Protein AF-A0A0X8H0V3-F1 (afdb_monomer)

Radius of gyration: 55.3 Å; Cα contacts (8 Å, |Δi|>4): 1127; chains: 1; bounding box: 139×66×149 Å

Nearest PDB structures (foldseek):
  6jlc-assembly1_A  TM=6.954E-01  e=3.924E+00  Mobiluncus curtisii ATCC 43063
  5h6i-assembly2_B  TM=5.938E-01  e=8.101E+00  Streptococcus agalactiae

Sequence (618 aa):
MKLTHKKKATVTTGALAIALLLSGSLAWHDYTQHKTNNFTTKTVDFNVTLIEDFEEVSEWEKGQAIVKAVSVRNGEDADTAKSIYKDAYIRLQFKEYMEIGERTYVYSENRYMIDTDGNFYRFSTQAEAEAFLATLDQKDYDSDLDPQDRIVSQKGYFDDQAYFYIRTQAHDPNGQYGKFVILDVEEEMKSIIDGQTNQSESARNDKQHDENPADNNESQYTVKTWDDSTSAFEKYVEWQLGEDVITLEQWIEGGKQPVAKWIIDTTSDEGWVYWGQALAHSKTASVPETLTPNFLETVTLIEQPNGTAFYQINVVMDAVSIEDLDLWVNGNKDIVNMLKGSEGSAPVEDTQLKELLQELQDLIDEAKLIDSTTLEDASAQDLLDAINNGETVHDKSGVTAEEVQNAIDNLQDVMDNLVVKATGFDITGKKVGDKIQFANRTFTIAYIDEAANTALILSDVLSYSDLNTADINHGILSNQVRYQNNGTSRTAYSGSYLKTADTAFYNTFINGKQDSEFVLAVNLPAESASTNWNSSSATPTTVDENGTKTAFSLSVSDVNRYGISNTILDANTEVWLRTPANGNVNVAIVNSQGRLTTANGTTGTNALRPALWISITK

Foldseek 3Di:
DDDDDDDDDDDDDDDDDDDDDDDDDDDDDDLDDPDDDDDDDPDADWDKDWDWDFDDDPDADAFDKTFTFIKMFTAALPDDPPGDYFWKWKKKWKFKWKKFFFKDFDWDPFFFDAALVQHFPWAPDPVVVVVVVVVWPPPDDDPPDDPVNQWDFADAPPHPHTTITGTADQPTPNCNTHHTGGRDIGTDIDILDPPDDPLCPQVVDPPCVVPPVVSNCSVVGHIDAQEPDDDSCVVWKDWDFDPQEDEPVVCVVQQLAQDLGKYFDNVAPRRMITRSEIAGHDNDDDPPRRMHGTGTTIMGGNDDDNHDMDMDMDMDMDMDDLVCLVVPVRDDPSSSCNHNVNPRDDRPFRRLQVVLLVLLVVLLVVLVVDDLVQFDPVLSVQSVVLSVLSVCQSPDDPRTSVSSVVSNVSNVVSVVPTHGPQQFAAPVPHDQQDWDQALNFIWGFQFADPVQQKTKIKGPFAFPVLCVQLVVDDDDPGQWHFFDFPDDDLWAPVRTSQQVSQQSSCVRRQPPGPRVSQFAFKDDDTDDADQCLLPDQPDFIDGDNPHHRTWHAGASNPCNVRVGDLVSLQLQFWEFHGHAHPDSQWGWIQHNRSDTDIDGRVPDITTYMIMTMGRYDD

Organism: NCBI:txid1514105

Mean predicted aligned error: 20.23 Å

Structure (mmCIF, N/CA/C/O backbone):
data_AF-A0A0X8H0V3-F1
#
_entry.id   AF-A0A0X8H0V3-F1
#
loop_
_atom_site.group_PDB
_atom_site.id
_atom_site.type_symbol
_atom_site.label_atom_id
_atom_site.label_alt_id
_atom_site.label_comp_id
_atom_site.label_asym_id
_atom_site.label_entity_id
_atom_site.label_seq_id
_atom_site.pdbx_PDB_ins_code
_atom_site.Cartn_x
_atom_site.Cartn_y
_atom_site.Cartn_z
_atom_site.occupancy
_atom_site.B_iso_or_equiv
_atom_site.auth_seq_id
_atom_site.auth_comp_id
_atom_site.auth_asym_id
_atom_site.auth_atom_id
_atom_site.pdbx_PDB_model_num
ATOM 1 N N . MET A 1 1 ? 76.908 4.991 -1.291 1.00 34.28 1 MET A N 1
ATOM 2 C CA . MET A 1 1 ? 76.327 6.220 -0.702 1.00 34.28 1 MET A CA 1
ATOM 3 C C . MET A 1 1 ? 74.947 6.390 -1.339 1.00 34.28 1 MET A C 1
ATOM 5 O O . MET A 1 1 ? 74.895 6.737 -2.502 1.00 34.28 1 MET A O 1
ATOM 9 N N . LYS A 1 2 ? 73.920 5.670 -0.866 1.00 32.84 2 LYS A N 1
ATOM 10 C CA . LYS A 1 2 ? 72.928 6.019 0.181 1.00 32.84 2 LYS A CA 1
ATOM 11 C C . LYS A 1 2 ? 72.119 7.292 -0.115 1.00 32.84 2 LYS A C 1
ATOM 13 O O . LYS A 1 2 ? 72.684 8.371 -0.008 1.00 32.84 2 LYS A O 1
ATOM 18 N N . LEU A 1 3 ? 70.822 7.090 -0.392 1.00 29.33 3 LEU A N 1
ATOM 19 C CA . LEU A 1 3 ? 69.604 7.823 0.038 1.00 29.33 3 LEU A CA 1
ATOM 20 C C . LEU A 1 3 ? 68.444 7.251 -0.823 1.00 29.33 3 LEU A C 1
ATOM 22 O O . LEU A 1 3 ? 68.449 7.478 -2.021 1.00 29.33 3 LEU A O 1
ATOM 26 N N . THR A 1 4 ? 67.599 6.275 -0.460 1.00 33.59 4 THR A N 1
ATOM 27 C CA . THR A 1 4 ? 66.540 6.108 0.569 1.00 33.59 4 THR A CA 1
ATOM 28 C C . THR A 1 4 ? 65.448 7.190 0.675 1.00 33.59 4 THR A C 1
ATOM 30 O O . THR A 1 4 ? 65.732 8.292 1.124 1.00 33.59 4 THR A O 1
ATOM 33 N N . HIS A 1 5 ? 64.201 6.723 0.453 1.00 28.72 5 HIS A N 1
ATOM 34 C CA . HIS A 1 5 ? 62.890 7.080 1.054 1.00 28.72 5 HIS A CA 1
ATOM 35 C C . HIS A 1 5 ? 61.897 8.057 0.367 1.00 28.72 5 HIS A C 1
ATOM 37 O O . HIS A 1 5 ? 62.041 9.264 0.449 1.00 28.72 5 HIS A O 1
ATOM 43 N N . LYS A 1 6 ? 60.804 7.454 -0.158 1.00 31.56 6 LYS A N 1
ATOM 44 C CA . LYS A 1 6 ? 59.357 7.540 0.217 1.00 31.56 6 LYS A CA 1
ATOM 45 C C . LYS A 1 6 ? 58.629 8.901 0.402 1.00 31.56 6 LYS A C 1
ATOM 47 O O . LYS A 1 6 ? 59.088 9.741 1.164 1.00 31.56 6 LYS A O 1
ATOM 52 N N . LYS A 1 7 ? 57.338 8.869 -0.025 1.00 29.27 7 LYS A N 1
ATOM 53 C CA . LYS A 1 7 ? 56.129 9.708 0.277 1.00 29.27 7 LYS A CA 1
ATOM 54 C C . LYS A 1 7 ? 55.891 10.872 -0.710 1.00 29.27 7 LYS A C 1
ATOM 56 O O . LYS A 1 7 ? 56.847 11.533 -1.064 1.00 29.27 7 LYS A O 1
ATOM 61 N N . LYS A 1 8 ? 54.677 11.200 -1.180 1.00 27.78 8 LYS A N 1
ATOM 62 C CA . LYS A 1 8 ? 53.282 10.901 -0.784 1.00 27.78 8 LYS A CA 1
ATOM 63 C C . LYS A 1 8 ? 52.358 11.207 -1.984 1.00 27.78 8 LYS A C 1
ATOM 65 O O . LYS A 1 8 ? 52.662 12.113 -2.750 1.00 27.78 8 LYS A O 1
ATOM 70 N N . ALA A 1 9 ? 51.241 10.489 -2.087 1.00 35.12 9 ALA A N 1
ATOM 71 C CA . ALA A 1 9 ? 50.087 10.882 -2.889 1.00 35.12 9 ALA A CA 1
ATOM 72 C C . ALA A 1 9 ? 49.464 12.174 -2.334 1.00 35.12 9 ALA A C 1
ATOM 74 O O . ALA A 1 9 ? 49.360 12.317 -1.112 1.00 35.12 9 ALA A O 1
ATOM 75 N N . THR A 1 10 ? 49.018 13.051 -3.231 1.00 27.67 10 THR A N 1
ATOM 76 C CA . THR A 1 10 ? 48.084 14.136 -2.920 1.00 27.67 10 THR A CA 1
ATOM 77 C C . THR A 1 10 ? 47.096 14.227 -4.078 1.00 27.67 10 THR A C 1
ATOM 79 O O . THR A 1 10 ? 47.433 14.696 -5.160 1.00 27.67 10 THR A O 1
ATOM 82 N N . VAL A 1 11 ? 45.901 13.695 -3.842 1.00 33.75 11 VAL A N 1
ATOM 83 C CA . VAL A 1 11 ? 44.677 14.034 -4.566 1.00 33.75 11 VAL A CA 1
ATOM 84 C C . VAL A 1 11 ? 44.316 15.456 -4.142 1.00 33.75 11 VAL A C 1
ATOM 86 O O . VAL A 1 11 ? 44.222 15.713 -2.941 1.00 33.75 11 VAL A O 1
ATOM 89 N N . THR A 1 12 ? 44.145 16.368 -5.100 1.00 27.06 12 THR A N 1
ATOM 90 C CA . THR A 1 12 ? 43.651 17.723 -4.828 1.00 27.06 12 THR A CA 1
ATOM 91 C C . THR A 1 12 ? 42.538 18.071 -5.808 1.00 27.06 12 THR A C 1
ATOM 93 O O . THR A 1 12 ? 42.767 18.291 -6.993 1.00 27.06 12 THR A O 1
ATOM 96 N N . THR A 1 13 ? 41.339 18.104 -5.248 1.00 30.14 13 THR A N 1
ATOM 97 C CA . THR A 1 13 ? 40.085 18.701 -5.706 1.00 30.14 13 THR A CA 1
ATOM 98 C C . THR A 1 13 ? 40.227 20.202 -6.016 1.00 30.14 13 THR A C 1
ATOM 100 O O . THR A 1 13 ? 40.937 20.906 -5.299 1.00 30.14 13 THR A O 1
ATOM 103 N N . GLY A 1 14 ? 39.494 20.711 -7.015 1.00 27.47 14 GLY A N 1
ATOM 104 C CA . GLY A 1 14 ? 39.255 22.151 -7.246 1.00 27.47 14 GLY A CA 1
ATOM 105 C C . GLY A 1 14 ? 38.854 22.437 -8.704 1.00 27.47 14 GLY A C 1
ATOM 106 O O . GLY A 1 14 ? 39.720 22.441 -9.566 1.00 27.47 14 GLY A O 1
ATOM 107 N N . ALA A 1 15 ? 37.568 22.440 -9.069 1.00 27.75 15 ALA A N 1
ATOM 108 C CA . ALA A 1 15 ? 36.548 23.485 -8.864 1.00 27.75 15 ALA A CA 1
ATOM 109 C C . ALA A 1 15 ? 36.555 24.605 -9.934 1.00 27.75 15 ALA A C 1
ATOM 111 O O . ALA A 1 15 ? 37.412 25.478 -9.925 1.00 27.75 15 ALA A O 1
ATOM 112 N N . LEU A 1 16 ? 35.521 24.538 -10.786 1.00 28.98 16 LEU A N 1
ATOM 113 C CA . LEU A 1 16 ? 34.615 25.595 -11.264 1.00 28.98 16 LEU A CA 1
ATOM 114 C C . LEU A 1 16 ? 35.134 26.918 -11.881 1.00 28.98 16 LEU A C 1
ATOM 116 O O . LEU A 1 16 ? 35.867 27.680 -11.259 1.00 28.98 16 LEU A O 1
ATOM 120 N N . ALA A 1 17 ? 34.468 27.244 -13.003 1.00 28.45 17 ALA A N 1
ATOM 121 C CA . ALA A 1 17 ? 34.041 28.561 -13.505 1.00 28.45 17 ALA A CA 1
ATOM 122 C C . ALA A 1 17 ? 34.803 29.149 -14.705 1.00 28.45 17 ALA A C 1
ATOM 124 O O . ALA A 1 17 ? 35.879 29.710 -14.541 1.00 28.45 17 ALA A O 1
ATOM 125 N N . ILE A 1 18 ? 34.126 29.195 -15.864 1.00 26.75 18 ILE A N 1
ATOM 126 C CA . ILE A 1 18 ? 33.714 30.474 -16.472 1.00 26.75 18 ILE A CA 1
ATOM 127 C C . ILE A 1 18 ? 32.277 30.329 -16.983 1.00 26.75 18 ILE A C 1
ATOM 129 O O . ILE A 1 18 ? 32.000 29.557 -17.894 1.00 26.75 18 ILE A O 1
ATOM 133 N N . ALA A 1 19 ? 31.381 31.113 -16.388 1.00 26.50 19 ALA A N 1
ATOM 134 C CA . ALA A 1 19 ? 30.046 31.377 -16.890 1.00 26.50 19 ALA A CA 1
ATOM 135 C C . ALA A 1 19 ? 30.051 32.645 -17.769 1.00 26.50 19 ALA A C 1
ATOM 137 O O . ALA A 1 19 ? 30.620 33.662 -17.376 1.00 26.50 19 ALA A O 1
ATOM 138 N N . LEU A 1 20 ? 29.323 32.549 -18.891 1.00 28.61 20 LEU A N 1
ATOM 139 C CA . LEU A 1 20 ? 28.525 33.587 -19.569 1.00 28.61 20 LEU A CA 1
ATOM 140 C C . LEU A 1 20 ? 29.234 34.772 -20.270 1.00 28.61 20 LEU A C 1
ATOM 142 O O . LEU A 1 20 ? 29.767 35.669 -19.622 1.00 28.61 20 LEU A O 1
ATOM 146 N N . LEU A 1 21 ? 29.067 34.872 -21.605 1.00 26.34 21 LEU A N 1
ATOM 147 C CA . LEU A 1 21 ? 28.088 35.783 -22.254 1.00 26.34 21 LEU A CA 1
ATOM 148 C C . LEU A 1 21 ? 28.160 35.770 -23.813 1.00 26.34 21 LEU A C 1
ATOM 150 O O . LEU A 1 21 ? 29.069 36.336 -24.408 1.00 26.34 21 LEU A O 1
ATOM 154 N N . LEU A 1 22 ? 27.112 35.193 -24.425 1.00 29.86 22 LEU A N 1
ATOM 155 C CA . LEU A 1 22 ? 26.286 35.669 -25.562 1.00 29.86 22 LEU A CA 1
ATOM 156 C C . LEU A 1 22 ? 26.922 36.112 -26.906 1.00 29.86 22 LEU A C 1
ATOM 158 O O . LEU A 1 22 ? 27.401 37.235 -27.041 1.00 29.86 22 LEU A O 1
ATOM 162 N N . SER A 1 23 ? 26.693 35.331 -27.975 1.00 26.08 23 SER A N 1
ATOM 163 C CA . SER A 1 23 ? 25.799 35.680 -29.112 1.00 26.08 23 SER A CA 1
ATOM 164 C C . SER A 1 23 ? 25.899 34.658 -30.264 1.00 26.08 23 SER A C 1
ATOM 166 O O . SER A 1 23 ? 26.994 34.328 -30.692 1.00 26.08 23 SER A O 1
ATOM 168 N N . GLY A 1 24 ? 24.751 34.216 -30.794 1.00 22.84 24 GLY A N 1
ATOM 169 C CA . GLY A 1 24 ? 24.612 33.703 -32.167 1.00 22.84 24 GLY A CA 1
ATOM 170 C C . GLY A 1 24 ? 25.069 32.266 -32.450 1.00 22.84 24 GLY A C 1
ATOM 171 O O . GLY A 1 24 ? 26.238 32.030 -32.715 1.00 22.84 24 GLY A O 1
ATOM 172 N N . SER A 1 25 ? 24.101 31.344 -32.468 1.00 32.06 25 SER A N 1
ATOM 173 C CA . SER A 1 25 ? 23.988 30.183 -33.372 1.00 32.06 25 SER A CA 1
ATOM 174 C C . SER A 1 25 ? 25.240 29.733 -34.145 1.00 32.06 25 SER A C 1
ATOM 176 O O . SER A 1 25 ? 25.588 30.361 -35.144 1.00 32.06 25 SER A O 1
ATOM 178 N N . LEU A 1 26 ? 25.768 28.557 -33.801 1.00 25.38 26 LEU A N 1
ATOM 179 C CA . LEU A 1 26 ? 26.135 27.524 -34.775 1.00 25.38 26 LEU A CA 1
ATOM 180 C C . LEU A 1 26 ? 25.773 26.165 -34.158 1.00 25.38 26 LEU A C 1
ATOM 182 O O . LEU A 1 26 ? 26.434 25.697 -33.238 1.00 25.38 26 LEU A O 1
ATOM 186 N N . ALA A 1 27 ? 24.645 25.629 -34.624 1.00 28.62 27 ALA A N 1
ATOM 187 C CA . ALA A 1 27 ? 24.201 24.251 -34.456 1.00 28.62 27 ALA A CA 1
ATOM 188 C C . ALA A 1 27 ? 25.127 23.277 -35.213 1.00 28.62 27 ALA A C 1
ATOM 190 O O . ALA A 1 27 ? 26.005 23.748 -35.936 1.00 28.62 27 ALA A O 1
ATOM 191 N N . TRP A 1 28 ? 24.862 21.974 -35.045 1.00 22.28 28 TRP A N 1
ATOM 192 C CA . TRP A 1 28 ? 25.146 20.776 -35.876 1.00 22.28 28 TRP A CA 1
ATOM 193 C C . TRP A 1 28 ? 25.429 19.641 -34.866 1.00 22.28 28 TRP A C 1
ATOM 195 O O . TRP A 1 28 ? 26.480 19.669 -34.241 1.00 22.28 28 TRP A O 1
ATOM 205 N N . HIS A 1 29 ? 24.564 18.681 -34.534 1.00 24.14 29 HIS A N 1
ATOM 206 C CA . HIS A 1 29 ? 23.273 18.216 -35.039 1.00 24.14 29 HIS A CA 1
ATOM 207 C C . HIS A 1 29 ? 22.361 17.910 -33.835 1.00 24.14 29 HIS A C 1
ATOM 209 O O . HIS A 1 29 ? 22.810 17.318 -32.857 1.00 24.14 29 HIS A O 1
ATOM 215 N N . ASP A 1 30 ? 21.105 18.350 -33.892 1.00 27.17 30 ASP A N 1
ATOM 216 C CA . ASP A 1 30 ? 20.086 18.136 -32.857 1.00 27.17 30 ASP A CA 1
ATOM 217 C C . ASP A 1 30 ? 19.154 17.023 -33.356 1.00 27.17 30 ASP A C 1
ATOM 219 O O . ASP A 1 30 ? 18.301 17.265 -34.211 1.00 27.17 30 ASP A O 1
ATOM 223 N N . TYR A 1 31 ? 19.358 15.784 -32.902 1.00 29.44 31 TYR A N 1
ATOM 224 C CA . TYR A 1 31 ? 18.487 14.654 -33.245 1.00 29.44 31 TYR A CA 1
ATOM 225 C C . TYR A 1 31 ? 17.349 14.550 -32.211 1.00 29.44 31 TYR A C 1
ATOM 227 O O . TYR A 1 31 ? 17.310 13.656 -31.372 1.00 29.44 31 TYR A O 1
ATOM 235 N N . THR A 1 32 ? 16.492 15.575 -32.309 1.00 32.66 32 THR A N 1
ATOM 236 C CA . THR A 1 32 ? 15.103 15.774 -31.847 1.00 32.66 32 THR A CA 1
ATOM 237 C C . THR A 1 32 ? 14.748 15.718 -30.346 1.00 32.66 32 THR A C 1
ATOM 239 O O . THR A 1 32 ? 14.362 14.701 -29.781 1.00 32.66 32 THR A O 1
ATOM 242 N N . GLN A 1 33 ? 14.634 16.914 -29.737 1.00 35.50 33 GLN A N 1
ATOM 243 C CA . GLN A 1 33 ? 13.640 17.202 -28.687 1.00 35.50 33 GLN A CA 1
ATOM 244 C C . GLN A 1 33 ? 12.207 17.130 -29.253 1.00 35.50 33 GLN A C 1
ATOM 246 O O . GLN A 1 33 ? 11.866 17.883 -30.168 1.00 35.50 33 GLN A O 1
ATOM 251 N N . HIS A 1 34 ? 11.287 16.414 -28.601 1.00 35.72 34 HIS A N 1
ATOM 252 C CA . HIS A 1 34 ? 9.871 16.789 -28.688 1.00 35.72 34 HIS A CA 1
ATOM 253 C C . HIS A 1 34 ? 9.590 17.989 -27.759 1.00 35.72 34 HIS A C 1
ATOM 255 O O . HIS A 1 34 ? 9.306 17.837 -26.573 1.00 35.72 34 HIS A O 1
ATOM 261 N N . LYS A 1 35 ? 9.637 19.212 -28.312 1.00 35.88 35 LYS A N 1
ATOM 262 C CA . LYS A 1 35 ? 9.017 20.407 -27.706 1.00 35.88 35 LYS A CA 1
ATOM 263 C C . LYS A 1 35 ? 7.498 20.337 -27.859 1.00 35.88 35 LYS A C 1
ATOM 265 O O . LYS A 1 35 ? 6.978 20.546 -28.954 1.00 35.88 35 LYS A O 1
ATOM 270 N N . THR A 1 36 ? 6.772 20.160 -26.758 1.00 27.77 36 THR A N 1
ATOM 271 C CA . THR A 1 36 ? 5.326 20.435 -26.739 1.00 27.77 36 THR A CA 1
ATOM 272 C C . THR A 1 36 ? 5.083 21.919 -26.438 1.00 27.77 36 THR A C 1
ATOM 274 O O . THR A 1 36 ? 5.550 22.438 -25.430 1.00 27.77 36 THR A O 1
ATOM 277 N N . ASN A 1 37 ? 4.329 22.613 -27.298 1.00 23.42 37 ASN A N 1
ATOM 278 C CA . ASN A 1 37 ? 3.839 23.983 -27.087 1.00 23.42 37 ASN A CA 1
ATOM 279 C C . ASN A 1 37 ? 2.296 23.985 -26.920 1.00 23.42 37 ASN A C 1
ATOM 281 O O . ASN A 1 37 ? 1.622 23.517 -27.836 1.00 23.42 37 ASN A O 1
ATOM 285 N N . ASN A 1 38 ? 1.731 24.588 -25.847 1.00 30.05 38 ASN A N 1
ATOM 286 C CA . ASN A 1 38 ? 0.881 25.819 -25.882 1.00 30.05 38 ASN A CA 1
ATOM 287 C C . ASN A 1 38 ? -0.321 25.976 -24.890 1.00 30.05 38 ASN A C 1
ATOM 289 O O . ASN A 1 38 ? -1.092 25.056 -24.647 1.00 30.05 38 ASN A O 1
ATOM 293 N N . PHE A 1 39 ? -0.552 27.268 -24.550 1.00 21.80 39 PHE A N 1
ATOM 294 C CA . PHE A 1 39 ? -1.743 28.032 -24.077 1.00 21.80 39 PHE A CA 1
ATOM 295 C C . PHE A 1 39 ? -1.920 28.405 -22.585 1.00 21.80 39 PHE A C 1
ATOM 297 O O . PHE A 1 39 ? -1.866 27.604 -21.665 1.00 21.80 39 PHE A O 1
ATOM 304 N N . THR A 1 40 ? -2.185 29.706 -22.394 1.00 38.44 40 THR A N 1
ATOM 305 C CA . THR A 1 40 ? -2.115 30.518 -21.166 1.00 38.44 40 THR A CA 1
ATOM 306 C C . THR A 1 40 ? -3.426 30.608 -20.371 1.00 38.44 40 THR A C 1
ATOM 308 O O . THR A 1 40 ? -4.448 30.920 -20.972 1.00 38.44 40 THR A O 1
ATOM 311 N N . THR A 1 41 ? -3.364 30.559 -19.031 1.00 24.83 41 THR A N 1
ATOM 312 C CA . THR A 1 41 ? -3.916 31.550 -18.063 1.00 24.83 41 THR A CA 1
ATOM 313 C C . THR A 1 41 ? -3.135 31.416 -16.731 1.00 24.83 41 THR A C 1
ATOM 315 O O . THR A 1 41 ? -2.362 30.480 -16.590 1.00 24.83 41 THR A O 1
ATOM 318 N N . LYS A 1 42 ? -3.223 32.379 -15.796 1.00 33.16 42 LYS A N 1
ATOM 319 C CA . LYS A 1 42 ? -2.340 32.516 -14.605 1.00 33.16 42 LYS A CA 1
ATOM 320 C C . LYS A 1 42 ? -2.274 31.253 -13.698 1.00 33.16 42 LYS A C 1
ATOM 322 O O . LYS A 1 42 ? -3.055 31.202 -12.754 1.00 33.16 42 LYS A O 1
ATOM 327 N N . THR A 1 43 ? -1.345 30.305 -13.900 1.00 39.25 43 THR A N 1
ATOM 328 C CA . THR A 1 43 ? -1.165 29.116 -13.022 1.00 39.25 43 THR A CA 1
ATOM 329 C C . THR A 1 43 ? 0.115 28.317 -13.348 1.00 39.25 43 THR A C 1
ATOM 331 O O . THR A 1 43 ? 0.427 28.187 -14.520 1.00 39.25 43 THR A O 1
ATOM 334 N N . VAL A 1 44 ? 0.789 27.829 -12.287 1.00 42.78 44 VAL A N 1
ATOM 335 C CA . VAL A 1 44 ? 1.912 26.855 -12.143 1.00 42.78 44 VAL A CA 1
ATOM 336 C C . VAL A 1 44 ? 2.748 26.526 -13.394 1.00 42.78 44 VAL A C 1
ATOM 338 O O . VAL A 1 44 ? 2.266 25.869 -14.309 1.00 42.78 44 VAL A O 1
ATOM 341 N N . ASP A 1 45 ? 4.031 26.900 -13.365 1.00 55.62 45 ASP A N 1
ATOM 342 C CA . ASP A 1 45 ? 5.013 26.578 -14.407 1.00 55.62 45 ASP A CA 1
ATOM 343 C C . ASP A 1 45 ? 5.760 25.278 -14.011 1.00 55.62 45 ASP A C 1
ATOM 345 O O . ASP A 1 45 ? 6.093 25.111 -12.845 1.00 55.62 45 ASP A O 1
ATOM 349 N N . PHE A 1 46 ? 6.053 24.348 -14.925 1.00 58.84 46 PHE A N 1
ATOM 350 C CA . PHE A 1 46 ? 7.063 23.286 -14.722 1.00 58.84 46 PHE A CA 1
ATOM 351 C C . PHE A 1 46 ? 8.262 23.593 -15.620 1.00 58.84 46 PHE A C 1
ATOM 353 O O . PHE A 1 46 ? 8.072 24.145 -16.704 1.00 58.84 46 PHE A O 1
ATOM 360 N N . ASN A 1 47 ? 9.479 23.243 -15.198 1.00 66.69 47 ASN A N 1
ATOM 361 C CA . ASN A 1 47 ? 10.676 23.377 -16.032 1.00 66.69 47 ASN A CA 1
ATOM 362 C C . ASN A 1 47 ? 11.474 22.071 -16.045 1.00 66.69 47 ASN A C 1
ATOM 364 O O . ASN A 1 47 ? 12.543 21.977 -15.454 1.00 66.69 47 ASN A O 1
ATOM 368 N N . VAL A 1 48 ? 10.921 21.033 -16.667 1.00 62.78 48 VAL A N 1
ATOM 369 C CA . VAL A 1 48 ? 11.574 19.722 -16.751 1.00 62.78 48 VAL A CA 1
ATOM 370 C C . VAL A 1 48 ? 12.267 19.588 -18.100 1.00 62.78 48 VAL A C 1
ATOM 372 O O . VAL A 1 48 ? 11.654 19.827 -19.138 1.00 62.78 48 VAL A O 1
ATOM 375 N N . THR A 1 49 ? 13.539 19.204 -18.083 1.00 68.75 49 THR A N 1
ATOM 376 C CA . THR A 1 49 ? 14.384 19.082 -19.273 1.00 68.75 49 THR A CA 1
ATOM 377 C C . THR A 1 49 ? 14.997 17.689 -19.341 1.00 68.75 49 THR A C 1
ATOM 379 O O . THR A 1 49 ? 15.651 17.247 -18.395 1.00 68.75 49 THR A O 1
ATOM 382 N N . LEU A 1 50 ? 14.814 17.022 -20.481 1.00 66.50 50 LEU A N 1
ATOM 383 C CA . LEU A 1 50 ? 15.579 15.837 -20.857 1.00 66.50 50 LEU A CA 1
ATOM 384 C C . LEU A 1 50 ? 17.010 16.271 -21.204 1.00 66.50 50 LEU A C 1
ATOM 386 O O . LEU A 1 50 ? 17.202 17.148 -22.047 1.00 66.50 50 LEU A O 1
ATOM 390 N N . ILE A 1 51 ? 17.995 15.689 -20.528 1.00 68.19 51 ILE A N 1
ATOM 391 C CA . ILE A 1 51 ? 19.418 15.927 -20.758 1.00 68.19 51 ILE A CA 1
ATOM 392 C C . ILE A 1 51 ? 19.998 14.704 -21.451 1.00 68.19 51 ILE A C 1
ATOM 394 O O . ILE A 1 51 ? 19.873 13.580 -20.959 1.00 68.19 51 ILE A O 1
ATOM 398 N N . GLU A 1 52 ? 20.668 14.959 -22.567 1.00 66.69 52 GLU A N 1
ATOM 399 C CA . GLU A 1 52 ? 21.358 13.951 -23.348 1.00 66.69 52 GLU A CA 1
ATOM 400 C C . GLU A 1 52 ? 22.818 14.349 -23.582 1.00 66.69 52 GLU A C 1
ATOM 402 O O . GLU A 1 52 ? 23.098 15.497 -23.934 1.00 66.69 52 GLU A O 1
ATOM 407 N N . ASP A 1 53 ? 23.732 13.395 -23.396 1.00 70.38 53 ASP A N 1
ATOM 408 C CA . ASP A 1 53 ? 25.116 13.471 -23.872 1.00 70.38 53 ASP A CA 1
ATOM 409 C C . ASP A 1 53 ? 25.328 12.389 -24.938 1.00 70.38 53 ASP A C 1
ATOM 411 O O . ASP A 1 53 ? 25.282 11.189 -24.639 1.00 70.38 53 ASP A O 1
ATOM 415 N N . PHE A 1 54 ? 25.489 12.821 -26.187 1.00 64.38 54 PHE A N 1
ATOM 416 C CA . PHE A 1 54 ? 25.663 11.962 -27.352 1.00 64.38 54 PHE A CA 1
ATOM 417 C C . PHE A 1 54 ? 26.503 12.672 -28.417 1.00 64.38 54 PHE A C 1
ATOM 419 O O . PHE A 1 54 ? 26.277 13.841 -28.734 1.00 64.38 54 PHE A O 1
ATOM 426 N N . GLU A 1 55 ? 27.443 11.935 -29.004 1.00 65.88 55 GLU A N 1
ATOM 427 C CA . GLU A 1 55 ? 28.204 12.357 -30.177 1.00 65.88 55 GLU A CA 1
ATOM 428 C C . GLU A 1 55 ? 27.968 11.340 -31.299 1.00 65.88 55 GLU A C 1
ATOM 430 O O . GLU A 1 55 ? 28.224 10.143 -31.133 1.00 65.88 55 GLU A O 1
ATOM 435 N N . GLU A 1 56 ? 27.451 11.812 -32.438 1.00 62.56 56 GLU A N 1
ATOM 436 C CA . GLU A 1 56 ? 27.192 10.962 -33.599 1.00 62.56 56 GLU A CA 1
ATOM 437 C C . GLU A 1 56 ? 28.500 10.366 -34.131 1.00 62.56 56 GLU A C 1
ATOM 439 O O . GLU A 1 56 ? 29.493 11.067 -34.339 1.00 62.56 56 GLU A O 1
ATOM 444 N N . VAL A 1 57 ? 28.483 9.062 -34.408 1.00 63.16 57 VAL A N 1
ATOM 445 C CA . VAL A 1 57 ? 29.593 8.364 -35.053 1.00 63.16 57 VAL A CA 1
ATOM 446 C C . VAL A 1 57 ? 29.226 7.984 -36.478 1.00 63.16 57 VAL A C 1
ATOM 448 O O . VAL A 1 57 ? 28.247 7.289 -36.729 1.00 63.16 57 VAL A O 1
ATOM 451 N N . SER A 1 58 ? 30.054 8.409 -37.429 1.00 63.34 58 SER A N 1
ATOM 452 C CA . SER A 1 58 ? 29.864 8.094 -38.848 1.00 63.34 58 SER A CA 1
ATOM 453 C C . SER A 1 58 ? 30.258 6.656 -39.212 1.00 63.34 58 SER A C 1
ATOM 455 O O . SER A 1 58 ? 29.839 6.144 -40.246 1.00 63.34 58 SER A O 1
ATOM 457 N N . GLU A 1 59 ? 31.093 6.010 -38.391 1.00 71.38 59 GLU A N 1
ATOM 458 C CA . GLU A 1 59 ? 31.616 4.654 -38.606 1.00 71.38 59 GLU A CA 1
ATOM 459 C C . GLU A 1 59 ? 31.555 3.870 -37.287 1.00 71.38 59 GLU A C 1
ATOM 461 O O . GLU A 1 59 ? 32.505 3.868 -36.508 1.00 71.38 59 GLU A O 1
ATOM 466 N N . TRP A 1 60 ? 30.408 3.245 -37.007 1.00 71.25 60 TRP A N 1
ATOM 467 C CA . TRP A 1 60 ? 30.212 2.462 -35.784 1.00 71.25 60 TRP A CA 1
ATOM 468 C C . TRP A 1 60 ? 30.772 1.042 -35.944 1.00 71.25 60 TRP A C 1
ATOM 470 O O . TRP A 1 60 ? 30.257 0.239 -36.727 1.00 71.25 60 TRP A O 1
ATOM 480 N N . GLU A 1 61 ? 31.848 0.732 -35.220 1.00 75.50 61 GLU A N 1
ATOM 481 C CA . GLU A 1 61 ? 32.537 -0.557 -35.298 1.00 75.50 61 GLU A CA 1
ATOM 482 C C . GLU A 1 61 ? 31.965 -1.597 -34.322 1.00 75.50 61 GLU A C 1
ATOM 484 O O . GLU A 1 61 ? 31.541 -1.289 -33.206 1.00 75.50 61 GLU A O 1
ATOM 489 N N . LYS A 1 62 ? 32.020 -2.880 -34.699 1.00 80.19 62 LYS A N 1
ATOM 490 C CA . LYS A 1 62 ? 31.657 -3.978 -33.794 1.00 80.19 62 LYS A CA 1
ATOM 491 C C . LYS A 1 62 ? 32.486 -3.935 -32.503 1.00 80.19 62 LYS A C 1
ATOM 493 O O . LYS A 1 62 ? 33.713 -3.986 -32.532 1.00 80.19 62 LYS A O 1
ATOM 498 N N . GLY A 1 63 ? 31.794 -3.970 -31.369 1.00 76.12 63 GLY A N 1
ATOM 499 C CA . GLY A 1 63 ? 32.353 -3.901 -30.022 1.00 76.12 63 GLY A CA 1
ATOM 500 C C . GLY A 1 63 ? 32.620 -2.475 -29.537 1.00 76.12 63 GLY A C 1
ATOM 501 O O . GLY A 1 63 ? 33.067 -2.307 -28.404 1.00 76.12 63 GLY A O 1
ATOM 502 N N . GLN A 1 64 ? 32.358 -1.454 -30.358 1.00 76.00 64 GLN A N 1
ATOM 503 C CA . GLN A 1 64 ? 32.478 -0.059 -29.960 1.00 76.00 64 GLN A CA 1
ATOM 504 C C . GLN A 1 64 ? 31.249 0.363 -29.148 1.00 76.00 64 GLN A C 1
ATOM 506 O O . GLN A 1 64 ? 30.122 0.340 -29.646 1.00 76.00 64 GLN A O 1
ATOM 511 N N . ALA A 1 65 ? 31.484 0.777 -27.905 1.00 81.56 65 ALA A N 1
ATOM 512 C CA . ALA A 1 65 ? 30.482 1.415 -27.063 1.00 81.56 65 ALA A CA 1
ATOM 513 C C . ALA A 1 65 ? 30.463 2.926 -27.332 1.00 81.56 65 ALA A C 1
ATOM 515 O O . ALA A 1 65 ? 31.509 3.578 -27.278 1.00 81.56 65 ALA A O 1
ATOM 516 N N . ILE A 1 66 ? 29.281 3.472 -27.601 1.00 77.94 66 ILE A N 1
ATOM 517 C CA . ILE A 1 66 ? 29.040 4.903 -27.799 1.00 77.94 66 ILE A CA 1
ATOM 518 C C . ILE A 1 66 ? 28.316 5.449 -26.576 1.00 77.94 66 ILE A C 1
ATOM 520 O O . ILE A 1 66 ? 27.383 4.815 -26.083 1.00 77.94 66 ILE A O 1
ATOM 524 N N . VAL A 1 67 ? 28.754 6.605 -26.077 1.00 77.00 67 VAL A N 1
ATOM 525 C CA . VAL A 1 67 ? 28.072 7.302 -24.980 1.00 77.00 67 VAL A CA 1
ATOM 526 C C . VAL A 1 67 ? 26.728 7.812 -25.486 1.00 77.00 67 VAL A C 1
ATOM 528 O O . VAL A 1 67 ? 26.667 8.495 -26.504 1.00 77.00 67 VAL A O 1
ATOM 531 N N . LYS A 1 68 ? 25.666 7.457 -24.768 1.00 75.88 68 LYS A N 1
ATOM 532 C CA . LYS A 1 68 ? 24.298 7.945 -24.968 1.00 75.88 68 LYS A CA 1
ATOM 533 C C . LYS A 1 68 ? 23.699 8.102 -23.576 1.00 75.88 68 LYS A C 1
ATOM 535 O O . LYS A 1 68 ? 22.886 7.292 -23.137 1.00 75.88 68 LYS A O 1
ATOM 540 N N . ALA A 1 69 ? 24.193 9.104 -22.853 1.00 74.25 69 ALA A N 1
ATOM 541 C CA . ALA A 1 69 ? 23.809 9.332 -21.470 1.00 74.25 69 ALA A CA 1
ATOM 542 C C . ALA A 1 69 ? 22.457 10.043 -21.419 1.00 74.25 69 ALA A C 1
ATOM 544 O O . ALA A 1 69 ? 22.338 11.148 -21.943 1.00 74.25 69 ALA A O 1
ATOM 545 N N . VAL A 1 70 ? 21.448 9.434 -20.794 1.00 72.44 70 VAL A N 1
ATOM 546 C CA . VAL A 1 70 ? 20.085 9.995 -20.726 1.00 72.44 70 VAL A CA 1
ATOM 547 C C . VAL A 1 70 ? 19.684 10.246 -19.277 1.00 72.44 70 VAL A C 1
ATOM 549 O O . VAL A 1 70 ? 19.578 9.303 -18.495 1.00 72.44 70 VAL A O 1
ATOM 552 N N . SER A 1 71 ? 19.411 11.503 -18.924 1.00 80.38 71 SER A N 1
ATOM 553 C CA . SER A 1 71 ? 18.957 11.921 -17.588 1.00 80.38 71 SER A CA 1
ATOM 554 C C . SER A 1 71 ? 17.878 13.004 -17.671 1.00 80.38 71 SER A C 1
ATOM 556 O O . SER A 1 71 ? 17.625 13.571 -18.731 1.00 80.38 71 SER A O 1
ATOM 558 N N . VAL A 1 72 ? 17.204 13.298 -16.558 1.00 70.81 72 VAL A N 1
ATOM 559 C CA . VAL A 1 72 ? 16.144 14.316 -16.501 1.00 70.81 72 VAL A CA 1
ATOM 560 C C . VAL A 1 72 ? 16.413 15.296 -15.369 1.00 70.81 72 VAL A C 1
ATOM 562 O O . VAL A 1 72 ? 16.705 14.890 -14.245 1.00 70.81 72 VAL A O 1
ATOM 565 N N . ARG A 1 73 ? 16.294 16.596 -15.656 1.00 78.81 73 ARG A N 1
ATOM 566 C CA . ARG A 1 73 ? 16.461 17.693 -14.692 1.00 78.81 73 ARG A CA 1
ATOM 567 C C . ARG A 1 73 ? 15.150 18.442 -14.481 1.00 78.81 73 ARG A C 1
ATOM 569 O O . ARG A 1 73 ? 14.474 18.753 -15.455 1.00 78.81 73 ARG A O 1
ATOM 576 N N . ASN A 1 74 ? 14.833 18.802 -13.237 1.00 78.44 74 ASN A N 1
ATOM 577 C CA . ASN A 1 74 ? 13.746 19.730 -12.914 1.00 78.44 74 ASN A CA 1
ATOM 578 C C . ASN A 1 74 ? 14.306 21.088 -12.452 1.00 78.44 74 ASN A C 1
ATOM 580 O O . ASN A 1 74 ? 14.775 21.255 -11.325 1.00 78.44 74 ASN A O 1
ATOM 584 N N . GLY A 1 75 ? 14.237 22.065 -13.348 1.00 72.06 75 GLY A N 1
ATOM 585 C CA . GLY A 1 75 ? 14.710 23.433 -13.204 1.00 72.06 75 GLY A CA 1
ATOM 586 C C . GLY A 1 75 ? 15.940 23.727 -14.057 1.00 72.06 75 GLY A C 1
ATOM 587 O O . GLY A 1 75 ? 16.654 22.831 -14.505 1.00 72.06 75 GLY A O 1
ATOM 588 N N . GLU A 1 76 ? 16.225 25.008 -14.255 1.00 73.81 76 GLU A N 1
ATOM 589 C CA . GLU A 1 76 ? 17.397 25.480 -14.991 1.00 73.81 76 GLU A CA 1
ATOM 590 C C . GLU A 1 76 ? 18.039 26.698 -14.313 1.00 73.81 76 GLU A C 1
ATOM 592 O O . GLU A 1 76 ? 17.439 27.386 -13.483 1.00 73.81 76 GLU A O 1
ATOM 597 N N . ASP A 1 77 ? 19.281 27.005 -14.681 1.00 72.06 77 ASP A N 1
ATOM 598 C CA . ASP A 1 77 ? 20.045 28.103 -14.075 1.00 72.06 77 ASP A CA 1
ATOM 599 C C . ASP A 1 77 ? 19.385 29.479 -14.317 1.00 72.06 77 ASP A C 1
ATOM 601 O O . ASP A 1 77 ? 19.550 30.414 -13.525 1.00 72.06 77 ASP A O 1
ATOM 605 N N . ALA A 1 78 ? 18.623 29.602 -15.409 1.00 69.62 78 ALA A N 1
ATOM 606 C CA . ALA A 1 78 ? 17.911 30.807 -15.823 1.00 69.62 78 ALA A CA 1
ATOM 607 C C . ALA A 1 78 ? 16.558 31.022 -15.115 1.00 69.62 78 ALA A C 1
ATOM 609 O O . ALA A 1 78 ? 15.972 32.101 -15.262 1.00 69.62 78 ALA A O 1
ATOM 610 N N . ASP A 1 79 ? 16.079 30.060 -14.314 1.00 68.31 79 ASP A N 1
ATOM 611 C CA . ASP A 1 79 ? 14.796 30.169 -13.619 1.00 68.31 79 ASP A CA 1
ATOM 612 C C . ASP A 1 79 ? 14.736 31.429 -12.748 1.00 68.31 79 ASP A C 1
ATOM 614 O O . ASP A 1 79 ? 15.651 31.759 -11.983 1.00 68.31 79 ASP A O 1
ATOM 618 N N . THR A 1 80 ? 13.626 32.165 -12.819 1.00 61.06 80 THR A N 1
ATOM 619 C CA . THR A 1 80 ? 13.445 33.402 -12.045 1.00 61.06 80 THR A CA 1
ATOM 620 C C . THR A 1 80 ? 12.571 33.162 -10.819 1.00 61.06 80 THR A C 1
ATOM 622 O O . THR A 1 80 ? 11.667 32.339 -10.838 1.00 61.06 80 THR A O 1
ATOM 625 N N . ALA A 1 81 ? 12.769 33.940 -9.749 1.00 57.66 81 ALA A N 1
ATOM 626 C CA . ALA A 1 81 ? 11.949 33.851 -8.529 1.00 57.66 81 ALA A CA 1
ATOM 627 C C . ALA A 1 81 ? 10.472 34.284 -8.717 1.00 57.66 81 ALA A C 1
ATOM 629 O O . ALA A 1 81 ? 9.756 34.459 -7.735 1.00 57.66 81 ALA A O 1
ATOM 630 N N . LYS A 1 82 ? 10.034 34.553 -9.956 1.00 50.22 82 LYS A N 1
ATOM 631 C CA . LYS A 1 82 ? 8.668 34.988 -10.288 1.00 50.22 82 LYS A CA 1
ATOM 632 C C . LYS A 1 82 ? 7.743 33.833 -10.676 1.00 50.22 82 LYS A C 1
ATOM 634 O O . LYS A 1 82 ? 6.531 34.030 -10.632 1.00 50.22 82 LYS A O 1
ATOM 639 N N . SER A 1 83 ? 8.300 32.684 -11.039 1.00 53.09 83 SER A N 1
ATOM 640 C CA . SER A 1 83 ? 7.558 31.482 -11.411 1.00 53.09 83 SER A CA 1
ATOM 641 C C . SER A 1 83 ? 7.498 30.534 -10.215 1.00 53.09 83 SER A C 1
ATOM 643 O O . SER A 1 83 ? 8.488 30.360 -9.504 1.00 53.09 83 SER A O 1
ATOM 645 N N . ILE A 1 84 ? 6.313 29.987 -9.940 1.00 54.66 84 ILE A N 1
ATOM 646 C CA . ILE A 1 84 ? 6.106 28.994 -8.879 1.00 54.66 84 ILE A CA 1
ATOM 647 C C . ILE A 1 84 ? 6.210 27.634 -9.561 1.00 54.66 84 ILE A C 1
ATOM 649 O O . ILE A 1 84 ? 5.213 27.148 -10.095 1.00 54.66 84 ILE A O 1
ATOM 653 N N . TYR A 1 85 ? 7.422 27.084 -9.590 1.00 65.81 85 TYR A N 1
ATOM 654 C CA . TYR A 1 85 ? 7.675 25.749 -10.115 1.00 65.81 85 TYR A CA 1
ATOM 655 C C . TYR A 1 85 ? 7.447 24.690 -9.035 1.00 65.81 85 TYR A C 1
ATOM 657 O O . TYR A 1 85 ? 7.762 24.918 -7.866 1.00 65.81 85 TYR A O 1
ATOM 665 N N . LYS A 1 86 ? 6.848 23.561 -9.420 1.00 70.06 86 LYS A N 1
ATOM 666 C CA . LYS A 1 86 ? 6.573 22.419 -8.538 1.00 70.06 86 LYS A CA 1
ATOM 667 C C . LYS A 1 86 ? 7.530 21.259 -8.827 1.00 70.06 86 LYS A C 1
ATOM 669 O O . LYS A 1 86 ? 8.153 21.197 -9.889 1.00 70.06 86 LYS A O 1
ATOM 674 N N . ASP A 1 87 ? 7.591 20.323 -7.888 1.00 82.75 87 ASP A N 1
ATOM 675 C CA . ASP A 1 87 ? 8.241 19.031 -8.092 1.00 82.75 87 ASP A CA 1
ATOM 676 C C . ASP A 1 87 ? 7.550 18.258 -9.224 1.00 82.75 87 ASP A C 1
ATOM 678 O O . ASP A 1 87 ? 6.344 18.412 -9.452 1.00 82.75 87 ASP A O 1
ATOM 682 N N . ALA A 1 88 ? 8.326 17.447 -9.938 1.00 78.12 88 ALA A N 1
ATOM 683 C CA . ALA A 1 88 ? 7.878 16.741 -11.130 1.00 78.12 88 ALA A CA 1
ATOM 684 C C . ALA A 1 88 ? 8.003 15.227 -10.968 1.00 78.12 88 ALA A C 1
ATOM 686 O O . ALA A 1 88 ? 8.977 14.723 -10.409 1.00 78.12 88 ALA A O 1
ATOM 687 N N . TYR A 1 89 ? 7.032 14.509 -11.518 1.00 86.00 89 TYR A N 1
ATOM 688 C CA . TYR A 1 89 ? 7.022 13.055 -11.623 1.00 86.00 89 TYR A CA 1
ATOM 689 C C . TYR A 1 89 ? 7.265 12.683 -13.071 1.00 86.00 89 TYR A C 1
ATOM 691 O O . TYR A 1 89 ? 6.634 13.252 -13.961 1.00 86.00 89 TYR A O 1
ATOM 699 N N . ILE A 1 90 ? 8.203 11.770 -13.303 1.00 87.50 90 ILE A N 1
ATOM 700 C CA . ILE A 1 90 ? 8.805 11.575 -14.621 1.00 87.50 90 ILE A CA 1
ATOM 701 C C . ILE A 1 90 ? 8.661 10.121 -15.046 1.00 87.50 90 ILE A C 1
ATOM 703 O O . ILE A 1 90 ? 8.937 9.209 -14.263 1.00 87.50 90 ILE A O 1
ATOM 707 N N . ARG A 1 91 ? 8.302 9.921 -16.311 1.00 90.44 91 ARG A N 1
ATOM 708 C CA . ARG A 1 91 ? 8.473 8.645 -17.001 1.00 90.44 91 ARG A CA 1
ATOM 709 C C . ARG A 1 91 ? 9.089 8.855 -18.381 1.00 90.44 91 ARG A C 1
ATOM 711 O O . ARG A 1 91 ? 8.876 9.893 -19.008 1.00 90.44 91 ARG A O 1
ATOM 718 N N . LEU A 1 92 ? 9.850 7.870 -18.839 1.00 88.62 92 LEU A N 1
ATOM 719 C CA . LEU A 1 92 ? 10.491 7.850 -20.150 1.00 88.62 92 LEU A CA 1
ATOM 720 C C . LEU A 1 92 ? 9.999 6.649 -20.960 1.00 88.62 92 LEU A C 1
ATOM 722 O O . LEU A 1 92 ? 9.735 5.585 -20.404 1.00 88.62 92 LEU A O 1
ATOM 726 N N . GLN A 1 93 ? 9.918 6.816 -22.274 1.00 88.44 93 GLN A N 1
ATOM 727 C CA . GLN A 1 93 ? 9.718 5.741 -23.241 1.00 88.44 93 GLN A CA 1
ATOM 728 C C . GLN A 1 93 ? 10.822 5.828 -24.289 1.00 88.44 93 GLN A C 1
ATOM 730 O O . GLN A 1 93 ? 11.122 6.903 -24.809 1.00 88.44 93 GLN A O 1
ATOM 735 N N . PHE A 1 94 ? 11.404 4.682 -24.618 1.00 88.12 94 PHE A N 1
ATOM 736 C CA . PHE A 1 94 ? 12.449 4.574 -25.623 1.00 88.12 94 PHE A CA 1
ATOM 737 C C . PHE A 1 94 ? 11.902 3.900 -26.875 1.00 88.12 94 PHE A C 1
ATOM 739 O O . PHE A 1 94 ? 11.152 2.927 -26.783 1.00 88.12 94 PHE A O 1
ATOM 746 N N . LYS A 1 95 ? 12.276 4.406 -28.050 1.00 85.88 95 LYS A N 1
ATOM 747 C CA . LYS A 1 95 ? 11.905 3.812 -29.335 1.00 85.88 95 LYS A CA 1
ATOM 748 C C . LYS A 1 95 ? 13.131 3.619 -30.209 1.00 85.88 95 LYS A C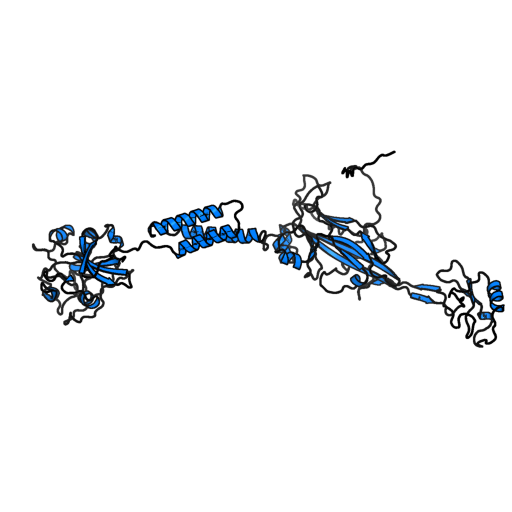 1
ATOM 750 O O . LYS A 1 95 ? 13.933 4.534 -30.366 1.00 85.88 95 LYS A O 1
ATOM 755 N N . GLU A 1 96 ? 13.247 2.436 -30.785 1.00 86.12 96 GLU A N 1
ATOM 756 C CA . GLU A 1 96 ? 14.372 1.995 -31.596 1.00 86.12 96 GLU A CA 1
ATOM 757 C C . GLU A 1 96 ? 13.967 1.957 -33.078 1.00 86.12 96 GLU A C 1
ATOM 759 O O . GLU A 1 96 ? 12.864 1.534 -33.451 1.00 86.12 96 GLU A O 1
ATOM 764 N N . TYR A 1 97 ? 14.879 2.403 -33.937 1.00 82.94 97 TYR A N 1
ATOM 765 C CA . TYR A 1 97 ? 14.797 2.219 -35.380 1.00 82.94 97 TYR A CA 1
ATOM 766 C C . TYR A 1 97 ? 16.145 1.744 -35.900 1.00 82.94 97 TYR A C 1
ATOM 768 O O . TYR A 1 97 ? 17.191 2.268 -35.522 1.00 82.94 97 TYR A O 1
ATOM 776 N N . MET A 1 98 ? 16.119 0.744 -36.775 1.00 83.62 98 MET A N 1
ATOM 777 C CA . MET A 1 98 ? 17.311 0.228 -37.424 1.00 83.62 98 MET A CA 1
ATOM 778 C C . MET A 1 98 ? 16.973 -0.215 -38.832 1.00 83.62 98 MET A C 1
ATOM 780 O O . MET A 1 98 ? 15.969 -0.891 -39.066 1.00 83.62 98 MET A O 1
ATOM 784 N N . GLU A 1 99 ? 17.858 0.118 -39.752 1.00 81.00 99 GLU A N 1
ATOM 785 C CA . GLU A 1 99 ? 17.825 -0.360 -41.122 1.00 81.00 99 GLU A CA 1
ATOM 786 C C . GLU A 1 99 ? 19.209 -0.833 -41.545 1.00 81.00 99 GLU A C 1
ATOM 788 O O . GLU A 1 99 ? 20.232 -0.286 -41.128 1.00 81.00 99 GLU A O 1
ATOM 793 N N . ILE A 1 100 ? 19.228 -1.869 -42.376 1.00 82.50 100 ILE A N 1
ATOM 794 C CA . ILE A 1 100 ? 20.443 -2.467 -42.914 1.00 82.50 100 ILE A CA 1
ATOM 795 C C . ILE A 1 100 ? 20.385 -2.345 -44.433 1.00 82.50 100 ILE A C 1
ATOM 797 O O . ILE A 1 100 ? 19.431 -2.793 -45.067 1.00 82.50 100 ILE A O 1
ATOM 801 N N . GLY A 1 101 ? 21.405 -1.715 -45.004 1.00 79.69 101 GLY A N 1
ATOM 802 C CA . GLY A 1 101 ? 21.668 -1.698 -46.433 1.00 79.69 101 GLY A CA 1
ATOM 803 C C . GLY A 1 101 ? 22.419 -2.954 -46.817 1.00 79.69 101 GLY A C 1
ATOM 804 O O . GLY A 1 101 ? 23.646 -2.974 -46.770 1.00 79.69 101 GLY A O 1
ATOM 805 N N . GLU A 1 102 ? 21.706 -4.024 -47.171 1.00 75.88 102 GLU A N 1
ATOM 806 C CA . GLU A 1 102 ? 22.386 -5.234 -47.629 1.00 75.88 102 GLU A CA 1
ATOM 807 C C . GLU A 1 102 ? 23.154 -4.940 -48.918 1.00 75.88 102 GLU A C 1
ATOM 809 O O . GLU A 1 102 ? 22.577 -4.571 -49.945 1.00 75.88 102 GLU A O 1
ATOM 814 N N . ARG A 1 103 ? 24.476 -5.115 -48.866 1.00 74.31 103 ARG A N 1
ATOM 815 C CA . ARG A 1 103 ? 25.330 -4.902 -50.034 1.00 74.31 103 ARG A CA 1
ATOM 816 C C . ARG A 1 103 ? 25.209 -6.076 -50.987 1.00 74.31 103 ARG A C 1
ATOM 818 O O . ARG A 1 103 ? 25.674 -7.181 -50.698 1.00 74.31 103 ARG A O 1
ATOM 825 N N . THR A 1 104 ? 24.650 -5.810 -52.158 1.00 80.62 104 THR A N 1
ATOM 826 C CA . THR A 1 104 ? 24.632 -6.752 -53.270 1.00 80.62 104 THR A CA 1
ATOM 827 C C . THR A 1 104 ? 25.766 -6.408 -54.225 1.00 80.62 104 THR A C 1
ATOM 829 O O . THR A 1 104 ? 25.816 -5.332 -54.816 1.00 80.62 104 THR A O 1
ATOM 832 N N . TYR A 1 105 ? 26.715 -7.330 -54.371 1.00 83.50 105 TYR A N 1
ATOM 833 C CA . TYR A 1 105 ? 27.838 -7.157 -55.285 1.00 83.50 105 TYR A CA 1
ATOM 834 C C . TYR A 1 105 ? 27.431 -7.550 -56.705 1.00 83.50 105 TYR A C 1
ATOM 836 O O . TYR A 1 105 ? 27.088 -8.706 -56.966 1.00 83.50 105 TYR A O 1
ATOM 844 N N . VAL A 1 106 ? 27.534 -6.607 -57.640 1.00 86.31 106 VAL A N 1
ATOM 845 C CA . VAL A 1 106 ? 27.377 -6.888 -59.067 1.00 86.31 106 VAL A CA 1
ATOM 846 C C . VAL A 1 106 ? 28.715 -7.384 -59.588 1.00 86.31 106 VAL A C 1
ATOM 848 O O . VAL A 1 106 ? 29.696 -6.646 -59.668 1.00 86.31 106 VAL A O 1
ATOM 851 N N . TYR A 1 107 ? 28.776 -8.666 -59.917 1.00 88.56 107 TYR A N 1
ATOM 852 C CA . TYR A 1 107 ? 29.985 -9.298 -60.423 1.00 88.56 107 TYR A CA 1
ATOM 853 C C . TYR A 1 107 ? 30.059 -9.217 -61.946 1.00 88.56 107 TYR A C 1
ATOM 855 O O . TYR A 1 107 ? 29.052 -9.269 -62.646 1.00 88.56 107 TYR A O 1
ATOM 863 N N . SER A 1 108 ? 31.281 -9.140 -62.466 1.00 88.69 108 SER A N 1
ATOM 864 C CA . SER A 1 108 ? 31.546 -9.322 -63.895 1.00 88.69 108 SER A CA 1
ATOM 865 C C . SER A 1 108 ? 30.997 -10.655 -64.409 1.00 88.69 108 SER A C 1
ATOM 867 O O . SER A 1 108 ? 30.968 -11.643 -63.683 1.00 88.69 108 SER A O 1
ATOM 869 N N . GLU A 1 109 ? 30.624 -10.709 -65.687 1.00 87.38 109 GLU A N 1
ATOM 870 C CA . GLU A 1 109 ? 30.143 -11.946 -66.327 1.00 87.38 109 GLU A CA 1
ATOM 871 C C . GLU A 1 109 ? 31.230 -13.033 -66.404 1.00 87.38 109 GLU A C 1
ATOM 873 O O . GLU A 1 109 ? 30.941 -14.218 -66.569 1.00 87.38 109 GLU A O 1
ATOM 878 N N . ASN A 1 110 ? 32.499 -12.631 -66.280 1.00 85.88 110 ASN A N 1
ATOM 879 C CA . ASN A 1 110 ? 33.664 -13.459 -66.548 1.00 85.88 110 ASN A CA 1
ATOM 880 C C . ASN A 1 110 ? 34.562 -13.613 -65.324 1.00 85.88 110 ASN A C 1
ATOM 882 O O . ASN A 1 110 ? 34.759 -12.683 -64.548 1.00 85.88 110 ASN A O 1
ATOM 886 N N . ARG A 1 111 ? 35.177 -14.790 -65.195 1.00 86.75 111 ARG A N 1
ATOM 887 C CA . ARG A 1 111 ? 36.209 -15.051 -64.188 1.00 86.75 111 ARG A CA 1
ATOM 888 C C . ARG A 1 111 ? 37.575 -14.648 -64.719 1.00 86.75 111 ARG A C 1
ATOM 890 O O . ARG A 1 111 ? 37.898 -14.943 -65.869 1.00 86.75 111 ARG A O 1
ATOM 897 N N . TYR A 1 112 ? 38.375 -14.024 -63.866 1.00 88.06 112 TYR A N 1
ATOM 898 C CA . TYR A 1 112 ? 39.698 -13.514 -64.196 1.00 88.06 112 TYR A CA 1
ATOM 899 C C . TYR A 1 112 ? 40.793 -14.184 -63.371 1.00 88.06 112 TYR A C 1
ATOM 901 O O . TYR A 1 112 ? 40.582 -14.577 -62.219 1.00 88.06 112 TYR A O 1
ATOM 909 N N . MET A 1 113 ? 41.956 -14.339 -63.999 1.00 87.44 113 MET A N 1
ATOM 910 C CA . MET A 1 113 ? 43.082 -15.096 -63.473 1.00 87.44 113 MET A CA 1
ATOM 911 C C . MET A 1 113 ? 43.637 -14.463 -62.199 1.00 87.44 113 MET A C 1
ATOM 913 O O . MET A 1 113 ? 43.747 -13.238 -62.083 1.00 87.44 113 MET A O 1
ATOM 917 N N . ILE A 1 114 ? 44.006 -15.329 -61.260 1.00 86.62 114 ILE A N 1
ATOM 918 C CA . ILE A 1 114 ? 44.596 -14.963 -59.978 1.00 86.62 114 ILE A CA 1
ATOM 919 C C . ILE A 1 114 ? 45.973 -15.611 -59.821 1.00 86.62 114 ILE A C 1
ATOM 921 O O . ILE A 1 114 ? 46.251 -16.640 -60.437 1.00 86.62 114 ILE A O 1
ATOM 925 N N . ASP A 1 115 ? 46.831 -14.996 -59.017 1.00 84.19 115 ASP A N 1
ATOM 926 C CA . ASP A 1 115 ? 48.109 -15.565 -58.604 1.00 84.19 115 ASP A CA 1
ATOM 927 C C . ASP A 1 115 ? 47.929 -16.646 -57.518 1.00 84.19 115 ASP A C 1
ATOM 929 O O . ASP A 1 115 ? 46.816 -16.948 -57.076 1.00 84.19 115 ASP A O 1
ATOM 933 N N . THR A 1 116 ? 49.036 -17.249 -57.076 1.00 81.81 116 THR A N 1
ATOM 934 C CA . THR A 1 116 ? 49.035 -18.306 -56.048 1.00 81.81 116 THR A CA 1
ATOM 935 C C . THR A 1 116 ? 48.569 -17.834 -54.672 1.00 81.81 116 THR A C 1
ATOM 937 O O . THR A 1 116 ? 48.171 -18.664 -53.857 1.00 81.81 116 THR A O 1
ATOM 940 N N . ASP A 1 117 ? 48.599 -16.524 -54.427 1.00 82.31 117 ASP A N 1
ATOM 941 C CA . ASP A 1 117 ? 48.141 -15.898 -53.186 1.00 82.31 117 ASP A CA 1
ATOM 942 C C . ASP A 1 117 ? 46.665 -15.458 -53.290 1.00 82.31 117 ASP A C 1
ATOM 944 O O . ASP A 1 117 ? 46.048 -15.040 -52.309 1.00 82.31 117 ASP A O 1
ATOM 948 N N . GLY A 1 118 ? 46.059 -15.611 -54.472 1.00 78.88 118 GLY A N 1
ATOM 949 C CA . GLY A 1 118 ? 44.659 -15.330 -54.747 1.00 78.88 118 GLY A CA 1
ATOM 950 C C . GLY A 1 118 ? 44.358 -13.885 -55.146 1.00 78.88 118 GLY A C 1
ATOM 951 O O . GLY A 1 118 ? 43.174 -13.511 -55.139 1.00 78.88 118 GLY A O 1
ATOM 952 N N . ASN A 1 119 ? 45.375 -13.092 -55.496 1.00 85.81 119 ASN A N 1
ATOM 953 C CA . ASN A 1 119 ? 45.227 -11.737 -56.030 1.00 85.81 119 ASN A CA 1
ATOM 954 C C . ASN A 1 119 ? 45.012 -11.775 -57.540 1.00 85.81 119 ASN A C 1
ATOM 956 O O . ASN A 1 119 ? 45.537 -12.642 -58.226 1.00 85.81 119 ASN A O 1
ATOM 960 N N . PHE A 1 120 ? 44.272 -10.813 -58.086 1.00 88.56 120 PHE A N 1
ATOM 961 C CA . PHE A 1 120 ? 44.109 -10.702 -59.535 1.00 88.56 120 PHE A CA 1
ATOM 962 C C . PHE A 1 120 ? 45.428 -10.367 -60.235 1.00 88.56 120 PHE A C 1
ATOM 964 O O . PHE A 1 120 ? 46.125 -9.439 -59.824 1.00 88.56 120 PHE A O 1
ATOM 971 N N . TYR A 1 121 ? 45.690 -11.012 -61.373 1.00 88.50 121 TYR A N 1
ATOM 972 C CA . TYR A 1 121 ? 46.625 -10.462 -62.352 1.00 88.50 121 TYR A CA 1
ATOM 973 C C . TYR A 1 121 ? 45.966 -9.269 -63.052 1.00 88.50 121 TYR A C 1
ATOM 975 O O . TYR A 1 121 ? 45.029 -9.437 -63.837 1.00 88.50 121 TYR A O 1
ATOM 983 N N . ARG A 1 122 ? 46.442 -8.062 -62.729 1.00 91.25 122 ARG A N 1
ATOM 984 C CA . ARG A 1 122 ? 45.963 -6.784 -63.272 1.00 91.25 122 ARG A CA 1
ATOM 985 C C . ARG A 1 122 ? 47.091 -6.104 -64.035 1.00 91.25 122 ARG A C 1
ATOM 987 O O . ARG A 1 122 ? 48.198 -5.998 -63.513 1.00 91.25 122 ARG A O 1
ATOM 994 N N . PHE A 1 123 ? 46.803 -5.614 -65.236 1.00 94.56 123 PHE A N 1
ATOM 995 C CA . PHE A 1 123 ? 47.787 -4.936 -66.081 1.00 94.56 123 PHE A CA 1
ATOM 996 C C . PHE A 1 123 ? 47.290 -3.546 -66.463 1.00 94.56 123 PHE A C 1
ATOM 998 O O . PHE A 1 123 ? 46.121 -3.372 -66.806 1.00 94.56 123 PHE A O 1
ATOM 1005 N N . SER A 1 124 ? 48.170 -2.550 -66.422 1.00 94.31 124 SER A N 1
ATOM 1006 C CA . SER A 1 124 ? 47.817 -1.171 -66.782 1.00 94.31 124 SER A CA 1
ATOM 1007 C C . SER A 1 124 ? 47.664 -0.998 -68.295 1.00 94.31 124 SER A C 1
ATOM 1009 O O . SER A 1 124 ? 46.995 -0.074 -68.753 1.00 94.31 124 SER A O 1
ATOM 1011 N N . THR A 1 125 ? 48.269 -1.888 -69.089 1.00 94.50 125 THR A N 1
ATOM 1012 C CA . THR A 1 125 ? 48.183 -1.872 -70.552 1.00 94.50 125 THR A CA 1
ATOM 1013 C C . THR A 1 125 ? 47.883 -3.254 -71.131 1.00 94.50 125 THR A C 1
ATOM 1015 O O . THR A 1 125 ? 48.260 -4.285 -70.573 1.00 94.50 125 THR A O 1
ATOM 1018 N N . GLN A 1 126 ? 47.248 -3.280 -72.306 1.00 92.75 126 GLN A N 1
ATOM 1019 C CA . GLN A 1 126 ? 46.961 -4.524 -73.024 1.00 92.75 126 GLN A CA 1
ATOM 1020 C C . GLN A 1 126 ? 48.240 -5.292 -73.394 1.00 92.75 126 GLN A C 1
ATOM 1022 O O . GLN A 1 126 ? 48.285 -6.509 -73.256 1.00 92.75 126 GLN A O 1
ATOM 1027 N N . ALA A 1 127 ? 49.298 -4.586 -73.806 1.00 93.06 127 ALA A N 1
ATOM 1028 C CA . ALA A 1 127 ? 50.562 -5.205 -74.206 1.00 93.06 127 ALA A CA 1
ATOM 1029 C C . ALA A 1 127 ? 51.243 -5.965 -73.051 1.00 93.06 127 ALA A C 1
ATOM 1031 O O . ALA A 1 127 ? 51.849 -7.012 -73.270 1.00 93.06 127 ALA A O 1
ATOM 1032 N N . GLU A 1 128 ? 51.130 -5.467 -71.816 1.00 94.69 128 GLU A N 1
ATOM 1033 C CA . GLU A 1 128 ? 51.633 -6.163 -70.624 1.00 94.69 128 GLU A CA 1
ATOM 1034 C C . GLU A 1 128 ? 50.832 -7.439 -70.337 1.00 94.69 128 GLU A C 1
ATOM 1036 O O . GLU A 1 128 ? 51.422 -8.480 -70.043 1.00 94.69 128 GLU A O 1
ATOM 1041 N N . ALA A 1 129 ? 49.504 -7.379 -70.488 1.00 91.25 129 ALA A N 1
ATOM 1042 C CA . ALA A 1 129 ? 48.638 -8.546 -70.347 1.00 91.25 129 ALA A CA 1
ATOM 1043 C C . ALA A 1 129 ? 48.942 -9.610 -71.416 1.00 91.25 129 ALA A C 1
ATOM 1045 O O . ALA A 1 129 ? 49.046 -10.788 -71.084 1.00 91.25 129 ALA A O 1
ATOM 1046 N N . GLU A 1 130 ? 49.151 -9.210 -72.677 1.00 90.19 130 GLU A N 1
ATOM 1047 C CA . GLU A 1 130 ? 49.537 -10.098 -73.788 1.00 90.19 130 GLU A CA 1
ATOM 1048 C C . GLU A 1 130 ? 50.901 -10.755 -73.549 1.00 90.19 130 GLU A C 1
ATOM 1050 O O . GLU A 1 130 ? 51.063 -11.960 -73.759 1.00 90.19 130 GLU A O 1
ATOM 1055 N N . ALA A 1 131 ? 51.876 -9.979 -73.065 1.00 90.38 131 ALA A N 1
ATOM 1056 C CA . ALA A 1 131 ? 53.202 -10.487 -72.738 1.00 90.38 131 ALA A CA 1
ATOM 1057 C C . ALA A 1 131 ? 53.141 -11.545 -71.631 1.00 90.38 131 ALA A C 1
ATOM 1059 O O . ALA A 1 131 ? 53.780 -12.588 -71.755 1.00 90.38 131 ALA A O 1
ATOM 1060 N N . PHE A 1 132 ? 52.347 -11.311 -70.581 1.00 88.94 132 PHE A N 1
ATOM 1061 C CA . PHE A 1 132 ? 52.120 -12.305 -69.533 1.00 88.94 132 PHE A CA 1
ATOM 1062 C C . PHE A 1 132 ? 51.383 -13.533 -70.077 1.00 88.94 132 PHE A C 1
ATOM 1064 O O . PHE A 1 132 ? 51.794 -14.661 -69.804 1.00 88.94 132 PHE A O 1
ATOM 1071 N N . LEU A 1 133 ? 50.356 -13.334 -70.908 1.00 85.69 133 LEU A N 1
ATOM 1072 C CA . LEU A 1 133 ? 49.596 -14.411 -71.543 1.00 85.69 133 LEU A CA 1
ATOM 1073 C C . LEU A 1 133 ? 50.488 -15.416 -72.266 1.00 85.69 133 LEU A C 1
ATOM 1075 O O . LEU A 1 133 ? 50.307 -16.623 -72.124 1.00 85.69 133 LEU A O 1
ATOM 1079 N N . ALA A 1 134 ? 51.460 -14.898 -73.021 1.00 86.00 134 ALA A N 1
ATOM 1080 C CA . ALA A 1 134 ? 52.396 -15.682 -73.815 1.00 86.00 134 ALA A CA 1
ATOM 1081 C C . ALA A 1 134 ? 53.363 -16.528 -72.967 1.00 86.00 134 ALA A C 1
ATOM 1083 O O . ALA A 1 134 ? 54.011 -17.429 -73.499 1.00 86.00 134 ALA A O 1
ATOM 1084 N N . THR A 1 135 ? 53.476 -16.254 -71.662 1.00 84.50 135 THR A N 1
ATOM 1085 C CA . THR A 1 135 ? 54.286 -17.065 -70.736 1.00 84.50 135 THR A CA 1
ATOM 1086 C C . THR A 1 135 ? 53.552 -18.300 -70.210 1.00 84.50 135 THR A C 1
ATOM 1088 O O . THR A 1 135 ? 54.191 -19.187 -69.643 1.00 84.50 135 THR A O 1
ATOM 1091 N N . LEU A 1 136 ? 52.230 -18.376 -70.390 1.00 80.50 136 LEU A N 1
ATOM 1092 C CA . LEU A 1 136 ? 51.406 -19.472 -69.885 1.00 80.50 136 LEU A CA 1
ATOM 1093 C C . LEU A 1 136 ? 51.464 -20.682 -70.836 1.00 80.50 136 LEU A C 1
ATOM 1095 O O . LEU A 1 136 ? 51.437 -20.535 -72.055 1.00 80.50 136 LEU A O 1
ATOM 1099 N N . ASP A 1 137 ? 51.535 -21.898 -70.283 1.00 70.31 137 ASP A N 1
ATOM 1100 C CA . ASP A 1 137 ? 51.594 -23.149 -71.060 1.00 70.31 137 ASP A CA 1
ATOM 1101 C C . ASP A 1 137 ? 50.187 -23.575 -71.525 1.00 70.31 137 ASP A C 1
ATOM 1103 O O . ASP A 1 137 ? 49.520 -24.385 -70.887 1.00 70.31 137 ASP A O 1
ATOM 1107 N N . GLN A 1 138 ? 49.710 -22.997 -72.629 1.00 66.38 138 GLN A N 1
ATOM 1108 C CA . GLN A 1 138 ? 48.330 -23.138 -73.123 1.00 66.38 138 GLN A CA 1
ATOM 1109 C C . GLN A 1 138 ? 48.074 -24.425 -73.939 1.00 66.38 138 GLN A C 1
ATOM 1111 O O . GLN A 1 138 ? 47.574 -24.373 -75.064 1.00 66.38 138 GLN A O 1
ATOM 1116 N N . LYS A 1 139 ? 48.472 -25.594 -73.428 1.00 60.03 139 LYS A N 1
ATOM 1117 C CA . LYS A 1 139 ? 48.404 -26.854 -74.198 1.00 60.03 139 LYS A CA 1
ATOM 1118 C C . LYS A 1 139 ? 47.000 -27.451 -74.347 1.00 60.03 139 LYS A C 1
ATOM 1120 O O . LYS A 1 139 ? 46.794 -28.189 -75.304 1.00 60.03 139 LYS A O 1
ATOM 1125 N N . ASP A 1 140 ? 46.061 -27.082 -73.478 1.00 56.44 140 ASP A N 1
ATOM 1126 C CA . ASP A 1 140 ? 44.667 -27.541 -73.495 1.00 56.44 140 ASP A CA 1
ATOM 1127 C C . ASP A 1 140 ? 43.728 -26.323 -73.521 1.00 56.44 140 ASP A C 1
ATOM 1129 O O . ASP A 1 140 ? 43.279 -25.838 -72.486 1.00 56.44 140 ASP A O 1
ATOM 1133 N N . TYR A 1 141 ? 43.485 -25.781 -74.717 1.00 59.22 141 TYR A N 1
ATOM 1134 C CA . TYR A 1 141 ? 42.521 -24.698 -74.931 1.00 59.22 141 TYR A CA 1
ATOM 1135 C C . TYR A 1 141 ? 41.100 -25.263 -74.986 1.00 59.22 141 TYR A C 1
ATOM 1137 O O . TYR A 1 141 ? 40.816 -26.157 -75.786 1.00 59.22 141 TYR A O 1
ATOM 1145 N N . ASP A 1 142 ? 40.198 -24.694 -74.191 1.00 59.41 142 ASP A N 1
ATOM 1146 C CA . ASP A 1 142 ? 38.763 -24.846 -74.419 1.00 59.41 142 ASP A CA 1
ATOM 1147 C C . ASP A 1 142 ? 38.383 -24.088 -75.706 1.00 59.41 142 ASP A C 1
ATOM 1149 O O . ASP A 1 142 ? 38.753 -22.922 -75.875 1.00 59.41 142 ASP A O 1
ATOM 1153 N N . SER A 1 143 ? 37.697 -24.752 -76.641 1.00 58.31 143 SER A N 1
ATOM 1154 C CA . SER A 1 143 ? 37.378 -24.210 -77.972 1.00 58.31 143 SER A CA 1
ATOM 1155 C C . SER A 1 143 ? 36.342 -23.086 -77.957 1.00 58.31 143 SER A C 1
ATOM 1157 O O . SER A 1 143 ? 36.115 -22.458 -78.991 1.00 58.31 143 SER A O 1
ATOM 1159 N N . ASP A 1 144 ? 35.715 -22.844 -76.807 1.00 63.22 144 ASP A N 1
ATOM 1160 C CA . ASP A 1 144 ? 34.519 -22.010 -76.695 1.00 63.22 144 ASP A CA 1
ATOM 1161 C C . ASP A 1 144 ? 34.822 -20.524 -76.402 1.00 63.22 144 ASP A C 1
ATOM 1163 O O . ASP A 1 144 ? 33.921 -19.686 -76.443 1.00 63.22 144 ASP A O 1
ATOM 1167 N N . LEU A 1 145 ? 36.088 -20.163 -76.152 1.00 69.25 145 LEU A N 1
ATOM 1168 C CA . LEU A 1 145 ? 36.548 -18.785 -75.925 1.00 69.25 145 LEU A CA 1
ATOM 1169 C C . LEU A 1 145 ? 37.487 -18.331 -77.051 1.00 69.25 145 LEU A C 1
ATOM 1171 O O . LEU A 1 145 ? 38.589 -18.868 -77.187 1.00 69.25 145 LEU A O 1
ATOM 1175 N N . ASP A 1 146 ? 37.084 -17.315 -77.825 1.00 69.00 146 ASP A N 1
ATOM 1176 C CA . ASP A 1 146 ? 37.939 -16.725 -78.863 1.00 69.00 146 ASP A CA 1
ATOM 1177 C C . ASP A 1 146 ? 39.226 -16.165 -78.220 1.00 69.00 146 ASP A C 1
ATOM 1179 O O . ASP A 1 146 ? 39.150 -15.431 -77.226 1.00 69.00 146 ASP A O 1
ATOM 1183 N N . PRO A 1 147 ? 40.423 -16.480 -78.754 1.00 66.38 147 PRO A N 1
ATOM 1184 C CA . PRO A 1 147 ? 41.683 -15.905 -78.291 1.00 66.38 147 PRO A CA 1
ATOM 1185 C C . PRO A 1 147 ? 41.691 -14.372 -78.189 1.00 66.38 147 PRO A C 1
ATOM 1187 O O . PRO A 1 147 ? 42.418 -13.835 -77.354 1.00 66.38 147 PRO A O 1
ATOM 1190 N N . GLN A 1 148 ? 40.895 -13.669 -79.001 1.00 68.44 148 GLN A N 1
ATOM 1191 C CA . GLN A 1 148 ? 40.776 -12.207 -78.950 1.00 68.44 148 GLN A CA 1
ATOM 1192 C C . GLN A 1 148 ? 39.998 -11.707 -77.727 1.00 68.44 148 GLN A C 1
ATOM 1194 O O . GLN A 1 148 ? 40.240 -10.592 -77.274 1.00 68.44 148 GLN A O 1
ATOM 1199 N N . ASP A 1 149 ? 39.145 -12.543 -77.135 1.00 79.19 149 ASP A N 1
ATOM 1200 C CA . ASP A 1 149 ? 38.330 -12.189 -75.971 1.00 79.19 149 ASP A CA 1
ATOM 1201 C C . ASP A 1 149 ? 39.004 -12.561 -74.640 1.00 79.19 149 ASP A C 1
ATOM 1203 O O . ASP A 1 149 ? 38.399 -12.418 -73.576 1.00 79.19 149 ASP A O 1
ATOM 1207 N N . ARG A 1 150 ? 40.245 -13.071 -74.680 1.00 84.44 150 ARG A N 1
ATOM 1208 C CA . ARG A 1 150 ? 40.986 -13.596 -73.516 1.00 84.44 150 ARG A CA 1
ATOM 1209 C C . ARG A 1 150 ? 41.520 -12.486 -72.607 1.00 84.44 150 ARG A C 1
ATOM 1211 O O . ARG A 1 150 ? 41.703 -12.723 -71.414 1.00 84.44 150 ARG A O 1
ATOM 1218 N N . ILE A 1 151 ? 41.741 -11.289 -73.150 1.00 90.00 151 ILE A N 1
ATOM 1219 C CA . ILE A 1 151 ? 42.127 -10.088 -72.401 1.00 90.00 151 ILE A CA 1
ATOM 1220 C C . ILE A 1 151 ? 40.973 -9.093 -72.457 1.00 90.00 151 ILE A C 1
ATOM 1222 O O . ILE A 1 151 ? 40.547 -8.695 -73.536 1.00 90.00 151 ILE A O 1
ATOM 1226 N N . VAL A 1 152 ? 40.489 -8.668 -71.293 1.00 91.19 152 VAL A N 1
ATOM 1227 C CA . VAL A 1 152 ? 39.368 -7.729 -71.183 1.00 91.19 152 VAL A CA 1
ATOM 1228 C C . VAL A 1 152 ? 39.788 -6.526 -70.360 1.00 91.19 152 VAL A C 1
ATOM 1230 O O . VAL A 1 152 ? 40.363 -6.674 -69.283 1.00 91.19 152 VAL A O 1
ATOM 1233 N N . SER A 1 153 ? 39.486 -5.328 -70.863 1.00 93.44 153 SER A N 1
ATOM 1234 C CA . SER A 1 153 ? 39.582 -4.104 -70.072 1.00 93.44 153 SER A CA 1
ATOM 1235 C C . SER A 1 153 ? 38.335 -3.968 -69.206 1.00 93.44 153 SER A C 1
ATOM 1237 O O . SER A 1 153 ? 37.222 -3.928 -69.727 1.00 93.44 153 SER A O 1
ATOM 1239 N N . GLN A 1 154 ? 38.520 -3.905 -67.892 1.00 92.94 154 GLN A N 1
ATOM 1240 C CA . GLN A 1 154 ? 37.443 -3.758 -66.925 1.00 92.94 154 GLN A CA 1
ATOM 1241 C C . GLN A 1 154 ? 37.864 -2.752 -65.854 1.00 92.94 154 GLN A C 1
ATOM 1243 O O . GLN A 1 154 ? 38.999 -2.767 -65.388 1.00 92.94 154 GLN A O 1
ATOM 1248 N N . LYS A 1 155 ? 36.946 -1.880 -65.440 1.00 93.19 155 LYS A N 1
ATOM 1249 C CA . LYS A 1 155 ? 37.094 -1.124 -64.194 1.00 93.19 155 LYS A CA 1
ATOM 1250 C C . LYS A 1 155 ? 36.266 -1.827 -63.125 1.00 93.19 155 LYS A C 1
ATOM 1252 O O . LYS A 1 155 ? 35.056 -1.952 -63.310 1.00 93.19 155 LYS A O 1
ATOM 1257 N N . GLY A 1 156 ? 36.908 -2.338 -62.077 1.00 88.25 156 GLY A N 1
ATOM 1258 C CA . GLY A 1 156 ? 36.210 -2.807 -60.888 1.00 88.25 156 GLY A CA 1
ATOM 1259 C C . GLY A 1 156 ? 35.794 -1.644 -59.990 1.00 88.25 156 GLY A C 1
ATOM 1260 O O . GLY A 1 156 ? 36.363 -0.555 -60.062 1.00 88.25 156 GLY A O 1
ATOM 1261 N N . TYR A 1 157 ? 34.820 -1.887 -59.118 1.00 86.50 157 TYR A N 1
ATOM 1262 C CA . TYR A 1 157 ? 34.279 -0.900 -58.181 1.00 86.50 157 TYR A CA 1
ATOM 1263 C C . TYR A 1 157 ? 35.364 -0.272 -57.287 1.00 86.50 157 TYR A C 1
ATOM 1265 O O . TYR A 1 157 ? 35.358 0.929 -57.039 1.00 86.50 157 TYR A O 1
ATOM 1273 N N . PHE A 1 158 ? 36.334 -1.079 -56.843 1.00 84.00 158 PHE A N 1
ATOM 1274 C CA . PHE A 1 158 ? 37.434 -0.642 -55.972 1.00 84.00 158 PHE A CA 1
ATOM 1275 C C . PHE A 1 158 ? 38.674 -0.144 -56.727 1.00 84.00 158 PHE A C 1
ATOM 1277 O O . PHE A 1 158 ? 39.681 0.176 -56.096 1.00 84.00 158 PHE A O 1
ATOM 1284 N N . ASP A 1 159 ? 38.639 -0.120 -58.059 1.00 86.00 159 ASP A N 1
ATOM 1285 C CA . ASP A 1 159 ? 39.792 0.265 -58.863 1.00 86.00 159 ASP A CA 1
ATOM 1286 C C . ASP A 1 159 ? 39.778 1.772 -59.157 1.00 86.00 159 ASP A C 1
ATOM 1288 O O . ASP A 1 159 ? 38.756 2.372 -59.505 1.00 86.00 159 ASP A O 1
ATOM 1292 N N . ASP A 1 160 ? 40.948 2.399 -59.068 1.00 88.75 160 ASP A N 1
ATOM 1293 C CA . ASP A 1 160 ? 41.154 3.810 -59.403 1.00 88.75 160 ASP A CA 1
ATOM 1294 C C . ASP A 1 160 ? 41.021 4.073 -60.917 1.00 88.75 160 ASP A C 1
ATOM 1296 O O . ASP A 1 160 ? 40.550 5.133 -61.342 1.00 88.75 160 ASP A O 1
ATOM 1300 N N . GLN A 1 161 ? 41.349 3.075 -61.738 1.00 89.19 161 GLN A N 1
ATOM 1301 C CA . GLN A 1 161 ? 41.271 3.098 -63.198 1.00 89.19 161 GLN A CA 1
ATOM 1302 C C . GLN A 1 161 ? 40.826 1.746 -63.779 1.00 89.19 161 GLN A C 1
ATOM 1304 O O . GLN A 1 161 ? 40.693 0.754 -63.070 1.00 89.19 161 GLN A O 1
ATOM 1309 N N . ALA A 1 162 ? 40.582 1.700 -65.091 1.00 94.62 162 ALA A N 1
ATOM 1310 C CA . ALA A 1 162 ? 40.349 0.436 -65.784 1.00 94.62 162 ALA A CA 1
ATOM 1311 C C . ALA A 1 162 ? 41.668 -0.333 -65.947 1.00 94.62 162 ALA A C 1
ATOM 1313 O O . ALA A 1 162 ? 42.660 0.230 -66.410 1.00 94.62 162 ALA A O 1
ATOM 1314 N N . TYR A 1 163 ? 41.652 -1.623 -65.625 1.00 95.69 163 TYR A N 1
ATOM 1315 C CA . TYR A 1 163 ? 42.776 -2.534 -65.813 1.00 95.69 163 TYR A CA 1
ATOM 1316 C C . TYR A 1 163 ? 42.460 -3.569 -66.890 1.00 95.69 163 TYR A C 1
ATOM 1318 O O . TYR A 1 163 ? 41.301 -3.849 -67.198 1.00 95.69 163 TYR A O 1
ATOM 1326 N N . PHE A 1 164 ? 43.501 -4.155 -67.468 1.00 94.81 164 PHE A N 1
ATOM 1327 C CA . PHE A 1 164 ? 43.388 -5.319 -68.333 1.00 94.81 164 PHE A CA 1
ATOM 1328 C C . PHE A 1 164 ? 43.506 -6.583 -67.483 1.00 94.81 164 PHE A C 1
ATOM 1330 O O . PHE A 1 164 ? 44.471 -6.750 -66.735 1.00 94.81 164 PHE A O 1
ATOM 1337 N N . TYR A 1 165 ? 42.515 -7.462 -67.604 1.00 92.00 165 TYR A N 1
ATOM 1338 C CA . TYR A 1 165 ? 42.433 -8.748 -66.922 1.00 92.00 165 TYR A CA 1
ATOM 1339 C C . TYR A 1 165 ? 42.487 -9.887 -67.929 1.00 92.00 165 TYR A C 1
ATOM 1341 O O . TYR A 1 165 ? 42.073 -9.745 -69.079 1.00 92.00 165 TYR A O 1
ATOM 1349 N N . ILE A 1 166 ? 42.940 -11.049 -67.468 1.00 88.69 166 ILE A N 1
ATOM 1350 C CA . ILE A 1 166 ? 42.988 -12.274 -68.264 1.00 88.69 166 ILE A CA 1
ATOM 1351 C C . ILE A 1 166 ? 41.816 -13.159 -67.860 1.00 88.69 166 ILE A C 1
ATOM 1353 O O . ILE A 1 166 ? 41.755 -13.587 -66.708 1.00 88.69 166 ILE A O 1
ATOM 1357 N N . ARG A 1 167 ? 40.887 -13.440 -68.778 1.00 88.62 167 ARG A N 1
ATOM 1358 C CA . ARG A 1 167 ? 39.784 -14.381 -68.528 1.00 88.62 167 ARG A CA 1
ATOM 1359 C C . ARG A 1 167 ? 40.329 -15.793 -68.348 1.00 88.62 167 ARG A C 1
ATOM 1361 O O . ARG A 1 167 ? 41.226 -16.207 -69.084 1.00 88.62 167 ARG A O 1
ATOM 1368 N N . THR A 1 168 ? 39.769 -16.526 -67.391 1.00 82.19 168 THR A N 1
ATOM 1369 C CA . THR A 1 168 ? 40.171 -17.912 -67.130 1.00 82.19 168 THR A CA 1
ATOM 1370 C C . THR A 1 168 ? 39.460 -18.908 -68.036 1.00 82.19 168 THR A C 1
ATOM 1372 O O . THR A 1 168 ? 38.265 -18.765 -68.292 1.00 82.19 168 THR A O 1
ATOM 1375 N N . GLN A 1 169 ? 40.176 -19.953 -68.429 1.00 78.25 169 GLN A N 1
ATOM 1376 C CA . GLN A 1 169 ? 39.706 -21.129 -69.157 1.00 78.25 169 GLN A CA 1
ATOM 1377 C C . GLN A 1 169 ? 39.907 -22.401 -68.322 1.00 78.25 169 GLN A C 1
ATOM 1379 O O . GLN A 1 169 ? 40.635 -22.408 -67.323 1.00 78.25 169 GLN A O 1
ATOM 1384 N N . ALA A 1 170 ? 39.267 -23.501 -68.732 1.00 68.94 170 ALA A N 1
ATOM 1385 C CA . ALA A 1 170 ? 39.538 -24.806 -68.144 1.00 68.94 170 ALA A CA 1
ATOM 1386 C C . ALA A 1 170 ? 41.042 -25.122 -68.251 1.00 68.94 170 ALA A C 1
ATOM 1388 O O . ALA A 1 170 ? 41.643 -24.937 -69.302 1.00 68.94 170 ALA A O 1
ATOM 1389 N N . HIS A 1 171 ? 41.641 -25.600 -67.157 1.00 72.00 171 HIS A N 1
ATOM 1390 C CA . HIS A 1 171 ? 43.067 -25.960 -67.068 1.00 72.00 171 HIS A CA 1
ATOM 1391 C C . HIS A 1 171 ? 44.086 -24.804 -67.108 1.00 72.00 171 HIS A C 1
ATOM 1393 O O . HIS A 1 171 ? 45.285 -25.079 -67.173 1.00 72.00 171 HIS A O 1
ATOM 1399 N N . ASP A 1 172 ? 43.663 -23.542 -66.964 1.00 75.62 172 ASP A N 1
ATOM 1400 C CA . ASP A 1 172 ? 44.605 -22.430 -66.779 1.00 75.62 172 ASP A CA 1
ATOM 1401 C C . ASP A 1 172 ? 45.513 -22.644 -65.536 1.00 75.62 172 ASP A C 1
ATOM 1403 O O . ASP A 1 172 ? 45.037 -23.101 -64.482 1.00 75.62 172 ASP A O 1
ATOM 1407 N N . PRO A 1 173 ? 46.817 -22.298 -65.607 1.00 67.50 173 PRO A N 1
ATOM 1408 C CA . PRO A 1 173 ? 47.723 -22.385 -64.462 1.00 67.50 173 PRO A CA 1
ATOM 1409 C C . PRO A 1 173 ? 47.257 -21.483 -63.307 1.00 67.50 173 PRO A C 1
ATOM 1411 O O . PRO A 1 173 ? 46.799 -20.368 -63.534 1.00 67.50 173 PRO A O 1
ATOM 1414 N N . ASN A 1 174 ? 47.417 -21.942 -62.060 1.00 61.66 174 ASN A N 1
ATOM 1415 C CA . ASN A 1 174 ? 47.122 -21.191 -60.824 1.00 61.66 174 ASN A CA 1
ATOM 1416 C C . ASN A 1 174 ? 45.657 -20.777 -60.574 1.00 61.66 174 ASN A C 1
ATOM 1418 O O . ASN A 1 174 ? 45.393 -20.010 -59.654 1.00 61.66 174 ASN A O 1
ATOM 1422 N N . GLY A 1 175 ? 44.675 -21.336 -61.283 1.00 59.84 175 GLY A N 1
ATOM 1423 C CA . GLY A 1 175 ? 43.278 -21.114 -60.912 1.00 59.84 175 GLY A CA 1
ATOM 1424 C C . GLY A 1 175 ? 42.293 -21.606 -61.952 1.00 59.84 175 GLY A C 1
ATOM 1425 O O . GLY A 1 175 ? 41.713 -20.789 -62.659 1.00 59.84 175 GLY A O 1
ATOM 1426 N N . GLN A 1 176 ? 42.028 -22.921 -61.965 1.00 58.69 176 GLN A N 1
ATOM 1427 C CA . GLN A 1 176 ? 41.004 -23.573 -62.808 1.00 58.69 176 GLN A CA 1
ATOM 1428 C C . GLN A 1 176 ? 39.625 -22.883 -62.775 1.00 58.69 176 GLN A C 1
ATOM 1430 O O . GLN A 1 176 ? 38.789 -23.148 -63.631 1.00 58.69 176 GLN A O 1
ATOM 1435 N N . TYR A 1 177 ? 39.400 -21.994 -61.805 1.00 61.56 177 TYR A N 1
ATOM 1436 C CA . TYR A 1 177 ? 38.245 -21.127 -61.679 1.00 61.56 177 TYR A CA 1
ATOM 1437 C C . TYR A 1 177 ? 38.687 -19.789 -61.068 1.00 61.56 177 TYR A C 1
ATOM 1439 O O . TYR A 1 177 ? 38.716 -19.658 -59.846 1.00 61.56 177 TYR A O 1
ATOM 1447 N N . GLY A 1 178 ? 39.060 -18.813 -61.903 1.00 75.75 178 GLY A N 1
ATOM 1448 C CA . GLY A 1 178 ? 39.425 -17.462 -61.457 1.00 75.75 178 GLY A CA 1
ATOM 1449 C C . GLY A 1 178 ? 38.328 -16.763 -60.642 1.00 75.75 178 GLY A C 1
ATOM 1450 O O . GLY A 1 178 ? 37.245 -17.306 -60.414 1.00 75.75 178 GLY A O 1
ATOM 1451 N N . LYS A 1 179 ? 38.576 -15.524 -60.214 1.00 84.81 179 LYS A N 1
ATOM 1452 C CA . LYS A 1 179 ? 37.598 -14.736 -59.442 1.00 84.81 179 LYS A CA 1
ATOM 1453 C C . LYS A 1 179 ? 36.830 -13.774 -60.343 1.00 84.81 179 LYS A C 1
ATOM 1455 O O . LYS A 1 179 ? 37.343 -13.330 -61.364 1.00 84.81 179 LYS A O 1
ATOM 1460 N N . PHE A 1 180 ? 35.609 -13.429 -59.960 1.00 88.69 180 PHE A N 1
ATOM 1461 C CA . PHE A 1 180 ? 34.883 -12.341 -60.606 1.00 88.69 180 PHE A CA 1
ATOM 1462 C C . PHE A 1 180 ? 35.361 -10.996 -60.058 1.00 88.69 180 PHE A C 1
ATOM 1464 O O . PHE A 1 180 ? 35.536 -10.848 -58.848 1.00 88.69 180 PHE A O 1
ATOM 1471 N N . VAL A 1 181 ? 35.546 -10.011 -60.935 1.00 87.75 181 VAL A N 1
ATOM 1472 C CA . VAL A 1 181 ? 35.730 -8.614 -60.517 1.00 87.75 181 VAL A CA 1
ATOM 1473 C C . V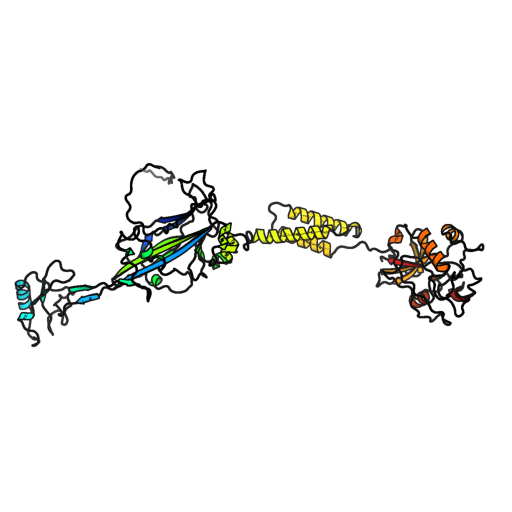AL A 1 181 ? 34.371 -8.063 -60.085 1.00 87.75 181 VAL A C 1
ATOM 1475 O O . VAL A 1 181 ? 33.367 -8.309 -60.752 1.00 87.75 181 VAL A O 1
ATOM 1478 N N . ILE A 1 182 ? 34.338 -7.345 -58.965 1.00 88.00 182 ILE A N 1
ATOM 1479 C CA . ILE A 1 182 ? 33.161 -6.595 -58.511 1.00 88.00 182 ILE A CA 1
ATOM 1480 C C . ILE A 1 182 ? 33.079 -5.330 -59.361 1.00 88.00 182 ILE A C 1
ATOM 1482 O O . ILE A 1 182 ? 34.038 -4.561 -59.388 1.00 88.00 182 ILE A O 1
ATOM 1486 N N . LEU A 1 183 ? 31.976 -5.145 -60.076 1.00 88.31 183 LEU A N 1
ATOM 1487 C CA . LEU A 1 183 ? 31.741 -4.018 -60.978 1.00 88.31 183 LEU A CA 1
ATOM 1488 C C . LEU A 1 183 ? 30.977 -2.893 -60.303 1.00 88.31 183 LEU A C 1
ATOM 1490 O O . LEU A 1 183 ? 31.284 -1.729 -60.538 1.00 88.31 183 LEU A O 1
ATOM 1494 N N . ASP A 1 184 ? 30.017 -3.260 -59.465 1.00 86.69 184 ASP A N 1
ATOM 1495 C CA . ASP A 1 184 ? 29.180 -2.322 -58.738 1.00 86.69 184 ASP A CA 1
ATOM 1496 C C . ASP A 1 184 ? 28.805 -2.896 -57.370 1.00 86.69 184 ASP A C 1
ATOM 1498 O O . ASP A 1 184 ? 28.910 -4.109 -57.135 1.00 86.69 184 ASP A O 1
ATOM 1502 N N . VAL A 1 185 ? 28.387 -2.015 -56.471 1.00 80.12 185 VAL A N 1
ATOM 1503 C CA . VAL A 1 185 ? 27.830 -2.365 -55.167 1.00 80.12 185 VAL A CA 1
ATOM 1504 C C . VAL A 1 185 ? 26.478 -1.683 -55.066 1.00 80.12 185 VAL A C 1
ATOM 1506 O O . VAL A 1 185 ? 26.399 -0.468 -54.913 1.00 80.12 185 VAL A O 1
ATOM 1509 N N . GLU A 1 186 ? 25.420 -2.479 -55.151 1.00 82.38 186 GLU A N 1
ATOM 1510 C CA . GLU A 1 186 ? 24.064 -2.009 -54.907 1.00 82.38 186 GLU A CA 1
ATOM 1511 C C . GLU A 1 186 ? 23.766 -2.107 -53.411 1.00 82.38 186 GLU A C 1
ATOM 1513 O O . GLU A 1 186 ? 24.119 -3.089 -52.752 1.00 82.38 186 GLU A O 1
ATOM 1518 N N . GLU A 1 187 ? 23.118 -1.081 -52.873 1.00 78.31 187 GLU A N 1
ATOM 1519 C CA . GLU A 1 187 ? 22.759 -1.000 -51.465 1.00 78.31 187 GLU A CA 1
ATOM 1520 C C . GLU A 1 187 ? 21.329 -0.473 -51.350 1.00 78.31 187 GLU A C 1
ATOM 1522 O O . GLU A 1 187 ? 21.028 0.654 -51.743 1.00 78.31 187 GLU A O 1
ATOM 1527 N N . GLU A 1 188 ? 20.436 -1.316 -50.837 1.00 78.69 188 GLU A N 1
ATOM 1528 C CA . GLU A 1 188 ? 19.049 -0.962 -50.552 1.00 78.69 188 GLU A CA 1
ATOM 1529 C C . GLU A 1 188 ? 18.849 -1.068 -49.041 1.00 78.69 188 GLU A C 1
ATOM 1531 O O . GLU A 1 188 ? 18.869 -2.168 -48.487 1.00 78.69 188 GLU A O 1
ATOM 1536 N N . MET A 1 189 ? 18.681 0.074 -48.368 1.00 77.00 189 MET A N 1
ATOM 1537 C CA . MET A 1 189 ? 18.355 0.089 -46.939 1.00 77.00 189 MET A CA 1
ATOM 1538 C C . MET A 1 189 ? 17.017 -0.611 -46.728 1.00 77.00 189 MET A C 1
ATOM 1540 O O . MET A 1 189 ? 16.088 -0.399 -47.505 1.00 77.00 189 MET A O 1
ATOM 1544 N N . LYS A 1 190 ? 16.902 -1.435 -45.692 1.00 83.69 190 LYS A N 1
ATOM 1545 C CA . LYS A 1 190 ? 15.633 -2.035 -45.267 1.00 83.69 190 LYS A CA 1
ATOM 1546 C C . LYS A 1 190 ? 15.543 -2.002 -43.757 1.00 83.69 190 LYS A C 1
ATOM 1548 O O . LYS A 1 190 ? 16.502 -2.392 -43.091 1.00 83.69 190 LYS A O 1
ATOM 1553 N N . SER A 1 191 ? 14.402 -1.566 -43.226 1.00 85.81 191 SER A N 1
ATOM 1554 C CA . SER A 1 191 ? 14.105 -1.714 -41.801 1.00 85.81 191 SER A CA 1
ATOM 1555 C C . SER A 1 191 ? 14.260 -3.175 -41.380 1.00 85.81 191 SER A C 1
ATOM 1557 O O . SER A 1 191 ? 13.846 -4.083 -42.104 1.00 85.81 191 SER A O 1
ATOM 1559 N N . ILE A 1 192 ? 14.846 -3.404 -40.205 1.00 86.75 192 ILE A N 1
ATOM 1560 C CA . ILE A 1 192 ? 14.950 -4.755 -39.636 1.00 86.75 192 ILE A CA 1
ATOM 1561 C C . ILE A 1 192 ? 13.620 -5.247 -39.047 1.00 86.75 192 ILE A C 1
ATOM 1563 O O . ILE A 1 192 ? 13.516 -6.408 -38.658 1.00 86.75 192 ILE A O 1
ATOM 1567 N N . ILE A 1 193 ? 12.624 -4.362 -38.945 1.00 88.25 193 ILE A N 1
ATOM 1568 C CA . ILE A 1 193 ? 11.290 -4.675 -38.444 1.00 88.25 193 ILE A CA 1
ATOM 1569 C C . ILE A 1 193 ? 10.363 -4.904 -39.635 1.00 88.25 193 ILE A C 1
ATOM 1571 O O . ILE A 1 193 ? 10.106 -4.001 -40.435 1.00 88.25 193 ILE A O 1
ATOM 1575 N N . ASP A 1 194 ? 9.838 -6.124 -39.739 1.00 82.50 194 ASP A N 1
ATOM 1576 C CA . ASP A 1 194 ? 8.956 -6.523 -40.833 1.00 82.50 194 ASP A CA 1
ATOM 1577 C C . ASP A 1 194 ? 7.746 -5.586 -40.963 1.00 82.50 194 ASP A C 1
ATOM 1579 O O . ASP A 1 194 ? 7.010 -5.325 -40.011 1.00 82.50 194 ASP A O 1
ATOM 1583 N N . GLY A 1 195 ? 7.509 -5.097 -42.182 1.00 75.06 195 GLY A N 1
ATOM 1584 C CA . GLY A 1 195 ? 6.366 -4.237 -42.493 1.00 75.06 195 GLY A CA 1
ATOM 1585 C C . GLY A 1 195 ? 6.530 -2.766 -42.099 1.00 75.06 195 GLY A C 1
ATOM 1586 O O . GLY A 1 195 ? 5.662 -1.969 -42.463 1.00 75.06 195 GLY A O 1
ATOM 1587 N N . GLN A 1 196 ? 7.625 -2.375 -41.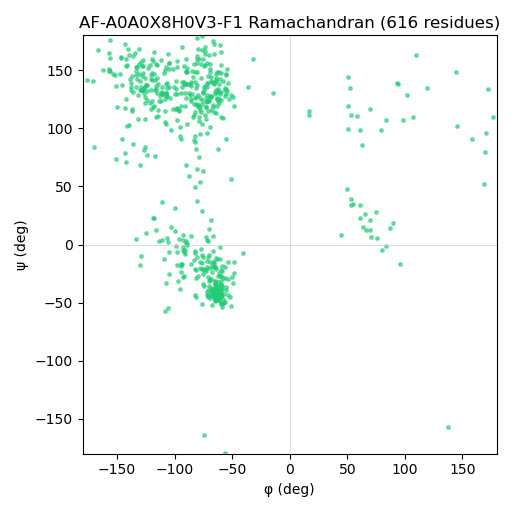438 1.00 74.62 196 GLN A N 1
ATOM 1588 C CA . GLN A 1 196 ? 7.982 -0.963 -41.319 1.00 74.62 196 GLN A CA 1
ATOM 1589 C C . GLN A 1 196 ? 8.620 -0.468 -42.622 1.00 74.62 196 GLN A C 1
ATOM 1591 O O . GLN A 1 196 ? 9.560 -1.055 -43.155 1.00 74.62 196 GLN A O 1
ATOM 1596 N N . THR A 1 197 ? 8.076 0.616 -43.174 1.00 66.62 197 THR A N 1
ATOM 1597 C CA . THR A 1 197 ? 8.674 1.310 -44.323 1.00 66.62 197 THR A CA 1
ATOM 1598 C C . THR A 1 197 ? 9.970 1.989 -43.901 1.00 66.62 197 THR A C 1
ATOM 1600 O O . THR A 1 197 ? 10.050 2.440 -42.764 1.00 66.62 197 THR A O 1
ATOM 1603 N N . ASN A 1 198 ? 10.941 2.151 -44.805 1.00 63.62 198 ASN A N 1
ATOM 1604 C CA . ASN A 1 198 ? 12.109 2.985 -44.511 1.00 63.62 198 ASN A CA 1
ATOM 1605 C C . ASN A 1 198 ? 11.651 4.412 -44.218 1.00 63.62 198 ASN A C 1
ATOM 1607 O O . ASN A 1 198 ? 11.168 5.110 -45.110 1.00 63.62 198 ASN A O 1
ATOM 1611 N N . GLN A 1 199 ? 11.763 4.820 -42.960 1.00 58.38 199 GLN A N 1
ATOM 1612 C CA . GLN A 1 199 ? 11.267 6.118 -42.501 1.00 58.38 199 GLN A CA 1
ATOM 1613 C C . GLN A 1 199 ? 12.348 7.203 -42.594 1.00 58.38 199 GLN A C 1
ATOM 1615 O O . GLN A 1 199 ? 12.059 8.386 -42.429 1.00 58.38 199 GLN A O 1
ATOM 1620 N N . SER A 1 200 ? 13.591 6.809 -42.893 1.00 52.31 200 SER A N 1
ATOM 1621 C CA . SER A 1 200 ? 14.764 7.656 -42.708 1.00 52.31 200 SER A CA 1
ATOM 1622 C C . SER A 1 200 ? 15.074 8.602 -43.868 1.00 52.31 200 SER A C 1
ATOM 1624 O O . SER A 1 200 ? 15.809 9.554 -43.654 1.00 52.31 200 SER A O 1
ATOM 1626 N N . GLU A 1 201 ? 14.547 8.435 -45.086 1.00 48.09 201 GLU A N 1
ATOM 1627 C CA . GLU A 1 201 ? 14.974 9.295 -46.212 1.00 48.09 201 GLU A CA 1
ATOM 1628 C C . GLU A 1 201 ? 14.587 10.779 -46.014 1.00 48.09 201 GLU A C 1
ATOM 1630 O O . GLU A 1 201 ? 15.340 11.678 -46.400 1.00 48.09 201 GLU A O 1
ATOM 1635 N N . SER A 1 202 ? 13.467 11.033 -45.327 1.00 47.19 202 SER A N 1
ATOM 1636 C CA . SER A 1 202 ? 13.028 12.355 -44.855 1.00 47.19 202 SER A CA 1
ATOM 1637 C C . SER A 1 202 ? 13.699 12.793 -43.543 1.00 47.19 202 SER A C 1
ATOM 1639 O O . SER A 1 202 ? 13.912 13.987 -43.353 1.00 47.19 202 SER A O 1
ATOM 1641 N N . ALA A 1 203 ? 14.101 11.858 -42.671 1.00 47.19 203 ALA A N 1
ATOM 1642 C CA . ALA A 1 203 ? 14.817 12.156 -41.421 1.00 47.19 203 ALA A CA 1
ATOM 1643 C C . ALA A 1 203 ? 16.334 12.393 -41.611 1.00 47.19 203 ALA A C 1
ATOM 1645 O O . ALA A 1 203 ? 16.965 13.045 -40.782 1.00 47.19 203 ALA A O 1
ATOM 1646 N N . ARG A 1 204 ? 16.914 11.890 -42.712 1.00 49.78 204 ARG A N 1
ATOM 1647 C CA . ARG A 1 204 ? 18.336 11.997 -43.095 1.00 49.78 204 ARG A CA 1
ATOM 1648 C C . ARG A 1 204 ? 18.712 13.359 -43.684 1.00 49.78 204 ARG A C 1
ATOM 1650 O O . ARG A 1 204 ? 19.890 13.695 -43.730 1.00 49.78 204 ARG A O 1
ATOM 1657 N N . ASN A 1 205 ? 17.739 14.129 -44.179 1.00 45.88 205 ASN A N 1
ATOM 1658 C CA . ASN A 1 205 ? 17.980 15.404 -44.852 1.00 45.88 205 ASN A CA 1
ATOM 1659 C C . ASN A 1 205 ? 17.522 16.583 -43.977 1.00 45.88 205 ASN A C 1
ATOM 1661 O O . ASN A 1 205 ? 16.341 16.910 -43.895 1.00 45.88 205 ASN A O 1
ATOM 1665 N N . ASP A 1 206 ? 18.523 17.254 -43.410 1.00 48.03 206 ASP A N 1
ATOM 1666 C CA . ASP A 1 206 ? 18.583 18.371 -42.445 1.00 48.03 206 ASP A CA 1
ATOM 1667 C C . ASP A 1 206 ? 17.575 19.542 -42.592 1.00 48.03 206 ASP A C 1
ATOM 1669 O O . ASP A 1 206 ? 17.528 20.438 -41.757 1.00 48.03 206 ASP A O 1
ATOM 1673 N N . LYS A 1 207 ? 16.767 19.600 -43.658 1.00 41.91 207 LYS A N 1
ATOM 1674 C CA . LYS A 1 207 ? 15.863 20.734 -43.936 1.00 41.91 207 LYS A CA 1
ATOM 1675 C C . LYS A 1 207 ? 14.413 20.542 -43.501 1.00 41.91 207 LYS A C 1
ATOM 1677 O O . LYS A 1 207 ? 13.699 21.535 -43.417 1.00 41.91 207 LYS A O 1
ATOM 1682 N N . GLN A 1 208 ? 13.953 19.316 -43.251 1.00 39.22 208 GLN A N 1
ATOM 1683 C CA . GLN A 1 208 ? 12.533 19.078 -42.947 1.00 39.22 208 GLN A CA 1
ATOM 1684 C C . GLN A 1 208 ? 12.196 19.054 -41.451 1.00 39.22 208 GLN A C 1
ATOM 1686 O O . GLN A 1 208 ? 11.030 19.252 -41.114 1.00 39.22 208 GLN A O 1
ATOM 1691 N N . HIS A 1 209 ? 13.184 18.901 -40.564 1.00 42.81 209 HIS A N 1
ATOM 1692 C CA . HIS A 1 209 ? 12.955 18.832 -39.112 1.00 42.81 209 HIS A CA 1
ATOM 1693 C C . HIS A 1 209 ? 12.397 20.138 -38.518 1.00 42.81 209 HIS A C 1
ATOM 1695 O O . HIS A 1 209 ? 11.522 20.086 -37.657 1.00 42.81 209 HIS A O 1
ATOM 1701 N N . ASP A 1 210 ? 12.799 21.300 -39.048 1.00 43.50 210 ASP A N 1
ATOM 1702 C CA . ASP A 1 210 ? 12.261 22.613 -38.643 1.00 43.50 210 ASP A CA 1
ATOM 1703 C C . ASP A 1 210 ? 11.060 23.079 -39.491 1.00 43.50 210 ASP A C 1
ATOM 1705 O O . ASP A 1 210 ? 10.225 23.858 -39.024 1.00 43.50 210 ASP A O 1
ATOM 1709 N N . GLU A 1 211 ? 10.961 22.634 -40.749 1.00 40.12 211 GLU A N 1
ATOM 1710 C CA . GLU A 1 211 ? 9.955 23.139 -41.695 1.00 40.12 211 GLU A CA 1
ATOM 1711 C C . GLU A 1 211 ? 8.660 22.310 -41.717 1.00 40.12 211 GLU A C 1
ATOM 1713 O O . GLU A 1 211 ? 7.601 22.875 -42.004 1.00 40.12 211 GLU A O 1
ATOM 1718 N N . ASN A 1 212 ? 8.703 21.004 -41.405 1.00 46.41 212 ASN A N 1
ATOM 1719 C CA . ASN A 1 212 ? 7.507 20.155 -41.396 1.00 46.41 212 ASN A CA 1
ATOM 1720 C C . ASN A 1 212 ? 7.587 18.976 -40.389 1.00 46.41 212 ASN A C 1
ATOM 1722 O O . ASN A 1 212 ? 7.688 17.817 -40.792 1.00 46.41 212 ASN A O 1
ATOM 1726 N N . PRO A 1 213 ? 7.459 19.236 -39.070 1.00 49.91 213 PRO A N 1
ATOM 1727 C CA . PRO A 1 213 ? 7.528 18.214 -38.011 1.00 49.91 213 PRO A CA 1
ATOM 1728 C C . PRO A 1 213 ? 6.525 17.059 -38.156 1.00 49.91 213 PRO A C 1
ATOM 1730 O O . PRO A 1 213 ? 6.695 16.006 -37.556 1.00 49.91 213 PRO A O 1
ATOM 1733 N N . ALA A 1 214 ? 5.459 17.243 -38.940 1.00 49.59 214 ALA A N 1
ATOM 1734 C CA . ALA A 1 214 ? 4.473 16.202 -39.220 1.00 49.59 214 ALA A CA 1
ATOM 1735 C C . ALA A 1 214 ? 5.020 15.055 -40.095 1.00 49.59 214 ALA A C 1
ATOM 1737 O O . ALA A 1 214 ? 4.391 14.001 -40.155 1.00 49.59 214 ALA A O 1
ATOM 1738 N N . ASP A 1 215 ? 6.169 15.254 -40.750 1.00 50.38 215 ASP A N 1
ATOM 1739 C CA . ASP A 1 215 ? 6.761 14.291 -41.683 1.00 50.38 215 ASP A CA 1
ATOM 1740 C C . ASP A 1 215 ? 7.856 13.417 -41.038 1.00 50.38 215 ASP A C 1
ATOM 1742 O O . ASP A 1 215 ? 8.342 12.487 -41.684 1.00 50.38 215 ASP A O 1
ATOM 1746 N N . ASN A 1 216 ? 8.264 13.683 -39.785 1.00 57.34 216 ASN A N 1
ATOM 1747 C CA . ASN A 1 216 ? 9.434 13.024 -39.192 1.00 57.34 216 ASN A CA 1
ATOM 1748 C C . ASN A 1 216 ? 9.173 11.611 -38.643 1.00 57.34 216 ASN A C 1
ATOM 1750 O O . ASN A 1 216 ? 10.136 10.912 -38.376 1.00 57.34 216 ASN A O 1
ATOM 1754 N N . ASN A 1 217 ? 7.917 11.152 -38.537 1.00 66.81 217 ASN A N 1
ATOM 1755 C CA . ASN A 1 217 ? 7.483 9.778 -38.205 1.00 66.81 217 ASN A CA 1
ATOM 1756 C C . ASN A 1 217 ? 8.200 9.046 -37.040 1.00 66.81 217 ASN A C 1
ATOM 1758 O O . ASN A 1 217 ? 7.866 7.900 -36.774 1.00 66.81 217 ASN A O 1
ATOM 1762 N N . GLU A 1 218 ? 9.063 9.692 -36.254 1.00 68.75 218 GLU A N 1
ATOM 1763 C CA . GLU A 1 218 ? 9.801 9.125 -35.107 1.00 68.75 218 GLU A CA 1
ATOM 1764 C C . GLU A 1 218 ? 8.871 8.571 -34.016 1.00 68.75 218 GLU A C 1
ATOM 1766 O O . GLU A 1 218 ? 9.231 7.700 -33.223 1.00 68.75 218 GLU A O 1
ATOM 1771 N N . SER A 1 219 ? 7.622 9.044 -33.992 1.00 68.88 219 SER A N 1
ATOM 1772 C CA . SER A 1 219 ? 6.556 8.484 -33.159 1.00 68.88 219 SER A CA 1
ATOM 1773 C C . SER A 1 219 ? 6.177 7.040 -33.530 1.00 68.88 219 SER A C 1
ATOM 1775 O O . SER A 1 219 ? 5.628 6.338 -32.677 1.00 68.88 219 SER A O 1
ATOM 1777 N N . GLN A 1 220 ? 6.490 6.603 -34.754 1.00 74.56 220 GLN A N 1
ATOM 1778 C CA . GLN A 1 220 ? 6.242 5.271 -35.315 1.00 74.56 220 GLN A CA 1
ATOM 1779 C C . GLN A 1 220 ? 7.424 4.304 -35.139 1.00 74.56 220 GLN A C 1
ATOM 1781 O O . GLN A 1 220 ? 7.309 3.139 -35.528 1.00 74.56 220 GLN A O 1
ATOM 1786 N N . TYR A 1 221 ? 8.538 4.757 -34.553 1.00 81.81 221 TYR A N 1
ATOM 1787 C CA . TYR A 1 221 ? 9.655 3.876 -34.207 1.00 81.81 221 TYR A CA 1
ATOM 1788 C C . TYR A 1 221 ? 9.195 2.788 -33.238 1.00 81.81 221 TYR A C 1
ATOM 1790 O O . TYR A 1 221 ? 8.210 2.948 -32.508 1.00 81.81 221 TYR A O 1
ATOM 1798 N N . THR A 1 222 ? 9.897 1.659 -33.253 1.00 88.06 222 THR A N 1
ATOM 1799 C CA . THR A 1 222 ? 9.483 0.487 -32.483 1.00 88.06 222 THR A CA 1
ATOM 1800 C C . THR A 1 222 ? 9.743 0.745 -31.009 1.00 88.06 222 THR A C 1
ATOM 1802 O O . THR A 1 222 ? 10.865 1.045 -30.622 1.00 88.06 222 THR A O 1
ATOM 1805 N N . VAL A 1 223 ? 8.703 0.662 -30.182 1.00 89.69 223 VAL A N 1
ATOM 1806 C CA . VAL A 1 223 ? 8.832 0.841 -28.732 1.00 89.69 223 VAL A CA 1
ATOM 1807 C C . VAL A 1 223 ? 9.743 -0.244 -28.164 1.00 89.69 223 VAL A C 1
ATOM 1809 O O . VAL A 1 223 ? 9.546 -1.424 -28.449 1.00 89.69 223 VAL A O 1
ATOM 1812 N N . LYS A 1 224 ? 10.719 0.159 -27.347 1.00 90.69 224 LYS A N 1
ATOM 1813 C CA . LYS A 1 224 ? 11.537 -0.767 -26.571 1.00 90.69 224 LYS A CA 1
ATOM 1814 C C . LYS A 1 224 ? 10.716 -1.271 -25.391 1.00 90.69 224 LYS A C 1
ATOM 1816 O O . LYS A 1 224 ? 10.495 -0.535 -24.431 1.00 90.69 224 LYS A O 1
ATOM 1821 N N . THR A 1 225 ? 10.234 -2.503 -25.488 1.00 91.56 225 THR A N 1
ATOM 1822 C CA . THR A 1 225 ? 9.628 -3.210 -24.360 1.00 91.56 225 THR A CA 1
ATOM 1823 C C . THR A 1 225 ? 10.719 -3.796 -23.470 1.00 91.56 225 THR A C 1
ATOM 1825 O O . THR A 1 225 ? 11.873 -3.935 -23.877 1.00 91.56 225 THR A O 1
ATOM 1828 N N . TRP A 1 226 ? 10.351 -4.092 -22.229 1.00 91.50 226 TRP A N 1
ATOM 1829 C CA . TRP A 1 226 ? 11.255 -4.619 -21.204 1.00 91.50 226 TRP A CA 1
ATOM 1830 C C . TRP A 1 226 ? 10.816 -6.000 -20.720 1.00 91.50 226 TRP A C 1
ATOM 1832 O O . TRP A 1 226 ? 11.106 -6.395 -19.592 1.00 91.50 226 TRP A O 1
ATOM 1842 N N . ASP A 1 227 ? 10.045 -6.692 -21.553 1.00 81.12 227 ASP A N 1
ATOM 1843 C CA . ASP A 1 227 ? 9.657 -8.070 -21.325 1.00 81.12 227 ASP A CA 1
ATOM 1844 C C . ASP A 1 227 ? 10.799 -9.019 -21.720 1.00 81.12 227 ASP A C 1
ATOM 1846 O O . ASP A 1 227 ? 11.755 -8.632 -22.385 1.00 81.12 227 ASP A O 1
ATOM 1850 N N . ASP A 1 228 ? 10.698 -10.295 -21.346 1.00 75.06 228 ASP A N 1
ATOM 1851 C CA . ASP A 1 228 ? 11.680 -11.324 -21.734 1.00 75.06 228 ASP A CA 1
ATOM 1852 C C . ASP A 1 228 ? 11.614 -11.682 -23.243 1.00 75.06 228 ASP A C 1
ATOM 1854 O O . ASP A 1 228 ? 12.133 -12.720 -23.676 1.00 75.06 228 ASP A O 1
ATOM 1858 N N . SER A 1 229 ? 10.920 -10.880 -24.059 1.00 75.88 229 SER A N 1
ATOM 1859 C CA . SER A 1 229 ? 10.771 -11.128 -25.488 1.00 75.88 229 SER A CA 1
ATOM 1860 C C . SER A 1 229 ? 12.008 -10.647 -26.243 1.00 75.88 229 SER A C 1
ATOM 1862 O O . SER A 1 229 ? 12.540 -9.570 -26.004 1.00 75.88 229 SER A O 1
ATOM 1864 N N . THR A 1 230 ? 12.505 -11.474 -27.163 1.00 76.19 230 THR A N 1
ATOM 1865 C CA . THR A 1 230 ? 13.716 -11.137 -27.916 1.00 76.19 230 THR A CA 1
ATOM 1866 C C . THR A 1 230 ? 13.373 -10.136 -29.011 1.00 76.19 230 THR A C 1
ATOM 1868 O O . THR A 1 230 ? 12.632 -10.461 -29.944 1.00 76.19 230 THR A O 1
ATOM 1871 N N . SER A 1 231 ? 13.932 -8.933 -28.920 1.00 86.69 231 SER A N 1
ATOM 1872 C CA . SER A 1 231 ? 13.739 -7.895 -29.930 1.00 86.69 231 SER A CA 1
ATOM 1873 C C . SER A 1 231 ? 14.691 -8.086 -31.116 1.00 86.69 231 SER A C 1
ATOM 1875 O O . SER A 1 231 ? 15.823 -8.548 -30.965 1.00 86.69 231 SER A O 1
ATOM 1877 N N . ALA A 1 232 ? 14.271 -7.695 -32.324 1.00 89.81 232 ALA A N 1
ATOM 1878 C CA . ALA A 1 232 ? 15.133 -7.754 -33.509 1.00 89.81 232 ALA A CA 1
ATOM 1879 C C . ALA A 1 232 ? 16.402 -6.887 -33.359 1.00 89.81 232 ALA A C 1
ATOM 1881 O O . ALA A 1 232 ? 17.435 -7.204 -33.955 1.00 89.81 232 ALA A O 1
ATOM 1882 N N . PHE A 1 233 ? 16.341 -5.825 -32.544 1.00 90.06 233 PHE A N 1
ATOM 1883 C CA . PHE A 1 233 ? 17.475 -4.939 -32.262 1.00 90.06 233 PHE A CA 1
ATOM 1884 C C . PHE A 1 233 ? 18.555 -5.617 -31.414 1.00 90.06 233 PHE A C 1
ATOM 1886 O O . PHE A 1 233 ? 19.736 -5.408 -31.674 1.00 90.06 233 PHE A O 1
ATOM 1893 N N . GLU A 1 234 ? 18.176 -6.483 -30.467 1.00 90.44 234 GLU A N 1
ATOM 1894 C CA . GLU A 1 234 ? 19.093 -7.149 -29.520 1.00 90.44 234 GLU A CA 1
ATOM 1895 C C . GLU A 1 234 ? 20.069 -8.110 -30.192 1.00 90.44 234 GLU A C 1
ATOM 1897 O O . GLU A 1 234 ? 21.070 -8.512 -29.608 1.00 90.44 234 GLU A O 1
ATOM 1902 N N . LYS A 1 235 ? 19.810 -8.473 -31.449 1.00 90.31 235 LYS A N 1
ATOM 1903 C CA . LYS A 1 235 ? 20.794 -9.173 -32.270 1.00 90.31 235 LYS A CA 1
ATOM 1904 C C . LYS A 1 235 ? 22.027 -8.302 -32.540 1.00 90.31 235 LYS A C 1
ATOM 1906 O O . LYS A 1 235 ? 23.143 -8.810 -32.586 1.00 90.31 235 LYS A O 1
ATOM 1911 N N . TYR A 1 236 ? 21.823 -7.007 -32.766 1.00 88.12 236 TYR A N 1
ATOM 1912 C CA . TYR A 1 236 ? 22.850 -6.086 -33.247 1.00 88.12 236 TYR A CA 1
ATOM 1913 C C . TYR A 1 236 ? 23.340 -5.129 -32.173 1.00 88.12 236 TYR A C 1
ATOM 1915 O O . TYR A 1 236 ? 24.513 -4.765 -32.194 1.00 88.12 236 TYR A O 1
ATOM 1923 N N . VAL A 1 237 ? 22.471 -4.727 -31.250 1.00 88.69 237 VAL A N 1
ATOM 1924 C CA . VAL A 1 237 ? 22.716 -3.628 -30.323 1.00 88.69 237 VAL A CA 1
ATOM 1925 C C . VAL A 1 237 ? 22.471 -4.069 -28.885 1.00 88.69 237 VAL A C 1
ATOM 1927 O O . VAL A 1 237 ? 21.438 -4.650 -28.571 1.00 88.69 237 VAL A O 1
ATOM 1930 N N . GLU A 1 238 ? 23.412 -3.743 -28.004 1.00 91.75 238 GLU A N 1
ATOM 1931 C CA . GLU A 1 238 ? 23.314 -3.955 -26.561 1.00 91.75 238 GLU A CA 1
ATOM 1932 C C . GLU A 1 238 ? 23.319 -2.609 -25.831 1.00 91.75 238 GLU A C 1
ATOM 1934 O O . GLU A 1 238 ? 24.129 -1.727 -26.129 1.00 91.75 238 GLU A O 1
ATOM 1939 N N . TRP A 1 239 ? 22.402 -2.448 -24.878 1.00 92.56 239 TRP A N 1
ATOM 1940 C CA . TRP A 1 239 ? 22.288 -1.250 -24.052 1.00 92.56 239 TRP A CA 1
ATOM 1941 C C . TRP A 1 239 ? 22.950 -1.490 -22.700 1.00 92.56 239 TRP A C 1
ATOM 1943 O O . TRP A 1 239 ? 22.625 -2.454 -22.010 1.00 92.56 239 TRP A O 1
ATOM 1953 N N . GLN A 1 240 ? 23.819 -0.574 -22.286 1.00 94.06 240 GLN A N 1
ATOM 1954 C CA . GLN A 1 240 ? 24.341 -0.531 -20.929 1.00 94.06 240 GLN A CA 1
ATOM 1955 C C . GLN A 1 240 ? 23.547 0.495 -20.122 1.00 94.06 240 GLN A C 1
ATOM 1957 O O . GLN A 1 240 ? 23.700 1.704 -20.303 1.00 94.06 240 GLN A O 1
ATOM 1962 N N . LEU A 1 241 ? 22.704 -0.000 -19.220 1.00 96.06 241 LEU A N 1
ATOM 1963 C CA . LEU A 1 241 ? 21.928 0.832 -18.303 1.00 96.06 241 LEU A CA 1
ATOM 1964 C C . LEU A 1 241 ? 22.808 1.378 -17.165 1.00 96.06 241 LEU A C 1
ATOM 1966 O O . LEU A 1 241 ? 23.878 0.827 -16.876 1.00 96.06 241 LEU A O 1
ATOM 1970 N N . GLY A 1 242 ? 22.343 2.451 -16.523 1.00 93.81 242 GLY A N 1
ATOM 1971 C CA . GLY A 1 242 ? 22.990 3.052 -15.353 1.00 93.81 242 GLY A CA 1
ATOM 1972 C C . GLY A 1 242 ? 22.895 2.193 -14.085 1.00 93.81 242 GLY A C 1
ATOM 1973 O O . GLY A 1 242 ? 22.071 1.285 -13.979 1.00 93.81 242 GLY A O 1
ATOM 1974 N N . GLU A 1 243 ? 23.733 2.496 -13.088 1.00 94.94 243 GLU A N 1
ATOM 1975 C CA . GLU A 1 243 ? 23.806 1.733 -11.823 1.00 94.94 243 GLU A CA 1
ATOM 1976 C C . GLU A 1 243 ? 22.539 1.859 -10.950 1.00 94.94 243 GLU A C 1
ATOM 1978 O O . GLU A 1 243 ? 22.236 0.978 -10.140 1.00 94.94 243 GLU A O 1
ATOM 1983 N N . ASP A 1 244 ? 21.778 2.940 -11.129 1.00 96.88 244 ASP A N 1
ATOM 1984 C CA . ASP A 1 244 ? 20.549 3.244 -10.386 1.00 96.88 244 ASP A CA 1
ATOM 1985 C C . ASP A 1 244 ? 19.276 2.886 -11.167 1.00 96.88 244 ASP A C 1
ATOM 1987 O O . ASP A 1 244 ? 18.231 3.520 -11.011 1.00 96.88 244 ASP A O 1
ATOM 1991 N N . VAL A 1 245 ? 19.354 1.848 -12.000 1.00 98.00 245 VAL A N 1
ATOM 1992 C CA . VAL A 1 245 ? 18.214 1.275 -12.721 1.00 98.00 245 VAL A CA 1
ATOM 1993 C C . VAL A 1 245 ? 17.842 -0.076 -12.108 1.00 98.00 245 VAL A C 1
ATOM 1995 O O . VAL A 1 245 ? 18.701 -0.930 -11.897 1.00 98.00 245 VAL A O 1
ATOM 1998 N N . ILE A 1 246 ? 16.560 -0.266 -11.793 1.00 97.88 246 ILE A N 1
ATOM 1999 C CA . ILE A 1 246 ? 15.997 -1.504 -11.237 1.00 97.88 246 ILE A CA 1
ATOM 2000 C C . ILE A 1 246 ? 14.750 -1.927 -12.014 1.00 97.88 246 ILE A C 1
ATOM 2002 O O . ILE A 1 246 ? 14.072 -1.094 -12.614 1.00 97.88 246 ILE A O 1
ATOM 2006 N N . THR A 1 247 ? 14.424 -3.218 -11.993 1.00 97.19 247 THR A N 1
ATOM 2007 C CA . THR A 1 247 ? 13.164 -3.719 -12.568 1.00 97.19 247 THR A CA 1
ATOM 2008 C C . THR A 1 247 ? 11.986 -3.505 -11.618 1.00 97.19 247 THR A C 1
ATOM 2010 O O . THR A 1 247 ? 12.169 -3.307 -10.411 1.00 97.19 247 THR A O 1
ATOM 2013 N N . LEU A 1 248 ? 10.763 -3.577 -12.149 1.00 95.25 248 LEU A N 1
ATOM 2014 C CA . LEU A 1 248 ? 9.536 -3.559 -11.357 1.00 95.25 248 LEU A CA 1
ATOM 2015 C C . LEU A 1 248 ? 9.568 -4.638 -10.267 1.00 95.25 248 LEU A C 1
ATOM 2017 O O . LEU A 1 248 ? 9.234 -4.356 -9.123 1.00 95.25 248 LEU A O 1
ATOM 2021 N N . GLU A 1 249 ? 10.018 -5.852 -10.579 1.00 95.19 249 GLU A N 1
ATOM 2022 C CA . GLU A 1 249 ? 10.102 -6.961 -9.623 1.00 95.19 249 GLU A CA 1
ATOM 2023 C C . GLU A 1 249 ? 11.083 -6.660 -8.490 1.00 95.19 249 GLU A C 1
ATOM 2025 O O . GLU A 1 249 ? 10.750 -6.873 -7.326 1.00 95.19 249 GLU A O 1
ATOM 2030 N N . GLN A 1 250 ? 12.264 -6.120 -8.812 1.00 95.56 250 GLN A N 1
ATOM 2031 C CA . GLN A 1 250 ? 13.261 -5.717 -7.814 1.00 95.56 250 GLN A CA 1
ATOM 2032 C C . GLN A 1 250 ? 12.730 -4.598 -6.909 1.00 95.56 250 GLN A C 1
ATOM 2034 O O . GLN A 1 250 ? 12.980 -4.589 -5.704 1.00 95.56 250 GLN A O 1
ATOM 2039 N N . TRP A 1 251 ? 11.972 -3.659 -7.476 1.00 95.75 251 TRP A N 1
ATOM 2040 C CA . TRP A 1 251 ? 11.310 -2.605 -6.713 1.00 95.75 251 TRP A CA 1
ATOM 2041 C C . TRP A 1 251 ? 10.188 -3.150 -5.811 1.00 95.75 251 TRP A C 1
ATOM 2043 O O . TRP A 1 251 ? 10.072 -2.744 -4.650 1.00 95.75 251 TRP A O 1
ATOM 2053 N N . ILE A 1 252 ? 9.397 -4.109 -6.305 1.00 90.06 252 ILE A N 1
ATOM 2054 C CA . ILE A 1 252 ? 8.363 -4.801 -5.525 1.00 90.06 252 ILE A CA 1
ATOM 2055 C C . ILE A 1 252 ? 8.991 -5.584 -4.366 1.00 90.06 252 ILE A C 1
ATOM 2057 O O . ILE A 1 252 ? 8.512 -5.471 -3.238 1.00 90.06 252 ILE A O 1
ATOM 2061 N N . GLU A 1 253 ? 10.072 -6.330 -4.612 1.00 88.88 253 GLU A N 1
ATOM 2062 C CA . GLU A 1 253 ? 10.842 -7.034 -3.575 1.00 88.88 253 GLU A CA 1
ATOM 2063 C C . GLU A 1 253 ? 11.413 -6.054 -2.536 1.00 88.88 253 GLU A C 1
ATOM 2065 O O . GLU A 1 253 ? 11.431 -6.347 -1.341 1.00 88.88 253 GLU A O 1
ATOM 2070 N N . GLY A 1 254 ? 11.784 -4.848 -2.976 1.00 81.00 254 GLY A N 1
ATOM 2071 C CA . GLY A 1 254 ? 12.193 -3.727 -2.128 1.00 81.00 254 GLY A CA 1
ATOM 2072 C C . GLY A 1 254 ? 11.066 -3.049 -1.334 1.00 81.00 254 GLY A C 1
ATOM 2073 O O . GLY A 1 254 ? 11.321 -2.051 -0.662 1.00 81.00 254 GLY A O 1
ATOM 2074 N N . GLY A 1 255 ? 9.830 -3.558 -1.390 1.00 83.06 255 GLY A N 1
ATOM 2075 C CA . GLY A 1 255 ? 8.711 -3.090 -0.567 1.00 83.06 255 GLY A CA 1
ATOM 2076 C C . GLY A 1 255 ? 7.874 -1.962 -1.174 1.00 83.06 255 GLY A C 1
ATOM 2077 O O . GLY A 1 255 ? 7.156 -1.291 -0.431 1.00 83.06 255 GLY A O 1
ATOM 2078 N N . LYS A 1 256 ? 7.954 -1.742 -2.497 1.00 87.25 256 LYS A N 1
ATOM 2079 C CA . LYS A 1 256 ? 7.140 -0.757 -3.243 1.00 87.25 256 LYS A CA 1
ATOM 2080 C C . LYS A 1 256 ? 7.216 0.681 -2.698 1.00 87.25 256 LYS A C 1
ATOM 2082 O O . LYS A 1 256 ? 6.231 1.415 -2.707 1.00 87.25 256 LYS A O 1
ATOM 2087 N N . GLN A 1 257 ? 8.379 1.078 -2.188 1.00 87.12 257 GLN A N 1
ATOM 2088 C CA . GLN A 1 257 ? 8.601 2.403 -1.599 1.00 87.12 257 GLN A CA 1
ATOM 2089 C C . GLN A 1 257 ? 9.077 3.423 -2.638 1.00 87.12 257 GLN A C 1
ATOM 2091 O O . GLN A 1 257 ? 9.653 3.021 -3.653 1.00 87.12 257 GLN A O 1
ATOM 2096 N N . PRO A 1 258 ? 8.924 4.735 -2.381 1.00 90.06 258 PRO A N 1
ATOM 2097 C CA . PRO A 1 258 ? 9.646 5.748 -3.138 1.00 90.06 258 PRO A CA 1
ATOM 2098 C C . PRO A 1 258 ? 11.155 5.487 -3.106 1.00 90.06 258 PRO A C 1
ATOM 2100 O O . PRO A 1 258 ? 11.731 5.235 -2.045 1.00 90.06 258 PRO A O 1
ATOM 2103 N N . VAL A 1 259 ? 11.797 5.537 -4.271 1.00 93.44 259 VAL A N 1
ATOM 2104 C CA . VAL A 1 259 ? 13.230 5.266 -4.427 1.00 93.44 259 VAL A CA 1
ATOM 2105 C C . VAL A 1 259 ? 13.874 6.252 -5.391 1.00 93.44 259 VAL A C 1
ATOM 2107 O O . VAL A 1 259 ? 13.317 6.595 -6.431 1.00 93.44 259 VAL A O 1
ATOM 2110 N N . ALA A 1 260 ? 15.105 6.656 -5.084 1.00 95.00 260 ALA A N 1
ATOM 2111 C CA . ALA A 1 260 ? 15.947 7.452 -5.971 1.00 95.00 260 ALA A CA 1
ATOM 2112 C C . ALA A 1 260 ? 16.578 6.584 -7.075 1.00 95.00 260 ALA A C 1
ATOM 2114 O O . ALA A 1 260 ? 17.799 6.538 -7.212 1.00 95.00 260 ALA A O 1
ATOM 2115 N N . LYS A 1 261 ? 15.742 5.846 -7.812 1.00 97.44 261 LYS A N 1
ATOM 2116 C CA . LYS A 1 261 ? 16.137 4.926 -8.882 1.00 97.44 261 LYS A CA 1
ATOM 2117 C C . LYS A 1 261 ? 15.139 4.967 -10.030 1.00 97.44 261 LYS A C 1
ATOM 2119 O O . LYS A 1 261 ? 13.959 5.257 -9.825 1.00 97.44 261 LYS A O 1
ATOM 2124 N N . TRP A 1 262 ? 15.610 4.639 -11.226 1.00 98.25 262 TRP A N 1
ATOM 2125 C CA . TRP A 1 262 ? 14.740 4.351 -12.359 1.00 98.25 262 TRP A CA 1
ATOM 2126 C C . TRP A 1 262 ? 14.124 2.964 -12.193 1.00 98.25 262 TRP A C 1
ATOM 2128 O O . TRP A 1 262 ? 14.836 2.000 -11.927 1.00 98.25 262 TRP A O 1
ATOM 2138 N N . ILE A 1 263 ? 12.810 2.869 -12.364 1.00 98.12 263 ILE A N 1
ATOM 2139 C CA . ILE A 1 263 ? 12.039 1.631 -12.291 1.00 98.12 263 ILE A CA 1
ATOM 2140 C C . ILE A 1 263 ? 11.591 1.277 -13.705 1.00 98.12 263 ILE A C 1
ATOM 2142 O O . ILE A 1 263 ? 10.799 2.001 -14.311 1.00 98.12 263 ILE A O 1
ATOM 2146 N N . ILE A 1 264 ? 12.093 0.164 -14.224 1.00 97.81 264 ILE A N 1
ATOM 2147 C CA . ILE A 1 264 ? 11.650 -0.406 -15.492 1.00 97.81 264 ILE A CA 1
ATOM 2148 C C . ILE A 1 264 ? 10.326 -1.134 -15.272 1.00 97.81 264 ILE A C 1
ATOM 2150 O O . ILE A 1 264 ? 10.282 -2.109 -14.523 1.00 97.81 264 ILE A O 1
ATOM 2154 N N . ASP A 1 265 ? 9.257 -0.693 -15.936 1.00 95.81 265 ASP A N 1
ATOM 2155 C CA . ASP A 1 265 ? 7.978 -1.402 -15.920 1.00 95.81 265 ASP A CA 1
ATOM 2156 C C . ASP A 1 265 ? 7.993 -2.538 -16.947 1.00 95.81 265 ASP A C 1
ATOM 2158 O O . ASP A 1 265 ? 7.581 -2.388 -18.097 1.00 95.81 265 ASP A O 1
ATOM 2162 N N . THR A 1 266 ? 8.470 -3.696 -16.495 1.00 93.94 266 THR A N 1
ATOM 2163 C CA . THR A 1 266 ? 8.523 -4.972 -17.232 1.00 93.94 266 THR A CA 1
ATOM 2164 C C . THR A 1 266 ? 7.144 -5.482 -17.660 1.00 93.94 266 THR A C 1
ATOM 2166 O O . THR A 1 266 ? 7.049 -6.389 -18.483 1.00 93.94 266 THR A O 1
ATOM 2169 N N . THR A 1 267 ? 6.063 -4.897 -17.129 1.00 91.06 267 THR A N 1
ATOM 2170 C CA . THR A 1 267 ? 4.677 -5.229 -17.490 1.00 91.06 267 THR A CA 1
ATOM 2171 C C . THR A 1 267 ? 4.061 -4.253 -18.492 1.00 91.06 267 THR A C 1
ATOM 2173 O O . THR A 1 267 ? 2.904 -4.418 -18.879 1.00 91.06 267 THR A O 1
ATOM 2176 N N . SER A 1 268 ? 4.808 -3.225 -18.909 1.00 88.88 268 SER A N 1
ATOM 2177 C CA . SER A 1 268 ? 4.324 -2.210 -19.837 1.00 88.88 268 SER A CA 1
ATOM 2178 C C . SER A 1 268 ? 4.418 -2.677 -21.287 1.00 88.88 268 SER A C 1
ATOM 2180 O O . SER A 1 268 ? 5.507 -2.727 -21.857 1.00 88.88 268 SER A O 1
ATOM 2182 N N . ASP A 1 269 ? 3.267 -2.858 -21.937 1.00 85.12 269 ASP A N 1
ATOM 2183 C CA . ASP A 1 269 ? 3.187 -3.022 -23.400 1.00 85.12 269 ASP A CA 1
ATOM 2184 C C . ASP A 1 269 ? 3.668 -1.765 -24.161 1.00 85.12 269 ASP A C 1
ATOM 2186 O O . ASP A 1 269 ? 3.882 -1.791 -25.372 1.00 85.12 269 ASP A O 1
ATOM 2190 N N . GLU A 1 270 ? 3.835 -0.644 -23.452 1.00 87.94 270 GLU A N 1
ATOM 2191 C CA . GLU A 1 270 ? 4.336 0.624 -23.979 1.00 87.94 270 GLU A CA 1
ATOM 2192 C C . GLU A 1 270 ? 5.776 0.934 -23.529 1.00 87.94 270 GLU A C 1
ATOM 2194 O O . GLU A 1 270 ? 6.284 2.015 -23.821 1.00 87.94 270 GLU A O 1
ATOM 2199 N N . GLY A 1 271 ? 6.462 0.019 -22.837 1.00 91.75 271 GLY A N 1
ATOM 2200 C CA . GLY A 1 271 ? 7.891 0.165 -22.537 1.00 91.75 271 GLY A CA 1
ATOM 2201 C C . GLY A 1 271 ? 8.257 1.337 -21.616 1.00 91.75 271 GLY A C 1
ATOM 2202 O O . GLY A 1 271 ? 9.369 1.866 -21.705 1.00 91.75 271 GLY A O 1
ATOM 2203 N N . TRP A 1 272 ? 7.334 1.780 -20.756 1.00 94.00 272 TRP A N 1
ATOM 2204 C CA . TRP A 1 272 ? 7.575 2.903 -19.846 1.00 94.00 272 TRP A CA 1
ATOM 2205 C C . TRP A 1 272 ? 8.603 2.568 -18.759 1.00 94.00 272 TRP A C 1
ATOM 2207 O O . TRP A 1 272 ? 8.619 1.478 -18.191 1.00 94.00 272 TRP A O 1
ATOM 2217 N N . VAL A 1 273 ? 9.416 3.558 -18.400 1.00 96.56 273 VAL A N 1
ATOM 2218 C CA . VAL A 1 273 ? 10.275 3.530 -17.211 1.00 96.56 273 VAL A CA 1
ATOM 2219 C C . VAL A 1 273 ? 10.003 4.767 -16.369 1.00 96.56 273 VAL A C 1
ATOM 2221 O O . VAL A 1 273 ? 9.753 5.841 -16.909 1.00 96.56 273 VAL A O 1
ATOM 2224 N N . TYR A 1 274 ? 10.032 4.638 -15.049 1.00 97.06 274 TYR A N 1
ATOM 2225 C CA . TYR A 1 274 ? 9.586 5.678 -14.122 1.00 97.06 274 TYR A CA 1
ATOM 2226 C C . TYR A 1 274 ? 10.726 6.109 -13.220 1.00 97.06 274 TYR A C 1
ATOM 2228 O O . TYR A 1 274 ? 11.495 5.277 -12.747 1.00 97.06 274 TYR A O 1
ATOM 2236 N N . TRP A 1 275 ? 10.816 7.399 -12.922 1.00 96.31 275 TRP A N 1
ATOM 2237 C CA . TRP A 1 275 ? 11.629 7.832 -11.795 1.00 96.31 275 TRP A CA 1
ATOM 2238 C C . TRP A 1 275 ? 10.872 7.527 -10.498 1.00 96.31 275 TRP A C 1
ATOM 2240 O O . TRP A 1 275 ? 9.724 7.938 -10.336 1.00 96.31 275 TRP A O 1
ATOM 2250 N N . GLY A 1 276 ? 11.490 6.774 -9.586 1.00 94.69 276 GLY A N 1
ATOM 2251 C CA . GLY A 1 276 ? 10.817 6.186 -8.424 1.00 94.69 276 GLY A CA 1
ATOM 2252 C C . GLY A 1 276 ? 10.431 7.156 -7.304 1.00 94.69 276 GLY A C 1
ATOM 2253 O O . GLY A 1 276 ? 9.998 6.705 -6.247 1.00 94.69 276 GLY A O 1
ATOM 2254 N N . GLN A 1 277 ? 10.593 8.465 -7.492 1.00 92.31 277 GLN A N 1
ATOM 2255 C CA . GLN A 1 277 ? 10.205 9.501 -6.534 1.00 92.31 277 GLN A CA 1
ATOM 2256 C C . GLN A 1 277 ? 9.969 10.843 -7.246 1.00 92.31 277 GLN A C 1
ATOM 2258 O O . GLN A 1 277 ? 10.207 10.971 -8.445 1.00 92.31 277 GLN A O 1
ATOM 2263 N N . ALA A 1 278 ? 9.522 11.866 -6.519 1.00 88.88 278 ALA A N 1
ATOM 2264 C CA . ALA A 1 278 ? 9.440 13.219 -7.062 1.00 88.88 278 ALA A CA 1
ATOM 2265 C C . ALA A 1 278 ? 10.844 13.795 -7.329 1.00 88.88 278 ALA A C 1
ATOM 2267 O O . ALA A 1 278 ? 11.758 13.622 -6.520 1.00 88.88 278 ALA A O 1
ATOM 2268 N N . LEU A 1 279 ? 11.008 14.509 -8.444 1.00 84.19 279 LEU A N 1
ATOM 2269 C CA . LEU A 1 279 ? 12.206 15.291 -8.739 1.00 84.19 279 LEU A CA 1
ATOM 2270 C C . LEU A 1 279 ? 11.968 16.746 -8.332 1.00 84.19 279 LEU A C 1
ATOM 2272 O O . LEU A 1 279 ? 11.099 17.423 -8.894 1.00 84.19 279 LEU A O 1
ATOM 2276 N N . ALA A 1 280 ? 12.730 17.222 -7.351 1.00 85.12 280 ALA A N 1
ATOM 2277 C CA . ALA A 1 280 ? 12.547 18.544 -6.777 1.00 85.12 280 ALA A CA 1
ATOM 2278 C C . ALA A 1 280 ? 12.908 19.644 -7.781 1.00 85.12 280 ALA A C 1
ATOM 2280 O O . ALA A 1 280 ? 13.900 19.534 -8.506 1.00 85.12 280 ALA A O 1
ATOM 2281 N N . HIS A 1 281 ? 12.131 20.730 -7.811 1.00 80.38 281 HIS A N 1
ATOM 2282 C CA . HIS A 1 281 ? 12.506 21.893 -8.621 1.00 80.38 281 HIS A CA 1
ATOM 2283 C C . HIS A 1 281 ? 13.692 22.635 -7.999 1.00 80.38 281 HIS A C 1
ATOM 2285 O O . HIS A 1 281 ? 13.664 23.010 -6.823 1.00 80.38 281 HIS A O 1
ATOM 2291 N N . SER A 1 282 ? 14.734 22.900 -8.792 1.00 79.75 282 SER A N 1
ATOM 2292 C CA . SER A 1 282 ? 15.850 23.735 -8.350 1.00 79.75 282 SER A CA 1
ATOM 2293 C C . SER A 1 282 ? 16.630 24.377 -9.491 1.00 79.75 282 SER A C 1
ATOM 2295 O O . SER A 1 282 ? 16.846 23.807 -10.558 1.00 79.75 282 SER A O 1
ATOM 2297 N N . LYS A 1 283 ? 17.206 25.546 -9.194 1.00 79.75 283 LYS A N 1
ATOM 2298 C CA . LYS A 1 283 ? 18.197 26.197 -10.067 1.00 79.75 283 LYS A CA 1
ATOM 2299 C C . LYS A 1 283 ? 19.546 25.490 -10.075 1.00 79.75 283 LYS A C 1
ATOM 2301 O O . LYS A 1 283 ? 20.397 25.814 -10.892 1.00 79.75 283 LYS A O 1
ATOM 2306 N N . THR A 1 284 ? 19.784 24.584 -9.134 1.00 78.94 284 THR A N 1
ATOM 2307 C CA . THR A 1 284 ? 21.040 23.845 -9.017 1.00 78.94 284 THR A CA 1
ATOM 2308 C C . THR A 1 284 ? 20.777 22.378 -9.311 1.00 78.94 284 THR A C 1
ATOM 2310 O O . THR A 1 284 ? 19.948 21.755 -8.651 1.00 78.94 284 THR A O 1
ATOM 2313 N N . ALA A 1 285 ? 21.495 21.838 -10.295 1.00 81.12 285 ALA A N 1
ATOM 2314 C CA . ALA A 1 285 ? 21.491 20.411 -10.586 1.00 81.12 285 ALA A CA 1
ATOM 2315 C C . ALA A 1 285 ? 22.217 19.646 -9.468 1.00 81.12 285 ALA A C 1
ATOM 2317 O O . ALA A 1 285 ? 23.376 19.934 -9.164 1.00 81.12 285 ALA A O 1
ATOM 2318 N N . SER A 1 286 ? 21.525 18.686 -8.862 1.00 84.94 286 SER A N 1
ATOM 2319 C CA . SER A 1 286 ? 22.023 17.806 -7.809 1.00 84.94 286 SER A CA 1
ATOM 2320 C C . SER A 1 286 ? 21.432 16.418 -8.022 1.00 84.94 286 SER A C 1
ATOM 2322 O O . SER A 1 286 ? 20.212 16.278 -8.105 1.00 84.94 286 SER A O 1
ATOM 2324 N N . VAL A 1 287 ? 22.289 15.402 -8.116 1.00 85.69 287 VAL A N 1
ATOM 2325 C CA . VAL A 1 287 ? 21.857 14.003 -8.220 1.00 85.69 287 VAL A CA 1
ATOM 2326 C C . VAL A 1 287 ? 21.677 13.430 -6.811 1.00 85.69 287 VAL A C 1
ATOM 2328 O O . VAL A 1 287 ? 22.599 13.574 -6.005 1.00 85.69 287 VAL A O 1
ATOM 2331 N N . PRO A 1 288 ? 20.553 12.769 -6.481 1.00 87.25 288 PRO A N 1
ATOM 2332 C CA . PRO A 1 288 ? 19.390 12.473 -7.327 1.00 87.25 288 PRO A CA 1
ATOM 2333 C C . PRO A 1 288 ? 18.199 13.437 -7.112 1.00 87.25 288 PRO A C 1
ATOM 2335 O O . PRO A 1 288 ? 17.076 13.138 -7.509 1.00 87.25 288 PRO A O 1
ATOM 2338 N N . GLU A 1 289 ? 18.405 14.550 -6.400 1.00 82.44 289 GLU A N 1
ATOM 2339 C CA . GLU A 1 289 ? 17.325 15.413 -5.894 1.00 82.44 289 GLU A CA 1
ATOM 2340 C C . GLU A 1 289 ? 16.615 16.215 -6.992 1.00 82.44 289 GLU A C 1
ATOM 2342 O O . GLU A 1 289 ? 15.394 16.334 -6.976 1.00 82.44 289 GLU A O 1
ATOM 2347 N N . THR A 1 290 ? 17.374 16.788 -7.926 1.00 78.50 290 THR A N 1
ATOM 2348 C CA . THR A 1 290 ? 16.882 17.731 -8.952 1.00 78.50 290 THR A CA 1
ATOM 2349 C C . THR A 1 290 ? 17.314 17.322 -10.362 1.00 78.50 290 THR A C 1
ATOM 2351 O O . THR A 1 290 ? 16.848 17.883 -11.354 1.00 78.50 290 THR A O 1
ATOM 2354 N N . LEU A 1 291 ? 18.207 16.333 -10.443 1.00 84.19 291 LEU A N 1
ATOM 2355 C CA . LEU A 1 291 ? 18.698 15.666 -11.639 1.00 84.19 291 LEU A CA 1
ATOM 2356 C C . LEU A 1 291 ? 18.725 14.160 -11.360 1.00 84.19 291 LEU A C 1
ATOM 2358 O O . LEU A 1 291 ? 19.252 13.742 -10.333 1.00 84.19 291 LEU A O 1
ATOM 2362 N N . THR A 1 292 ? 18.190 13.342 -12.255 1.00 90.69 292 THR A N 1
ATOM 2363 C CA . THR A 1 292 ? 18.295 11.883 -12.127 1.00 90.69 292 THR A CA 1
ATOM 2364 C C . THR A 1 292 ? 19.715 11.403 -12.464 1.00 90.69 292 THR A C 1
ATOM 2366 O O . THR A 1 292 ? 20.396 12.039 -13.272 1.00 90.69 292 THR A O 1
ATOM 2369 N N . PRO A 1 293 ? 20.167 10.252 -11.937 1.00 93.19 293 PRO A N 1
ATOM 2370 C CA . PRO A 1 293 ? 21.260 9.516 -12.565 1.00 93.19 293 PRO A CA 1
ATOM 2371 C C . PRO A 1 293 ? 20.874 9.114 -13.999 1.00 93.19 293 PRO A C 1
ATOM 2373 O O . PRO A 1 293 ? 19.697 9.175 -14.388 1.00 93.19 293 PRO A O 1
ATOM 2376 N N . ASN A 1 294 ? 21.867 8.706 -14.785 1.00 89.38 294 ASN A N 1
ATOM 2377 C CA . ASN A 1 294 ? 21.636 8.237 -16.144 1.00 89.38 294 ASN A CA 1
ATOM 2378 C C . ASN A 1 294 ? 20.780 6.964 -16.131 1.00 89.38 294 ASN A C 1
ATOM 2380 O O . ASN A 1 294 ? 21.046 6.032 -15.373 1.00 89.38 294 ASN A O 1
ATOM 2384 N N . PHE A 1 295 ? 19.755 6.922 -16.978 1.00 93.81 295 PHE A N 1
ATOM 2385 C CA . PHE A 1 295 ? 19.031 5.688 -17.267 1.00 93.81 295 PHE A CA 1
ATOM 2386 C C . PHE A 1 295 ? 19.847 4.792 -18.210 1.00 93.81 295 PHE A C 1
ATOM 2388 O O . PHE A 1 295 ? 20.076 3.618 -17.931 1.00 93.81 295 PHE A O 1
ATOM 2395 N N . LEU A 1 296 ? 20.309 5.372 -19.318 1.00 89.94 296 LEU A N 1
ATOM 2396 C CA . LEU A 1 296 ? 21.167 4.743 -20.319 1.00 89.94 296 LEU A CA 1
ATOM 2397 C C . LEU A 1 296 ? 22.547 5.394 -20.242 1.00 89.94 296 LEU A C 1
ATOM 2399 O O . LEU A 1 296 ? 22.613 6.614 -20.130 1.00 89.94 296 LEU A O 1
ATOM 2403 N N . GLU A 1 297 ? 23.615 4.598 -20.281 1.00 88.94 297 GLU A N 1
ATOM 2404 C CA . GLU A 1 297 ? 25.006 5.076 -20.261 1.00 88.94 297 GLU A CA 1
ATOM 2405 C C . GLU A 1 297 ? 25.642 4.950 -21.644 1.00 88.94 297 GLU A C 1
ATOM 2407 O O . GLU A 1 297 ? 26.160 5.918 -22.211 1.00 88.94 297 GLU A O 1
ATOM 2412 N N . THR A 1 298 ? 25.604 3.738 -22.204 1.00 85.31 298 THR A N 1
ATOM 2413 C CA . THR A 1 298 ? 26.210 3.449 -23.502 1.00 85.31 298 THR A CA 1
ATOM 2414 C C . THR A 1 298 ? 25.385 2.477 -24.326 1.00 85.31 298 THR A C 1
ATOM 2416 O O . THR A 1 298 ? 24.558 1.715 -23.821 1.00 85.31 298 THR A O 1
ATOM 2419 N N . VAL A 1 299 ? 25.642 2.499 -25.628 1.00 85.19 299 VAL A N 1
ATOM 2420 C CA . VAL A 1 299 ? 25.068 1.582 -26.606 1.00 85.19 299 VAL A CA 1
ATOM 2421 C C . VAL A 1 299 ? 26.210 0.941 -27.386 1.00 85.19 299 VAL A C 1
ATOM 2423 O O . VAL A 1 299 ? 27.104 1.639 -27.864 1.00 85.19 299 VAL A O 1
ATOM 2426 N N . THR A 1 300 ? 26.198 -0.385 -27.514 1.00 85.88 300 THR A N 1
ATOM 2427 C CA . THR A 1 300 ? 27.279 -1.159 -28.142 1.00 85.88 300 THR A CA 1
ATOM 2428 C C . THR A 1 300 ? 26.773 -1.942 -29.345 1.00 85.88 300 THR A C 1
ATOM 2430 O O . THR A 1 300 ? 25.769 -2.644 -29.248 1.00 85.88 300 THR A O 1
ATOM 2433 N N . LEU A 1 301 ? 27.496 -1.877 -30.467 1.00 83.94 301 LEU A N 1
ATOM 2434 C CA . LEU A 1 301 ? 27.241 -2.742 -31.620 1.00 83.94 301 LEU A CA 1
ATOM 2435 C C . LEU A 1 301 ? 27.847 -4.123 -31.352 1.00 83.94 301 LEU A C 1
ATOM 2437 O O . LEU A 1 301 ? 29.065 -4.294 -31.399 1.00 83.94 301 LEU A O 1
ATOM 2441 N N . ILE A 1 302 ? 27.022 -5.123 -31.078 1.00 88.31 302 ILE A N 1
ATOM 2442 C CA . ILE A 1 302 ? 27.464 -6.477 -30.713 1.00 88.31 302 ILE A CA 1
ATOM 2443 C C . ILE A 1 302 ? 27.543 -7.435 -31.910 1.00 88.31 302 ILE A C 1
ATOM 2445 O O . ILE A 1 302 ? 28.353 -8.370 -31.903 1.00 88.31 302 ILE A O 1
ATOM 2449 N N . GLU A 1 303 ? 26.806 -7.164 -32.990 1.00 83.75 303 GLU A N 1
ATOM 2450 C CA . GLU A 1 303 ? 26.910 -7.888 -34.262 1.00 83.75 303 GLU A CA 1
ATOM 2451 C C . GLU A 1 303 ? 27.090 -6.912 -35.427 1.00 83.75 303 GLU A C 1
ATOM 2453 O O . GLU A 1 303 ? 26.370 -5.928 -35.541 1.00 83.75 303 GLU A O 1
ATOM 2458 N N . GLN A 1 304 ? 28.049 -7.198 -36.316 1.00 81.19 304 GLN A N 1
ATOM 2459 C CA . GLN A 1 304 ? 28.241 -6.406 -37.528 1.00 81.19 304 GLN A CA 1
ATOM 2460 C C . GLN A 1 304 ? 27.207 -6.840 -38.583 1.00 81.19 304 GLN A C 1
ATOM 2462 O O . GLN A 1 304 ? 27.256 -7.996 -39.016 1.00 81.19 304 GLN A O 1
ATOM 2467 N N . PRO A 1 305 ? 26.309 -5.953 -39.035 1.00 79.06 305 PRO A N 1
ATOM 2468 C CA . PRO A 1 305 ? 25.381 -6.262 -40.114 1.00 79.06 305 PRO A CA 1
ATOM 2469 C C . PRO A 1 305 ? 26.107 -6.396 -41.460 1.00 79.06 305 PRO A C 1
ATOM 2471 O O . PRO A 1 305 ? 27.190 -5.844 -41.671 1.00 79.06 305 PRO A O 1
ATOM 2474 N N . ASN A 1 306 ? 25.512 -7.152 -42.387 1.00 72.00 306 ASN A N 1
ATOM 2475 C CA . ASN A 1 306 ? 26.072 -7.372 -43.720 1.00 72.00 306 ASN A CA 1
ATOM 2476 C C . ASN A 1 306 ? 25.810 -6.168 -44.642 1.00 72.00 306 ASN A C 1
ATOM 2478 O O . ASN A 1 306 ? 24.939 -6.223 -45.505 1.00 72.00 306 ASN A O 1
ATOM 2482 N N . GLY A 1 307 ? 26.559 -5.083 -44.444 1.00 73.75 307 GLY A N 1
ATOM 2483 C CA . GLY A 1 307 ? 26.417 -3.839 -45.201 1.00 73.75 307 GLY A CA 1
ATOM 2484 C C . GLY A 1 307 ? 26.506 -2.606 -44.310 1.00 73.75 307 GLY A C 1
ATOM 2485 O O . GLY A 1 307 ? 27.113 -2.679 -43.238 1.00 73.75 307 GLY A O 1
ATOM 2486 N N . THR A 1 308 ? 25.947 -1.472 -44.744 1.00 75.25 308 THR A N 1
ATOM 2487 C CA . THR A 1 308 ? 25.794 -0.321 -43.842 1.00 75.25 308 THR A CA 1
ATOM 2488 C C . THR A 1 308 ? 24.577 -0.514 -42.952 1.00 75.25 308 THR A C 1
ATOM 2490 O O . THR A 1 308 ? 23.594 -1.146 -43.337 1.00 75.25 308 THR A O 1
ATOM 2493 N N . ALA A 1 309 ? 24.645 0.015 -41.738 1.00 79.06 309 ALA A N 1
ATOM 2494 C CA . ALA A 1 309 ? 23.495 0.067 -40.860 1.00 79.06 309 ALA A CA 1
ATOM 2495 C C . ALA A 1 309 ? 23.329 1.463 -40.298 1.00 79.06 309 ALA A C 1
ATOM 2497 O O . ALA A 1 309 ? 24.301 2.171 -40.046 1.00 79.06 309 ALA A O 1
ATOM 2498 N N . PHE A 1 310 ? 22.072 1.822 -40.105 1.00 77.00 310 PHE A N 1
ATOM 2499 C CA . PHE A 1 310 ? 21.668 3.064 -39.486 1.00 77.00 310 PHE A CA 1
ATOM 2500 C C . PHE A 1 310 ? 20.779 2.711 -38.305 1.00 77.00 310 PHE A C 1
ATOM 2502 O O . PHE A 1 310 ? 19.813 1.970 -38.477 1.00 77.00 310 PHE A O 1
ATOM 2509 N N . TYR A 1 311 ? 21.142 3.190 -37.119 1.00 79.56 311 TYR A N 1
ATOM 2510 C CA . TYR A 1 311 ? 20.465 2.889 -35.865 1.00 79.56 311 TYR A CA 1
ATOM 2511 C C . TYR A 1 311 ? 20.154 4.187 -35.125 1.00 79.56 311 TYR A C 1
ATOM 2513 O O . TYR A 1 311 ? 21.005 5.070 -35.040 1.00 79.56 311 TYR A O 1
ATOM 2521 N N . GLN A 1 312 ? 18.940 4.299 -34.596 1.00 79.44 312 GLN A N 1
ATOM 2522 C CA . GLN A 1 312 ? 18.462 5.476 -33.883 1.00 79.44 312 GLN A CA 1
ATOM 2523 C C . GLN A 1 312 ? 17.685 5.078 -32.631 1.00 79.44 312 GLN A C 1
ATOM 2525 O O . GLN A 1 312 ? 16.938 4.099 -32.627 1.00 79.44 312 GLN A O 1
ATOM 2530 N N . ILE A 1 313 ? 17.836 5.898 -31.591 1.00 79.94 313 ILE A N 1
ATOM 2531 C CA . ILE A 1 313 ? 17.052 5.834 -30.359 1.00 79.94 313 ILE A CA 1
ATOM 2532 C C . ILE A 1 313 ? 16.342 7.173 -30.195 1.00 79.94 313 ILE A C 1
ATOM 2534 O O . ILE A 1 313 ? 17.002 8.193 -29.993 1.00 79.94 313 ILE A O 1
ATOM 2538 N N . ASN A 1 314 ? 15.014 7.146 -30.233 1.00 78.44 314 ASN A N 1
ATOM 2539 C CA . ASN A 1 314 ? 14.167 8.267 -29.845 1.00 78.44 314 ASN A CA 1
ATOM 2540 C C . ASN A 1 314 ? 13.764 8.119 -28.369 1.00 78.44 314 ASN A C 1
ATOM 2542 O O . ASN A 1 314 ? 13.390 7.025 -27.934 1.00 78.44 314 ASN A O 1
ATOM 2546 N N . VAL A 1 315 ? 13.828 9.210 -27.604 1.00 78.88 315 VAL A N 1
ATOM 2547 C CA . VAL A 1 315 ? 13.477 9.239 -26.179 1.00 78.88 315 VAL A CA 1
ATOM 2548 C C . VAL A 1 315 ? 12.304 10.186 -25.969 1.00 78.88 315 VAL A C 1
ATOM 2550 O O . VAL A 1 315 ? 12.389 11.387 -26.215 1.00 78.88 315 VAL A O 1
ATOM 2553 N N . VAL A 1 316 ? 11.201 9.645 -25.466 1.00 77.81 316 VAL A N 1
ATOM 2554 C CA . VAL A 1 316 ? 9.991 10.398 -25.140 1.00 77.81 316 VAL A CA 1
ATOM 2555 C C . VAL A 1 316 ? 9.921 10.573 -23.629 1.00 77.81 316 VAL A C 1
ATOM 2557 O O . VAL A 1 316 ? 9.974 9.593 -22.891 1.00 77.81 316 VAL A O 1
ATOM 2560 N N . MET A 1 317 ? 9.790 11.816 -23.169 1.00 80.62 317 MET A N 1
ATOM 2561 C CA . MET A 1 317 ? 9.641 12.151 -21.754 1.00 80.62 317 MET A CA 1
ATOM 2562 C C . MET A 1 317 ? 8.232 12.661 -21.470 1.00 80.62 317 MET A C 1
ATOM 2564 O O . MET A 1 317 ? 7.792 13.630 -22.087 1.00 80.62 317 MET A O 1
ATOM 2568 N N . ASP A 1 318 ? 7.596 12.077 -20.457 1.00 80.19 318 ASP A N 1
ATOM 2569 C CA . ASP A 1 318 ? 6.384 12.605 -19.841 1.00 80.19 318 ASP A CA 1
ATOM 2570 C C . ASP A 1 318 ? 6.706 13.080 -18.423 1.00 80.19 318 ASP A C 1
ATOM 2572 O O . ASP A 1 318 ? 7.269 12.338 -17.613 1.00 80.19 318 ASP A O 1
ATOM 2576 N N . ALA A 1 319 ? 6.307 14.313 -18.110 1.00 79.19 319 ALA A N 1
ATOM 2577 C CA . 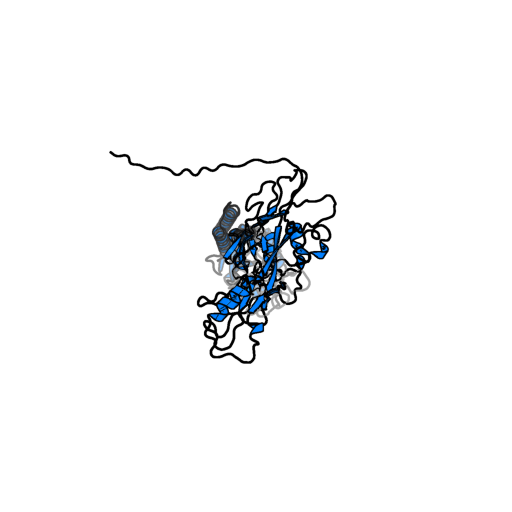ALA A 1 319 ? 6.441 14.887 -16.780 1.00 79.19 319 ALA A CA 1
ATOM 2578 C C . ALA A 1 319 ? 5.118 15.501 -16.320 1.00 79.19 319 ALA A C 1
ATOM 2580 O O . ALA A 1 319 ? 4.474 16.237 -17.069 1.00 79.19 319 ALA A O 1
ATOM 2581 N N . VAL A 1 320 ? 4.719 15.203 -15.085 1.00 76.00 320 VAL A N 1
ATOM 2582 C CA . VAL A 1 320 ? 3.452 15.662 -14.499 1.00 76.00 320 VAL A CA 1
ATOM 2583 C C . VAL A 1 320 ? 3.636 16.154 -13.068 1.00 76.00 320 VAL A C 1
ATOM 2585 O O . VAL A 1 320 ? 4.636 15.871 -12.405 1.00 76.00 320 VAL A O 1
ATOM 2588 N N . SER A 1 321 ? 2.647 16.907 -12.596 1.00 74.44 321 SER A N 1
ATOM 2589 C CA . SER A 1 321 ? 2.493 17.282 -11.192 1.00 74.44 321 SER A CA 1
ATOM 2590 C C . SER A 1 321 ? 1.961 16.110 -10.363 1.00 74.44 321 SER A C 1
ATOM 2592 O O . SER A 1 321 ? 1.430 15.150 -10.920 1.00 74.44 321 SER A O 1
ATOM 2594 N N . ILE A 1 322 ? 2.015 16.210 -9.029 1.00 78.38 322 ILE A N 1
ATOM 2595 C CA . ILE A 1 322 ? 1.347 15.220 -8.166 1.00 78.38 322 ILE A CA 1
ATOM 2596 C C . ILE A 1 322 ? -0.166 15.169 -8.432 1.00 78.38 322 ILE A C 1
ATOM 2598 O O . ILE A 1 322 ? -0.763 14.098 -8.387 1.00 78.38 322 ILE A O 1
ATOM 2602 N N . GLU A 1 323 ? -0.786 16.314 -8.743 1.00 72.81 323 GLU A N 1
ATOM 2603 C CA . GLU A 1 323 ? -2.223 16.406 -9.009 1.00 72.81 323 GLU A CA 1
ATOM 2604 C C . GLU A 1 323 ? -2.616 15.800 -10.368 1.00 72.81 323 GLU A C 1
ATOM 2606 O O . GLU A 1 323 ? -3.767 15.413 -10.559 1.00 72.81 323 GLU A O 1
ATOM 2611 N N . ASP A 1 324 ? -1.656 15.688 -11.287 1.00 77.12 324 ASP A N 1
ATOM 2612 C CA . ASP A 1 324 ? -1.843 15.210 -12.657 1.00 77.12 324 ASP A CA 1
ATOM 2613 C C . ASP A 1 324 ? -1.304 13.785 -12.877 1.00 77.12 324 ASP A C 1
ATOM 2615 O O . ASP A 1 324 ? -1.402 13.259 -13.985 1.00 77.12 324 ASP A O 1
ATOM 2619 N N . LEU A 1 325 ? -0.786 13.116 -11.838 1.00 76.88 325 LEU A N 1
ATOM 2620 C CA . LEU A 1 325 ? -0.354 11.710 -11.910 1.00 76.88 325 LEU A CA 1
ATOM 2621 C C . LEU A 1 325 ? -1.478 10.770 -12.384 1.00 76.88 325 LEU A C 1
ATOM 2623 O O . LEU A 1 325 ? -1.213 9.745 -13.004 1.00 76.88 325 LEU A O 1
ATOM 2627 N N . ASP A 1 326 ? -2.744 11.113 -12.125 1.00 78.31 326 ASP A N 1
ATOM 2628 C CA . ASP A 1 326 ? -3.918 10.392 -12.639 1.00 78.31 326 ASP A CA 1
ATOM 2629 C C . ASP A 1 326 ? -4.083 10.458 -14.167 1.00 78.31 326 ASP A C 1
ATOM 2631 O O . ASP A 1 326 ? -4.803 9.637 -14.738 1.00 78.31 326 ASP A O 1
ATOM 2635 N N . LEU A 1 327 ? -3.417 11.396 -14.852 1.00 78.62 327 LEU A N 1
ATOM 2636 C CA . LEU A 1 327 ? -3.445 11.485 -16.315 1.00 78.62 327 LEU A CA 1
ATOM 2637 C C . LEU A 1 327 ? -2.647 10.358 -16.984 1.00 78.62 327 LEU A C 1
ATOM 2639 O O . LEU A 1 327 ? -2.894 10.051 -18.152 1.00 78.62 327 LEU A O 1
ATOM 2643 N N . TRP A 1 328 ? -1.741 9.697 -16.258 1.00 84.81 328 TRP A N 1
ATOM 2644 C CA . TRP A 1 328 ? -1.061 8.478 -16.703 1.00 84.81 328 TRP A CA 1
ATOM 2645 C C . TRP A 1 328 ? -1.994 7.265 -16.621 1.00 84.81 328 TRP A C 1
ATOM 2647 O O . TRP A 1 328 ? -1.764 6.311 -15.883 1.00 84.81 328 TRP A O 1
ATOM 2657 N N . VAL A 1 329 ? -3.069 7.290 -17.408 1.00 80.94 329 VAL A N 1
ATOM 2658 C CA . VAL A 1 329 ? -4.103 6.238 -17.446 1.00 80.94 329 VAL A CA 1
ATOM 2659 C C . VAL A 1 329 ? -3.570 4.869 -17.883 1.00 80.94 329 VAL A C 1
ATOM 2661 O O . VAL A 1 329 ? -4.154 3.842 -17.548 1.00 80.94 329 VAL A O 1
ATOM 2664 N N . ASN A 1 330 ? -2.467 4.869 -18.628 1.00 83.38 330 ASN A N 1
ATOM 2665 C CA . ASN A 1 330 ? -1.703 3.710 -19.090 1.00 83.38 330 ASN A CA 1
ATOM 2666 C C . ASN A 1 330 ? -0.502 3.385 -18.182 1.00 83.38 330 ASN A C 1
ATOM 2668 O O . ASN A 1 330 ? 0.303 2.523 -18.520 1.00 83.38 330 ASN A O 1
ATOM 2672 N N . GLY A 1 331 ? -0.342 4.100 -17.065 1.00 84.75 331 GLY A N 1
ATOM 2673 C CA . GLY A 1 331 ? 0.763 3.895 -16.142 1.00 84.75 331 GLY A CA 1
ATOM 2674 C C . GLY A 1 331 ? 0.576 2.671 -15.247 1.00 84.75 331 GLY A C 1
ATOM 2675 O O . GLY A 1 331 ? -0.552 2.262 -14.953 1.00 84.75 331 GLY A O 1
ATOM 2676 N N . ASN A 1 332 ? 1.687 2.109 -14.765 1.00 93.19 332 ASN A N 1
ATOM 2677 C CA . ASN A 1 332 ? 1.643 1.038 -13.774 1.00 93.19 332 ASN A CA 1
ATOM 2678 C C . ASN A 1 332 ? 0.969 1.539 -12.493 1.00 93.19 332 ASN A C 1
ATOM 2680 O O . ASN A 1 332 ? 1.433 2.497 -11.872 1.00 93.19 332 ASN A O 1
ATOM 2684 N N . LYS A 1 333 ? -0.120 0.886 -12.081 1.00 90.19 333 LYS A N 1
ATOM 2685 C CA . LYS A 1 333 ? -0.920 1.342 -10.938 1.00 90.19 333 LYS A CA 1
ATOM 2686 C C . LYS A 1 333 ? -0.146 1.323 -9.628 1.00 90.19 333 LYS A C 1
ATOM 2688 O O . LYS A 1 333 ? -0.329 2.244 -8.844 1.00 90.19 333 LYS A O 1
ATOM 2693 N N . ASP A 1 334 ? 0.721 0.337 -9.409 1.00 89.62 334 ASP A N 1
ATOM 2694 C CA . ASP A 1 334 ? 1.506 0.250 -8.176 1.00 89.62 334 ASP A CA 1
ATOM 2695 C C . ASP A 1 334 ? 2.497 1.416 -8.086 1.00 89.62 334 ASP A C 1
ATOM 2697 O O . ASP A 1 334 ? 2.591 2.073 -7.052 1.00 89.62 334 ASP A O 1
ATOM 2701 N N . ILE A 1 335 ? 3.187 1.725 -9.189 1.00 92.38 335 ILE A N 1
ATOM 2702 C CA . ILE A 1 335 ? 4.120 2.858 -9.252 1.00 92.38 335 ILE A CA 1
ATOM 2703 C C . ILE A 1 335 ? 3.359 4.178 -9.091 1.00 92.38 335 ILE A C 1
ATOM 2705 O O . ILE A 1 335 ? 3.733 5.007 -8.267 1.00 92.38 335 ILE A O 1
ATOM 2709 N N . VAL A 1 336 ? 2.266 4.377 -9.835 1.00 90.19 336 VAL A N 1
ATOM 2710 C CA . VAL A 1 336 ? 1.460 5.606 -9.765 1.00 90.19 336 VAL A CA 1
ATOM 2711 C C . VAL A 1 336 ? 0.870 5.806 -8.365 1.00 90.19 336 VAL A C 1
ATOM 2713 O O . VAL A 1 336 ? 0.889 6.923 -7.850 1.00 90.19 336 VAL A O 1
ATOM 2716 N N . ASN A 1 337 ? 0.377 4.745 -7.724 1.00 86.06 337 ASN A N 1
ATOM 2717 C CA . ASN A 1 337 ? -0.151 4.800 -6.362 1.00 86.06 337 ASN A CA 1
ATOM 2718 C C . ASN A 1 337 ? 0.941 5.103 -5.332 1.00 86.06 337 ASN A C 1
ATOM 2720 O O . ASN A 1 337 ? 0.694 5.898 -4.423 1.00 86.06 337 ASN A O 1
ATOM 2724 N N . MET A 1 338 ? 2.141 4.534 -5.490 1.00 90.12 338 MET A N 1
ATOM 2725 C CA . MET A 1 338 ? 3.295 4.879 -4.658 1.00 90.12 338 MET A CA 1
ATOM 2726 C C . MET A 1 338 ? 3.672 6.356 -4.824 1.00 90.12 338 MET A C 1
ATOM 2728 O O . MET A 1 338 ? 3.804 7.063 -3.827 1.00 90.12 338 MET A O 1
ATOM 2732 N N . LEU A 1 339 ? 3.765 6.855 -6.060 1.00 86.88 339 LEU A N 1
ATOM 2733 C CA . LEU A 1 339 ? 4.138 8.246 -6.336 1.00 86.88 339 LEU A CA 1
ATOM 2734 C C . LEU A 1 339 ? 3.095 9.250 -5.815 1.00 86.88 339 LEU A C 1
ATOM 2736 O O . LEU A 1 339 ? 3.456 10.345 -5.391 1.00 86.88 339 LEU A O 1
ATOM 2740 N N . LYS A 1 340 ? 1.810 8.876 -5.795 1.00 82.56 340 LYS A N 1
ATOM 2741 C CA . LYS A 1 340 ? 0.735 9.666 -5.165 1.00 82.56 340 LYS A CA 1
ATOM 2742 C C . LYS A 1 340 ? 0.713 9.576 -3.640 1.00 82.56 340 LYS A C 1
ATOM 2744 O O . LYS A 1 340 ? 0.024 10.367 -2.998 1.00 82.56 340 LYS A O 1
ATOM 2749 N N . GLY A 1 341 ? 1.396 8.589 -3.064 1.00 69.62 341 GLY A N 1
ATOM 2750 C CA . GLY A 1 341 ? 1.274 8.232 -1.653 1.00 69.62 341 GLY A CA 1
ATOM 2751 C C . GLY A 1 341 ? -0.077 7.600 -1.289 1.00 69.62 341 GLY A C 1
ATOM 2752 O O . GLY A 1 341 ? -0.467 7.655 -0.125 1.00 69.62 341 GLY A O 1
ATOM 2753 N N . SER A 1 342 ? -0.814 7.036 -2.259 1.00 50.12 342 SER A N 1
ATOM 2754 C CA . SER A 1 342 ? -2.186 6.530 -2.078 1.00 50.12 342 SER A CA 1
ATOM 2755 C C . SER A 1 342 ? -2.356 5.005 -2.149 1.00 50.12 342 SER A C 1
ATOM 2757 O O . SER A 1 342 ? -3.478 4.539 -2.030 1.00 50.12 342 SER A O 1
ATOM 2759 N N . GLU A 1 343 ? -1.285 4.223 -2.282 1.00 38.72 343 GLU A N 1
ATOM 2760 C CA . GLU A 1 343 ? -1.209 2.799 -1.889 1.00 38.72 343 GLU A CA 1
ATOM 2761 C C . GLU A 1 343 ? 0.268 2.390 -1.989 1.00 38.72 343 GLU A C 1
ATOM 2763 O O . GLU A 1 343 ? 0.771 1.969 -3.025 1.00 38.72 343 GLU A O 1
ATOM 2768 N N . GLY A 1 344 ? 0.993 2.687 -0.918 1.00 35.34 344 GLY A N 1
ATOM 2769 C CA . GLY A 1 344 ? 2.453 2.696 -0.847 1.00 35.34 344 GLY A CA 1
ATOM 2770 C C . GLY A 1 344 ? 2.851 3.351 0.466 1.00 35.34 344 GLY A C 1
ATOM 2771 O O . GLY A 1 344 ? 3.529 4.371 0.499 1.00 35.34 344 GLY A O 1
ATOM 2772 N N . SER A 1 345 ? 2.255 2.816 1.530 1.00 33.28 345 SER A N 1
ATOM 2773 C CA . SER A 1 345 ? 2.716 2.836 2.910 1.00 33.28 345 SER A CA 1
ATOM 2774 C C . SER A 1 345 ? 4.176 3.256 3.042 1.00 33.28 345 SER A C 1
ATOM 2776 O O . SER A 1 345 ? 5.002 2.664 2.371 1.00 33.28 345 SER A O 1
ATOM 2778 N N . ALA A 1 346 ? 4.464 4.214 3.927 1.00 34.78 346 ALA A N 1
ATOM 2779 C CA . ALA A 1 346 ? 5.769 4.541 4.513 1.00 34.78 346 ALA A CA 1
ATOM 2780 C C . ALA A 1 346 ? 6.689 3.305 4.686 1.00 34.78 346 ALA A C 1
ATOM 2782 O O . ALA A 1 346 ? 6.126 2.205 4.756 1.00 34.78 346 ALA A O 1
ATOM 2783 N N . PRO A 1 347 ? 8.038 3.456 4.815 1.00 36.97 347 PRO A N 1
ATOM 2784 C CA . PRO A 1 347 ? 8.994 2.341 4.927 1.00 36.97 347 PRO A CA 1
ATOM 2785 C C . PRO A 1 347 ? 8.385 1.212 5.742 1.00 36.97 347 PRO A C 1
ATOM 2787 O O . PRO A 1 347 ? 7.748 1.506 6.738 1.00 36.97 347 PRO A O 1
ATOM 2790 N N . VAL A 1 348 ? 8.515 -0.046 5.323 1.00 41.81 348 VAL A N 1
ATOM 2791 C CA . VAL A 1 348 ? 7.734 -1.177 5.871 1.00 41.81 348 VAL A CA 1
ATOM 2792 C C . VAL A 1 348 ? 7.726 -1.235 7.417 1.00 41.81 348 VAL A C 1
ATOM 2794 O O . VAL A 1 348 ? 6.746 -1.687 7.998 1.00 41.81 348 VAL A O 1
ATOM 2797 N N . GLU A 1 349 ? 8.734 -0.670 8.094 1.00 42.75 349 GLU A N 1
ATOM 2798 C CA . GLU A 1 349 ? 8.715 -0.422 9.544 1.00 42.75 349 GLU A CA 1
ATOM 2799 C C . GLU A 1 349 ? 7.762 0.701 10.023 1.00 42.75 349 GLU A C 1
ATOM 2801 O O . GLU A 1 349 ? 7.118 0.521 11.042 1.00 42.75 349 GLU A O 1
ATOM 2806 N N . ASP A 1 350 ? 7.617 1.831 9.325 1.00 52.31 350 ASP A N 1
ATOM 2807 C CA . ASP A 1 350 ? 6.792 2.999 9.689 1.00 52.31 350 ASP A CA 1
ATOM 2808 C C . ASP A 1 350 ? 5.291 2.830 9.382 1.00 52.31 350 ASP A C 1
ATOM 2810 O O . ASP A 1 350 ? 4.472 3.427 10.070 1.00 52.31 350 ASP A O 1
ATOM 2814 N N . THR A 1 351 ? 4.876 2.013 8.403 1.00 55.56 351 THR A N 1
ATOM 2815 C CA . THR A 1 351 ? 3.426 1.746 8.219 1.00 55.56 351 THR A CA 1
ATOM 2816 C C . THR A 1 351 ? 2.916 0.690 9.170 1.00 55.56 351 THR A C 1
ATOM 2818 O O . THR A 1 351 ? 1.893 0.919 9.805 1.00 55.56 351 THR A O 1
ATOM 2821 N N . GLN A 1 352 ? 3.647 -0.414 9.330 1.00 71.56 352 GLN A N 1
ATOM 2822 C CA . GLN A 1 352 ? 3.328 -1.369 10.381 1.00 71.56 352 GLN A CA 1
ATOM 2823 C C . GLN A 1 352 ? 3.343 -0.661 11.740 1.00 71.56 352 GLN A C 1
ATOM 2825 O O . GLN A 1 352 ? 2.424 -0.834 12.527 1.00 71.56 352 GLN A O 1
ATOM 2830 N N . LEU A 1 353 ? 4.326 0.211 11.994 1.00 81.50 353 LEU A N 1
ATOM 2831 C CA . LEU A 1 353 ? 4.352 1.009 13.215 1.00 81.50 353 LEU A CA 1
ATOM 2832 C C . LEU A 1 353 ? 3.167 1.977 13.318 1.00 81.50 353 LEU A C 1
ATOM 2834 O O . LEU A 1 353 ? 2.618 2.099 14.401 1.00 81.50 353 LEU A O 1
ATOM 2838 N N . LYS A 1 354 ? 2.738 2.646 12.242 1.00 81.19 354 LYS A N 1
ATOM 2839 C CA . LYS A 1 354 ? 1.553 3.525 12.267 1.00 81.19 354 LYS A CA 1
ATOM 2840 C C . LYS A 1 354 ? 0.253 2.765 12.499 1.00 81.19 354 LYS A C 1
ATOM 2842 O O . LYS A 1 354 ? -0.578 3.246 13.258 1.00 81.19 354 LYS A O 1
ATOM 2847 N N . GLU A 1 355 ? 0.079 1.609 11.866 1.00 86.94 355 GLU A N 1
ATOM 2848 C CA . GLU A 1 355 ? -1.077 0.736 12.085 1.00 86.94 355 GLU A CA 1
ATOM 2849 C C . GLU A 1 355 ? -1.091 0.219 13.522 1.00 86.94 355 GLU A C 1
ATOM 2851 O O . GLU A 1 355 ? -2.110 0.338 14.190 1.00 86.94 355 GLU A O 1
ATOM 2856 N N . LEU A 1 356 ? 0.056 -0.235 14.037 1.00 92.00 356 LEU A N 1
ATOM 2857 C CA . LEU A 1 356 ? 0.196 -0.651 15.431 1.00 92.00 356 LEU A CA 1
ATOM 2858 C C . LEU A 1 356 ? -0.004 0.519 16.405 1.00 92.00 356 LEU A C 1
ATOM 2860 O O . LEU A 1 356 ? -0.617 0.346 17.449 1.00 92.00 356 LEU A O 1
ATOM 2864 N N . LEU A 1 357 ? 0.483 1.724 16.097 1.00 91.31 357 LEU A N 1
ATOM 2865 C CA . LEU A 1 357 ? 0.259 2.906 16.935 1.00 91.31 357 LEU A CA 1
ATOM 2866 C C . LEU A 1 357 ? -1.221 3.294 16.952 1.00 91.31 357 LEU A C 1
ATOM 2868 O O . LEU A 1 357 ? -1.732 3.655 18.009 1.00 91.31 357 LEU A O 1
ATOM 2872 N N . GLN A 1 358 ? -1.914 3.181 15.816 1.00 93.44 358 GLN A N 1
ATOM 2873 C CA . GLN A 1 358 ? -3.355 3.402 15.747 1.00 93.44 358 GLN A CA 1
ATOM 2874 C C . GLN A 1 358 ? -4.127 2.320 16.511 1.00 93.44 358 GLN A C 1
ATOM 2876 O O . GLN A 1 358 ? -5.022 2.656 17.275 1.00 93.44 358 GLN A O 1
ATOM 2881 N N . GLU A 1 359 ? -3.758 1.046 16.365 1.00 95.00 359 GLU A N 1
ATOM 2882 C CA . GLU A 1 359 ? -4.354 -0.063 17.118 1.00 95.00 359 GLU A CA 1
ATOM 2883 C C . GLU A 1 359 ? -4.140 0.111 18.627 1.00 95.00 359 GLU A C 1
ATOM 2885 O O . GLU A 1 359 ? -5.078 -0.029 19.410 1.00 95.00 359 GLU A O 1
ATOM 2890 N N . LEU A 1 360 ? -2.928 0.496 19.042 1.00 96.31 360 LEU A N 1
ATOM 2891 C CA . LEU A 1 360 ? -2.619 0.808 20.434 1.00 96.31 360 LEU A CA 1
ATOM 2892 C C . LEU A 1 360 ? -3.468 1.981 20.944 1.00 96.31 360 LEU A C 1
ATOM 2894 O O . LEU A 1 360 ? -3.983 1.911 22.056 1.00 96.31 360 LEU A O 1
ATOM 2898 N N . GLN A 1 361 ? -3.636 3.042 20.151 1.00 96.69 361 GLN A N 1
ATOM 2899 C CA . GLN A 1 361 ? -4.473 4.189 20.513 1.00 96.69 361 GLN A CA 1
ATOM 2900 C C . GLN A 1 361 ? -5.949 3.794 20.664 1.00 96.69 361 GLN A C 1
ATOM 2902 O O . GLN A 1 361 ? -6.576 4.155 21.661 1.00 96.69 361 GLN A O 1
ATOM 2907 N N . ASP A 1 362 ? -6.489 3.020 19.722 1.00 95.44 362 ASP A N 1
ATOM 2908 C CA . ASP A 1 362 ? -7.871 2.536 19.767 1.00 95.44 362 ASP A CA 1
ATOM 2909 C C . ASP A 1 362 ? -8.106 1.661 21.011 1.00 95.44 362 ASP A C 1
ATOM 2911 O O . ASP A 1 362 ? -9.109 1.818 21.712 1.00 95.44 362 ASP A O 1
ATOM 2915 N N . LEU A 1 363 ? -7.141 0.796 21.342 1.00 96.81 363 LEU A N 1
ATOM 2916 C CA . LEU A 1 363 ? -7.188 -0.066 22.521 1.00 96.81 363 LEU A CA 1
ATOM 2917 C C . LEU A 1 363 ? -7.069 0.726 23.834 1.00 96.81 363 LEU A C 1
ATOM 2919 O O . LEU A 1 363 ? -7.774 0.431 24.799 1.00 96.81 363 LEU A O 1
ATOM 2923 N N . ILE A 1 364 ? -6.221 1.761 23.884 1.00 96.56 364 ILE A N 1
ATOM 2924 C CA . ILE A 1 364 ? -6.141 2.693 25.022 1.00 96.56 364 ILE A CA 1
ATOM 2925 C C . ILE A 1 364 ? -7.490 3.384 25.239 1.00 96.56 364 ILE A C 1
ATOM 2927 O O . ILE A 1 364 ? -7.942 3.519 26.381 1.00 96.56 364 ILE A O 1
ATOM 2931 N N . ASP A 1 365 ? -8.133 3.832 24.163 1.00 95.38 365 ASP A N 1
ATOM 2932 C CA . ASP A 1 365 ? -9.429 4.498 24.242 1.00 95.38 365 ASP A CA 1
ATOM 2933 C C . ASP A 1 365 ? -10.530 3.537 24.706 1.00 95.38 365 ASP A C 1
ATOM 2935 O O . ASP A 1 365 ? -11.343 3.919 25.550 1.00 95.38 365 ASP A O 1
ATOM 2939 N N . GLU A 1 366 ? -10.521 2.280 24.254 1.00 93.94 366 GLU A N 1
ATOM 2940 C CA . GLU A 1 366 ? -11.419 1.234 24.753 1.00 93.94 366 GLU A CA 1
ATOM 2941 C C . GLU A 1 366 ? -11.186 0.936 26.242 1.00 93.94 366 GLU A C 1
ATOM 2943 O O . GLU A 1 366 ? -12.131 0.946 27.036 1.00 93.94 366 GLU A O 1
ATOM 2948 N N . ALA A 1 367 ? -9.930 0.754 26.655 1.00 94.12 367 ALA A N 1
ATOM 2949 C CA . ALA A 1 367 ? -9.556 0.493 28.043 1.00 94.12 367 ALA A CA 1
ATOM 2950 C C . ALA A 1 367 ? -10.013 1.618 28.990 1.00 94.12 367 ALA A C 1
ATOM 2952 O O . ALA A 1 367 ? -10.495 1.356 30.094 1.00 94.12 367 ALA A O 1
ATOM 2953 N N . LYS A 1 368 ? -9.933 2.882 28.550 1.00 94.56 368 LYS A N 1
ATOM 2954 C CA . LYS A 1 368 ? -10.405 4.053 29.313 1.00 94.56 368 LYS A CA 1
ATOM 2955 C C . LYS A 1 368 ? -11.922 4.107 29.498 1.00 94.56 368 LYS A C 1
ATOM 2957 O O . LYS A 1 368 ? -12.389 4.829 30.381 1.00 94.56 368 LYS A O 1
ATOM 2962 N N . LEU A 1 369 ? -12.699 3.383 28.689 1.00 92.81 369 LEU A N 1
ATOM 2963 C CA . LEU A 1 369 ? -14.152 3.281 28.856 1.00 92.81 369 LEU A CA 1
ATOM 2964 C C . LEU A 1 369 ? -14.551 2.309 29.974 1.00 92.81 369 LEU A C 1
ATOM 2966 O O . LEU A 1 369 ? -15.700 2.344 30.421 1.00 92.81 369 LEU A O 1
ATOM 2970 N N . ILE A 1 370 ? -13.632 1.458 30.438 1.00 90.38 370 ILE A N 1
ATOM 2971 C CA . ILE A 1 370 ? -13.892 0.512 31.521 1.00 90.38 370 ILE A CA 1
ATOM 2972 C C . ILE A 1 370 ? -14.000 1.275 32.846 1.00 90.38 370 ILE A C 1
ATOM 2974 O O . ILE A 1 370 ? -13.082 1.979 33.269 1.00 90.38 370 ILE A O 1
ATOM 2978 N N . ASP A 1 371 ? -15.131 1.113 33.537 1.00 86.88 371 ASP A N 1
ATOM 2979 C CA . ASP A 1 371 ? -15.339 1.710 34.855 1.00 86.88 371 ASP A CA 1
ATOM 2980 C C . ASP A 1 371 ? -14.480 0.993 35.906 1.00 86.88 371 ASP A C 1
ATOM 2982 O O . ASP A 1 371 ? -14.873 -0.030 36.475 1.00 86.88 371 ASP A O 1
ATOM 2986 N N . SER A 1 372 ? -13.307 1.557 36.195 1.00 83.19 372 SER A N 1
ATOM 2987 C CA . SER A 1 372 ? -12.349 1.015 37.164 1.00 83.19 372 SER A CA 1
ATOM 2988 C C . SER A 1 372 ? -12.911 0.876 38.583 1.00 83.19 372 SER A C 1
ATOM 2990 O O . SER A 1 372 ? -12.393 0.089 39.376 1.00 83.19 372 SER A O 1
ATOM 2992 N N . THR A 1 373 ? -14.009 1.565 38.920 1.00 79.06 373 THR A N 1
ATOM 2993 C CA . THR A 1 373 ? -14.667 1.398 40.225 1.00 79.06 373 THR A CA 1
ATOM 2994 C C . THR A 1 373 ? -15.348 0.038 40.371 1.00 79.06 373 THR A C 1
ATOM 2996 O O . THR A 1 373 ? -15.543 -0.426 41.497 1.00 79.06 373 THR A O 1
ATOM 2999 N N . THR A 1 374 ? -15.637 -0.628 39.250 1.00 80.38 374 THR A N 1
ATOM 3000 C CA . THR A 1 374 ? -16.231 -1.969 39.183 1.00 80.38 374 THR A CA 1
ATOM 3001 C C . THR A 1 374 ? -15.199 -3.095 39.190 1.00 80.38 374 THR A C 1
ATOM 3003 O O . THR A 1 374 ? -15.589 -4.255 39.173 1.00 80.38 374 THR A O 1
ATOM 3006 N N . LEU A 1 375 ? -13.900 -2.793 39.248 1.00 85.69 375 LEU A N 1
ATOM 3007 C CA . LEU A 1 375 ? -12.809 -3.775 39.238 1.00 85.69 375 LEU A CA 1
ATOM 3008 C C . LEU A 1 375 ? -12.198 -3.950 40.631 1.00 85.69 375 LEU A C 1
ATOM 3010 O O . LEU A 1 375 ? -12.212 -3.014 41.436 1.00 85.69 375 LEU A O 1
ATOM 3014 N N . GLU A 1 376 ? -11.654 -5.133 40.933 1.00 85.94 376 GLU A N 1
ATOM 3015 C CA . GLU A 1 376 ? -10.824 -5.333 42.128 1.00 85.94 376 GLU A CA 1
ATOM 3016 C C . GLU A 1 376 ? -9.668 -4.335 42.142 1.00 85.94 376 GLU A C 1
ATOM 3018 O O . GLU A 1 376 ? -9.157 -3.960 41.093 1.00 85.94 376 GLU A O 1
ATOM 3023 N N . ASP A 1 377 ? -9.247 -3.895 43.330 1.00 84.31 377 ASP A N 1
ATOM 3024 C CA . ASP A 1 377 ? -8.257 -2.817 43.441 1.00 84.31 377 ASP A CA 1
ATOM 3025 C C . ASP A 1 377 ? -6.927 -3.173 42.749 1.00 84.31 377 ASP A C 1
ATOM 3027 O O . ASP A 1 377 ? -6.277 -2.288 42.198 1.00 84.31 377 ASP A O 1
ATOM 3031 N N . ALA A 1 378 ? -6.553 -4.460 42.729 1.00 87.88 378 ALA A N 1
ATOM 3032 C CA . ALA A 1 378 ? -5.390 -4.946 41.986 1.00 87.88 378 ALA A CA 1
ATOM 3033 C C . ALA A 1 378 ? -5.602 -4.835 40.467 1.00 87.88 378 ALA A C 1
ATOM 3035 O O . ALA A 1 378 ? -4.813 -4.177 39.803 1.00 87.88 378 ALA A O 1
ATOM 3036 N N . SER A 1 379 ? -6.709 -5.360 39.929 1.00 89.06 379 SER A N 1
ATOM 3037 C CA . SER A 1 379 ? -7.015 -5.265 38.492 1.00 89.06 379 SER A CA 1
ATOM 3038 C C . SER A 1 379 ? -7.254 -3.833 38.012 1.00 89.06 379 SER A C 1
ATOM 3040 O O . SER A 1 379 ? -6.903 -3.499 36.886 1.00 89.06 379 SER A O 1
ATOM 3042 N N . ALA A 1 380 ? -7.822 -2.965 38.853 1.00 89.69 380 ALA A N 1
ATOM 3043 C CA . ALA A 1 380 ? -7.963 -1.544 38.554 1.00 89.69 380 ALA A CA 1
ATOM 3044 C C . ALA A 1 380 ? -6.594 -0.860 38.425 1.00 89.69 380 ALA A C 1
ATOM 3046 O O . ALA A 1 380 ? -6.413 -0.008 37.554 1.00 89.69 380 ALA A O 1
ATOM 3047 N N . GLN A 1 381 ? -5.639 -1.231 39.285 1.00 92.31 381 GLN A N 1
ATOM 3048 C CA . GLN A 1 381 ? -4.271 -0.728 39.215 1.00 92.31 381 GLN A CA 1
ATOM 3049 C C . GLN A 1 381 ? -3.522 -1.302 38.007 1.00 92.31 381 GLN A C 1
ATOM 3051 O O . GLN A 1 381 ? -2.885 -0.531 37.297 1.00 92.31 381 GLN A O 1
ATOM 3056 N N . ASP A 1 382 ? -3.652 -2.602 37.732 1.00 94.94 382 ASP A N 1
ATOM 3057 C CA . ASP A 1 382 ? -3.023 -3.251 36.576 1.00 94.94 382 ASP A CA 1
ATOM 3058 C C . ASP A 1 382 ? -3.509 -2.621 35.258 1.00 94.94 382 ASP A C 1
ATOM 3060 O O . ASP A 1 382 ? -2.698 -2.300 34.390 1.00 94.94 382 ASP A O 1
ATOM 3064 N N . LEU A 1 383 ? -4.816 -2.346 35.136 1.00 95.81 383 LEU A N 1
ATOM 3065 C CA . LEU A 1 383 ? -5.390 -1.643 33.983 1.00 95.81 383 LEU A CA 1
ATOM 3066 C C . LEU A 1 383 ? -4.825 -0.227 33.837 1.00 95.81 383 LEU A C 1
ATOM 3068 O O . LEU A 1 383 ? -4.459 0.188 32.740 1.00 95.81 383 LEU A O 1
ATOM 3072 N N . LEU A 1 384 ? -4.735 0.517 34.942 1.00 96.31 384 LEU A N 1
ATOM 3073 C CA . LEU A 1 384 ? -4.180 1.869 34.934 1.00 96.31 384 LEU A CA 1
ATOM 3074 C C . LEU A 1 384 ? -2.698 1.870 34.530 1.00 96.31 384 LEU A C 1
ATOM 3076 O O . LEU A 1 384 ? -2.274 2.721 33.749 1.00 96.31 384 LEU A O 1
ATOM 3080 N N . ASP A 1 385 ? -1.914 0.926 35.045 1.00 95.62 385 ASP A N 1
ATOM 3081 C CA . ASP A 1 385 ? -0.494 0.791 34.728 1.00 95.62 385 ASP A CA 1
ATOM 3082 C C . ASP A 1 385 ? -0.287 0.398 33.257 1.00 95.62 385 ASP A C 1
ATOM 3084 O O . ASP A 1 385 ? 0.580 0.970 32.591 1.00 95.62 385 ASP A O 1
ATOM 3088 N N . ALA A 1 386 ? -1.121 -0.499 32.721 1.00 96.31 386 ALA A N 1
ATOM 3089 C CA . ALA A 1 386 ? -1.100 -0.882 31.312 1.00 96.31 386 ALA A CA 1
ATOM 3090 C C . ALA A 1 386 ? -1.476 0.284 30.382 1.00 96.31 386 ALA A C 1
ATOM 3092 O O . ALA A 1 386 ? -0.769 0.521 29.403 1.00 96.31 386 ALA A O 1
ATOM 3093 N N . ILE A 1 387 ? -2.513 1.066 30.720 1.00 96.75 387 ILE A N 1
ATOM 3094 C CA . ILE A 1 387 ? -2.888 2.284 29.979 1.00 96.75 387 ILE A CA 1
ATOM 3095 C C . ILE A 1 387 ? -1.728 3.287 29.977 1.00 96.75 387 ILE A C 1
ATOM 3097 O O . ILE A 1 387 ? -1.321 3.750 28.915 1.00 96.75 387 ILE A O 1
ATOM 3101 N N . ASN A 1 388 ? -1.152 3.589 31.146 1.00 96.19 388 ASN A N 1
ATOM 3102 C CA . ASN A 1 388 ? -0.038 4.536 31.259 1.00 96.19 388 ASN A CA 1
ATOM 3103 C C . ASN A 1 388 ? 1.194 4.073 30.464 1.00 96.19 388 ASN A C 1
ATOM 3105 O O . ASN A 1 388 ? 1.897 4.889 29.861 1.00 96.19 388 ASN A O 1
ATOM 3109 N N . ASN A 1 389 ? 1.477 2.767 30.467 1.00 94.62 389 ASN A N 1
ATOM 3110 C CA . ASN A 1 389 ? 2.547 2.189 29.662 1.00 94.62 389 ASN A CA 1
ATOM 3111 C C . ASN A 1 389 ? 2.248 2.312 28.160 1.00 94.62 389 ASN A C 1
ATOM 3113 O O . ASN A 1 389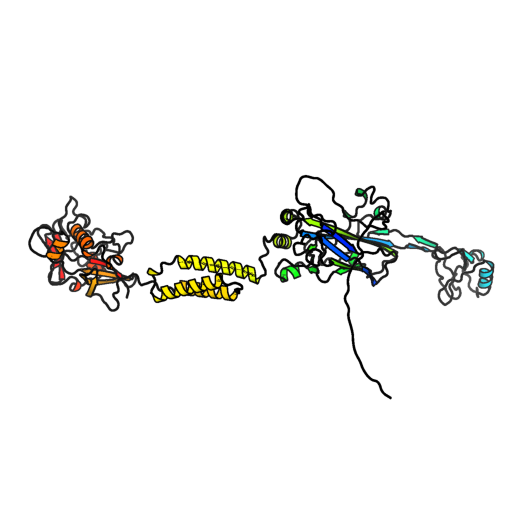 ? 3.126 2.736 27.412 1.00 94.62 389 ASN A O 1
ATOM 3117 N N . GLY A 1 390 ? 1.018 2.011 27.734 1.00 96.19 390 GLY A N 1
ATOM 3118 C CA . GLY A 1 390 ? 0.560 2.192 26.356 1.00 96.19 390 GLY A CA 1
ATOM 3119 C C . GLY A 1 390 ? 0.716 3.635 25.874 1.00 96.19 390 GLY A C 1
ATOM 3120 O O . GLY A 1 390 ? 1.347 3.866 24.849 1.00 96.19 390 GLY A O 1
ATOM 3121 N N . GLU A 1 391 ? 0.246 4.617 26.650 1.00 95.38 391 GLU A N 1
ATOM 3122 C CA . GLU A 1 391 ? 0.413 6.047 26.337 1.00 95.38 391 GLU A CA 1
ATOM 3123 C C . GLU A 1 391 ? 1.891 6.447 26.257 1.00 95.38 391 GLU A C 1
ATOM 3125 O O . GLU A 1 391 ? 2.310 7.148 25.338 1.00 95.38 391 GLU A O 1
ATOM 3130 N N . THR A 1 392 ? 2.713 5.957 27.190 1.00 95.50 392 THR A N 1
ATOM 3131 C CA . THR A 1 392 ? 4.158 6.228 27.195 1.00 95.50 392 THR A CA 1
ATOM 3132 C C . THR A 1 392 ? 4.835 5.692 25.935 1.00 95.50 392 THR A C 1
ATOM 3134 O O . THR A 1 392 ? 5.706 6.362 25.383 1.00 95.50 392 THR A O 1
ATOM 3137 N N . VAL A 1 393 ? 4.465 4.488 25.491 1.00 93.56 393 VAL A N 1
ATOM 3138 C CA . VAL A 1 393 ? 4.989 3.868 24.266 1.00 93.56 393 VAL A CA 1
ATOM 3139 C C . VAL A 1 393 ? 4.488 4.611 23.028 1.00 93.56 393 VAL A C 1
ATOM 3141 O O . VAL A 1 393 ? 5.290 4.903 22.145 1.00 93.56 393 VAL A O 1
ATOM 3144 N N . HIS A 1 394 ? 3.207 4.978 22.992 1.00 93.12 394 HIS A N 1
ATOM 3145 C CA . HIS A 1 394 ? 2.597 5.721 21.891 1.00 93.12 394 HIS A CA 1
ATOM 3146 C C . HIS A 1 394 ? 3.238 7.108 21.689 1.00 93.12 394 HIS A C 1
ATOM 3148 O O . HIS A 1 394 ? 3.572 7.490 20.568 1.00 93.12 394 HIS A O 1
ATOM 3154 N N . ASP A 1 395 ? 3.492 7.843 22.774 1.00 89.62 395 ASP A N 1
ATOM 3155 C CA . ASP A 1 395 ? 4.048 9.202 22.723 1.00 89.62 395 ASP A CA 1
ATOM 3156 C C . ASP A 1 395 ? 5.585 9.234 22.577 1.00 89.62 395 ASP A C 1
ATOM 3158 O O . ASP A 1 395 ? 6.199 10.302 22.426 1.00 89.62 395 ASP A O 1
ATOM 3162 N N . LYS A 1 396 ? 6.250 8.073 22.634 1.00 87.88 396 LYS A N 1
ATOM 3163 C CA . LYS A 1 396 ? 7.710 7.963 22.569 1.00 87.88 396 LYS A CA 1
ATOM 3164 C C . LYS A 1 396 ? 8.222 8.227 21.150 1.00 87.88 396 LYS A C 1
ATOM 3166 O O . LYS A 1 396 ? 8.001 7.469 20.212 1.00 87.88 396 LYS A O 1
ATOM 3171 N N . SER A 1 397 ? 9.044 9.267 21.011 1.00 82.06 397 SER A N 1
ATOM 3172 C CA . SER A 1 397 ? 9.797 9.524 19.778 1.00 82.06 397 SER A CA 1
ATOM 3173 C C . SER A 1 397 ? 10.797 8.390 19.497 1.00 82.06 397 SER A C 1
ATOM 3175 O O . SER A 1 397 ? 11.622 8.066 20.354 1.00 82.06 397 SER A O 1
ATOM 3177 N N . GLY A 1 398 ? 10.740 7.805 18.296 1.00 79.75 398 GLY A N 1
ATOM 3178 C CA . GLY A 1 398 ? 11.623 6.706 17.885 1.00 79.75 398 GLY A CA 1
ATOM 3179 C C . GLY A 1 398 ? 11.279 5.343 18.498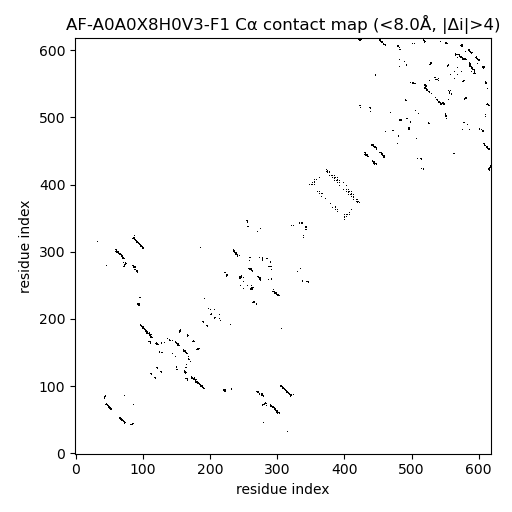 1.00 79.75 398 GLY A C 1
ATOM 3180 O O . GLY A 1 398 ? 12.181 4.536 18.708 1.00 79.75 398 GLY A O 1
ATOM 3181 N N . VAL A 1 399 ? 10.008 5.111 18.836 1.00 85.44 399 VAL A N 1
ATOM 3182 C CA . VAL A 1 399 ? 9.486 3.799 19.248 1.00 85.44 399 VAL A CA 1
ATOM 3183 C C . VAL A 1 399 ? 9.588 2.768 18.112 1.00 85.44 399 VAL A C 1
ATOM 3185 O O . VAL A 1 399 ? 9.487 3.129 16.939 1.00 85.44 399 VAL A O 1
ATOM 3188 N N . THR A 1 400 ? 9.820 1.494 18.439 1.00 86.69 400 THR A N 1
ATOM 3189 C CA . THR A 1 400 ? 9.886 0.399 17.449 1.00 86.69 400 THR A CA 1
ATOM 3190 C C . THR A 1 400 ? 8.567 -0.376 17.354 1.00 86.69 400 THR A C 1
ATOM 3192 O O . THR A 1 400 ? 7.788 -0.400 18.303 1.00 86.69 400 THR A O 1
ATOM 3195 N N . ALA A 1 401 ? 8.318 -1.071 16.236 1.00 84.00 401 ALA A N 1
ATOM 3196 C CA . ALA A 1 401 ? 7.109 -1.890 16.060 1.00 84.00 401 ALA A CA 1
ATOM 3197 C C . ALA A 1 401 ? 6.977 -2.997 17.126 1.00 84.00 401 ALA A C 1
ATOM 3199 O O . ALA A 1 401 ? 5.882 -3.273 17.603 1.00 84.00 401 ALA A O 1
ATOM 3200 N N . GLU A 1 402 ? 8.098 -3.584 17.556 1.00 86.38 402 GLU A N 1
ATOM 3201 C CA . GLU A 1 402 ? 8.132 -4.564 18.649 1.00 86.38 402 GLU A CA 1
ATOM 3202 C C . GLU A 1 402 ? 7.740 -3.936 19.996 1.00 86.38 402 GLU A C 1
ATOM 3204 O O . GLU A 1 402 ? 7.026 -4.552 20.782 1.00 86.38 402 GLU A O 1
ATOM 3209 N N . GLU A 1 403 ? 8.174 -2.702 20.276 1.00 89.81 403 GLU A N 1
ATOM 3210 C CA . GLU A 1 403 ? 7.770 -1.986 21.492 1.00 89.81 403 GLU A CA 1
ATOM 3211 C C . GLU A 1 403 ? 6.264 -1.698 21.503 1.00 89.81 403 GLU A C 1
ATOM 3213 O O . GLU A 1 403 ? 5.628 -1.872 22.543 1.00 89.81 403 GLU A O 1
ATOM 3218 N N . VAL A 1 404 ? 5.691 -1.317 20.356 1.00 94.62 404 VAL A N 1
ATOM 3219 C CA . VAL A 1 404 ? 4.245 -1.079 20.227 1.00 94.62 404 VAL A CA 1
ATOM 3220 C C . VAL A 1 404 ? 3.454 -2.381 20.338 1.00 94.62 404 VAL A C 1
ATOM 3222 O O . VAL A 1 404 ? 2.511 -2.432 21.120 1.00 94.62 404 VAL A O 1
ATOM 3225 N N . GLN A 1 405 ? 3.869 -3.456 19.658 1.00 95.00 405 GLN A N 1
ATOM 3226 C CA . GLN A 1 405 ? 3.200 -4.759 19.766 1.00 95.00 405 GLN A CA 1
ATOM 3227 C C . GLN A 1 405 ? 3.220 -5.290 21.204 1.00 95.00 405 GLN A C 1
ATOM 3229 O O . GLN A 1 405 ? 2.194 -5.726 21.707 1.00 95.00 405 GLN A O 1
ATOM 3234 N N . ASN A 1 406 ? 4.349 -5.186 21.912 1.00 93.38 406 ASN A N 1
ATOM 3235 C CA . ASN A 1 406 ? 4.422 -5.593 23.319 1.00 93.38 406 ASN A CA 1
ATOM 3236 C C . ASN A 1 406 ? 3.489 -4.765 24.220 1.00 93.38 406 ASN A C 1
ATOM 3238 O O . ASN A 1 406 ? 2.999 -5.271 25.230 1.00 93.38 406 ASN A O 1
ATOM 3242 N N . ALA A 1 407 ? 3.264 -3.487 23.895 1.00 96.12 407 ALA A N 1
ATOM 3243 C CA . ALA A 1 407 ? 2.317 -2.648 24.620 1.00 96.12 407 ALA A CA 1
ATOM 3244 C C . ALA A 1 407 ? 0.861 -3.043 24.328 1.00 96.12 407 ALA A C 1
ATOM 3246 O O . ALA A 1 407 ? 0.071 -3.100 25.270 1.00 96.12 407 ALA A O 1
ATOM 3247 N N . ILE A 1 408 ? 0.537 -3.360 23.068 1.00 97.12 408 ILE A N 1
ATOM 3248 C CA . ILE A 1 408 ? -0.766 -3.906 22.654 1.00 97.12 408 ILE A CA 1
ATOM 3249 C C . ILE A 1 408 ? -1.038 -5.218 23.391 1.00 97.12 408 ILE A C 1
ATOM 3251 O O . ILE A 1 408 ? -2.041 -5.317 24.092 1.00 97.12 408 ILE A O 1
ATOM 3255 N N . ASP A 1 409 ? -0.111 -6.177 23.311 1.00 95.81 409 ASP A N 1
ATOM 3256 C CA . ASP A 1 409 ? -0.249 -7.505 23.916 1.00 95.81 409 ASP A CA 1
ATOM 3257 C C . ASP A 1 409 ? -0.437 -7.412 25.438 1.00 95.81 409 ASP A C 1
ATOM 3259 O O . ASP A 1 409 ? -1.276 -8.104 26.008 1.00 95.81 409 ASP A O 1
ATOM 3263 N N . ASN A 1 410 ? 0.318 -6.532 26.110 1.00 96.81 410 ASN A N 1
ATOM 3264 C CA . ASN A 1 410 ? 0.179 -6.299 27.549 1.00 96.81 410 ASN A CA 1
ATOM 3265 C C . ASN A 1 410 ? -1.192 -5.697 27.895 1.00 96.81 410 ASN A C 1
ATOM 3267 O O . ASN A 1 410 ? -1.866 -6.175 28.805 1.00 96.81 410 ASN A O 1
ATOM 3271 N N . LEU A 1 411 ? -1.630 -4.666 27.166 1.00 97.12 411 LEU A N 1
ATOM 3272 C CA . LEU A 1 411 ? -2.917 -4.028 27.433 1.00 97.12 411 LEU A CA 1
ATOM 3273 C C . LEU A 1 411 ? -4.091 -4.988 27.166 1.00 97.12 411 LEU A C 1
ATOM 3275 O O . LEU A 1 411 ? -5.004 -5.053 27.988 1.00 97.12 411 LEU A O 1
ATOM 3279 N N . GLN A 1 412 ? -4.034 -5.779 26.089 1.00 96.81 412 GLN A N 1
ATOM 3280 C CA . GLN A 1 412 ? -4.999 -6.848 25.798 1.00 96.81 412 GLN A CA 1
ATOM 3281 C C . GLN A 1 412 ? -5.009 -7.924 26.889 1.00 96.81 412 GLN A C 1
ATOM 3283 O O . GLN A 1 412 ? -6.080 -8.257 27.387 1.00 96.81 412 GLN A O 1
ATOM 3288 N N . ASP A 1 413 ? -3.845 -8.421 27.323 1.00 95.56 413 ASP A N 1
ATOM 3289 C CA . ASP A 1 413 ? -3.759 -9.434 28.385 1.00 95.56 413 ASP A CA 1
ATOM 3290 C C . ASP A 1 413 ? -4.354 -8.923 29.704 1.00 95.56 413 ASP A C 1
ATOM 3292 O O . ASP A 1 413 ? -5.102 -9.636 30.375 1.00 95.56 413 ASP A O 1
ATOM 3296 N N . VAL A 1 414 ? -4.092 -7.666 30.067 1.00 96.19 414 VAL A N 1
ATOM 3297 C CA . VAL A 1 414 ? -4.696 -7.062 31.260 1.00 96.19 414 VAL A CA 1
ATOM 3298 C C . VAL A 1 414 ? -6.208 -6.930 31.105 1.00 96.19 414 VAL A C 1
ATOM 3300 O O . VAL A 1 414 ? -6.929 -7.293 32.035 1.00 96.19 414 VAL A O 1
ATOM 3303 N N . MET A 1 415 ? -6.698 -6.461 29.952 1.00 93.88 415 MET A N 1
ATOM 3304 C CA . MET A 1 415 ? -8.133 -6.341 29.664 1.00 93.88 415 MET A CA 1
ATOM 3305 C C . MET A 1 415 ? -8.859 -7.696 29.710 1.00 93.88 415 MET A C 1
ATOM 3307 O O . MET A 1 415 ? -9.945 -7.789 30.286 1.00 93.88 415 MET A O 1
ATOM 3311 N N . ASP A 1 416 ? -8.247 -8.752 29.176 1.00 93.50 416 ASP A N 1
ATOM 3312 C CA . ASP A 1 416 ? -8.804 -10.109 29.165 1.00 93.50 416 ASP A CA 1
ATOM 3313 C C . ASP A 1 416 ? -8.819 -10.757 30.560 1.00 93.50 416 ASP A C 1
ATOM 3315 O O . ASP A 1 416 ? -9.683 -11.587 30.860 1.00 93.50 416 ASP A O 1
ATOM 3319 N N . ASN A 1 417 ? -7.889 -10.362 31.435 1.00 90.81 417 ASN A N 1
ATOM 3320 C CA . ASN A 1 417 ? -7.741 -10.905 32.786 1.00 90.81 417 ASN A CA 1
ATOM 3321 C C . ASN A 1 417 ? -8.289 -9.985 33.890 1.00 90.81 417 ASN A C 1
ATOM 3323 O O . ASN A 1 417 ? -8.003 -10.204 35.073 1.00 90.81 417 ASN A O 1
ATOM 3327 N N . LEU A 1 418 ? -9.089 -8.969 33.545 1.00 90.56 418 LEU A N 1
ATOM 3328 C CA . LEU A 1 418 ? -9.680 -8.081 34.543 1.00 90.56 418 LEU A CA 1
ATOM 3329 C C . LEU A 1 418 ? -10.557 -8.855 35.526 1.00 90.56 418 LEU A C 1
ATOM 3331 O O . LEU A 1 418 ? -11.548 -9.496 35.164 1.00 90.56 418 LEU A O 1
ATOM 3335 N N . VAL A 1 419 ? -10.241 -8.716 36.810 1.00 82.25 419 VAL A N 1
ATOM 3336 C CA . VAL A 1 419 ? -11.085 -9.220 37.884 1.00 82.25 419 VAL A CA 1
ATOM 3337 C C . VAL A 1 419 ? -12.064 -8.119 38.255 1.00 82.25 419 VAL A C 1
ATOM 3339 O O . VAL A 1 419 ? -11.732 -7.127 38.906 1.00 82.25 419 VAL A O 1
ATOM 3342 N N . VAL A 1 420 ? -13.303 -8.284 37.806 1.00 77.25 420 VAL A N 1
ATOM 3343 C CA . VAL A 1 420 ? -14.412 -7.428 38.225 1.00 77.25 420 VAL A CA 1
ATOM 3344 C C . VAL A 1 420 ? -14.581 -7.600 39.734 1.00 77.25 420 VAL A C 1
ATOM 3346 O O . VAL A 1 420 ? -14.631 -8.732 40.221 1.00 77.25 420 VAL A O 1
ATOM 3349 N N . LYS A 1 421 ? -14.699 -6.492 40.481 1.00 68.00 421 LYS A N 1
ATOM 3350 C CA . LYS A 1 421 ? -15.183 -6.518 41.867 1.00 68.00 421 LYS A CA 1
ATOM 3351 C C . LYS A 1 421 ? -16.435 -7.359 41.849 1.00 68.00 421 LYS A C 1
ATOM 3353 O O . LYS A 1 421 ? -17.394 -7.031 41.153 1.00 68.00 421 LYS A O 1
ATOM 3358 N N . ALA A 1 422 ? -16.424 -8.450 42.593 1.00 55.94 422 ALA A N 1
ATOM 3359 C CA . ALA A 1 422 ? -17.582 -9.305 42.649 1.00 55.94 422 ALA A CA 1
ATOM 3360 C C . ALA A 1 422 ? -18.776 -8.471 43.149 1.00 55.94 422 ALA A C 1
ATOM 3362 O O . ALA A 1 422 ? -18.812 -8.021 44.297 1.00 55.94 422 ALA A O 1
ATOM 3363 N N . THR A 1 423 ? -19.716 -8.182 42.246 1.00 67.38 423 THR A N 1
ATOM 3364 C CA . THR A 1 423 ? -20.866 -7.300 42.485 1.00 67.38 423 THR A CA 1
ATOM 3365 C C . THR A 1 423 ? -21.948 -8.076 43.221 1.00 67.38 423 THR A C 1
ATOM 3367 O O . THR A 1 423 ? -23.048 -8.347 42.738 1.00 67.38 423 THR A O 1
ATOM 3370 N N . GLY A 1 424 ? -21.613 -8.471 44.438 1.00 77.00 424 GLY A N 1
ATOM 3371 C CA . GLY A 1 424 ? -22.467 -9.256 45.294 1.00 77.00 424 GLY A CA 1
ATOM 3372 C C . GLY A 1 424 ? -22.138 -9.006 46.748 1.00 77.00 424 GLY A C 1
ATOM 3373 O O . GLY A 1 424 ? -20.995 -8.756 47.129 1.00 77.00 424 GLY A O 1
ATOM 3374 N N . PHE A 1 425 ? -23.168 -9.074 47.576 1.00 90.75 425 PHE A N 1
ATOM 3375 C CA . PHE A 1 425 ? -22.995 -9.007 49.011 1.00 90.75 425 PHE A CA 1
ATOM 3376 C C . PHE A 1 425 ? -22.136 -10.197 49.469 1.00 90.75 425 PHE A C 1
ATOM 3378 O O . PHE A 1 425 ? -22.465 -11.351 49.175 1.00 90.75 425 PHE A O 1
ATOM 3385 N N . ASP A 1 426 ? -21.038 -9.923 50.172 1.00 91.50 426 ASP A N 1
ATOM 3386 C CA . ASP A 1 426 ? -20.098 -10.951 50.616 1.00 91.50 426 ASP A CA 1
ATOM 3387 C C . ASP A 1 426 ? -20.762 -11.913 51.614 1.00 91.50 426 ASP A C 1
ATOM 3389 O O . ASP A 1 426 ? -21.122 -11.554 52.743 1.00 91.50 426 ASP A O 1
ATOM 3393 N N . ILE A 1 427 ? -20.918 -13.166 51.188 1.00 93.88 427 ILE A N 1
ATOM 3394 C CA . ILE A 1 427 ? -21.355 -14.271 52.038 1.00 93.88 427 ILE A CA 1
ATOM 3395 C C . ILE A 1 427 ? -20.291 -15.370 52.139 1.00 93.88 427 ILE A C 1
ATOM 3397 O O . ILE A 1 427 ? -20.629 -16.514 52.460 1.00 93.88 427 ILE A O 1
ATOM 3401 N N . THR A 1 428 ? -19.019 -15.048 51.900 1.00 91.19 428 THR A N 1
ATOM 3402 C CA . THR A 1 428 ? -17.898 -15.991 51.965 1.00 91.19 428 THR A CA 1
ATOM 3403 C C . THR A 1 428 ? -17.930 -16.786 53.273 1.00 91.19 428 THR A C 1
ATOM 3405 O O . THR A 1 428 ? -18.033 -16.249 54.383 1.00 91.19 428 THR A O 1
ATOM 3408 N N . GLY A 1 429 ? -17.890 -18.114 53.152 1.00 92.12 429 GLY A N 1
ATOM 3409 C CA . GLY A 1 429 ? -17.943 -19.036 54.291 1.00 92.12 429 GLY A CA 1
ATOM 3410 C C . GLY A 1 429 ? -19.296 -19.127 55.014 1.00 92.12 429 GLY A C 1
ATOM 3411 O O . GLY A 1 429 ? -19.378 -19.798 56.047 1.00 92.12 429 GLY A O 1
ATOM 3412 N N . LYS A 1 430 ? -20.357 -18.486 54.507 1.00 96.00 430 LYS A N 1
ATOM 3413 C CA . LYS A 1 430 ? -21.730 -18.627 55.016 1.00 96.00 430 LYS A CA 1
ATOM 3414 C C . LYS A 1 430 ? -22.481 -19.732 54.282 1.00 96.00 430 LYS A C 1
ATOM 3416 O O . LYS A 1 430 ? -22.228 -20.034 53.119 1.00 96.00 430 LYS A O 1
ATOM 3421 N N . LYS A 1 431 ? -23.460 -20.320 54.964 1.00 96.25 431 LYS A N 1
ATOM 3422 C CA . LYS A 1 431 ? -24.375 -21.329 54.411 1.00 96.25 431 LYS A CA 1
ATOM 3423 C C . LYS A 1 431 ? -25.830 -21.001 54.725 1.00 96.25 431 LYS A C 1
ATOM 3425 O O . LYS A 1 431 ? -26.135 -20.157 55.566 1.00 96.25 431 LYS A O 1
ATOM 3430 N N . VAL A 1 432 ? -26.744 -21.718 54.075 1.00 96.31 432 VAL A N 1
ATOM 3431 C CA . VAL A 1 432 ? -28.179 -21.668 54.385 1.00 96.31 432 VAL A CA 1
ATOM 3432 C C . VAL A 1 432 ? -28.409 -21.890 55.890 1.00 96.31 432 VAL A C 1
ATOM 3434 O O . VAL A 1 432 ? -27.905 -22.849 56.476 1.00 96.31 432 VAL A O 1
ATOM 3437 N N . GLY A 1 433 ? -29.170 -20.987 56.510 1.00 95.00 433 GLY A N 1
ATOM 3438 C CA . GLY A 1 433 ? -29.431 -20.919 57.949 1.00 95.00 433 GLY A CA 1
ATOM 3439 C C . GLY A 1 433 ? -28.524 -19.960 58.729 1.00 95.00 433 GLY A C 1
ATOM 3440 O O . GLY A 1 433 ? -28.886 -19.583 59.845 1.00 95.00 433 GLY A O 1
ATOM 3441 N N . ASP A 1 434 ? -27.391 -19.528 58.166 1.00 96.44 434 ASP A N 1
ATOM 3442 C CA . ASP A 1 434 ? -26.526 -18.536 58.809 1.00 96.44 434 ASP A CA 1
ATOM 3443 C C . ASP A 1 434 ? -27.154 -17.136 58.782 1.00 96.44 434 ASP A C 1
ATOM 3445 O O . ASP A 1 434 ? -27.995 -16.809 57.937 1.00 96.44 434 ASP A O 1
ATOM 3449 N N . LYS A 1 435 ? -26.721 -16.293 59.726 1.00 96.25 435 LYS A N 1
ATOM 3450 C CA . LYS A 1 435 ? -27.143 -14.894 59.830 1.00 96.25 435 LYS A CA 1
ATOM 3451 C C . LYS A 1 435 ? -26.111 -13.948 59.219 1.00 96.25 435 LYS A C 1
ATOM 3453 O O . LYS A 1 435 ? -24.910 -14.125 59.434 1.00 96.25 435 LYS A O 1
ATOM 3458 N N . ILE A 1 436 ? -26.594 -12.913 58.538 1.00 96.38 436 ILE A N 1
ATOM 3459 C CA . ILE A 1 436 ? -25.802 -11.836 57.925 1.00 96.38 436 ILE A CA 1
ATOM 3460 C C . ILE A 1 436 ? -26.341 -10.462 58.350 1.00 96.38 436 ILE A C 1
ATOM 3462 O O . ILE A 1 436 ? -27.504 -10.353 58.747 1.00 96.38 436 ILE A O 1
ATOM 3466 N N . GLN A 1 437 ? -25.501 -9.424 58.292 1.00 96.69 437 GLN A N 1
ATOM 3467 C CA . GLN A 1 437 ? -25.931 -8.029 58.445 1.00 96.69 437 GLN A CA 1
ATOM 3468 C C . GLN A 1 437 ? -26.137 -7.421 57.062 1.00 96.69 437 GLN A C 1
ATOM 3470 O O . GLN A 1 437 ? -25.170 -7.282 56.335 1.00 96.69 437 GLN A O 1
ATOM 3475 N N . PHE A 1 438 ? -27.366 -7.060 56.712 1.00 96.00 438 PHE A N 1
ATOM 3476 C CA . PHE A 1 438 ? -27.708 -6.453 55.428 1.00 96.00 438 PHE A CA 1
ATOM 3477 C C . PHE A 1 438 ? -28.586 -5.229 55.682 1.00 96.00 438 PHE A C 1
ATOM 3479 O O . PHE A 1 438 ? -29.565 -5.307 56.428 1.00 96.00 438 PHE A O 1
ATOM 3486 N N . ALA A 1 439 ? -28.223 -4.083 55.115 1.00 94.50 439 ALA A N 1
ATOM 3487 C CA . ALA A 1 439 ? -28.887 -2.799 55.313 1.00 94.50 439 ALA A CA 1
ATOM 3488 C C . ALA A 1 439 ? -29.035 -2.415 56.807 1.00 94.50 439 ALA A C 1
ATOM 3490 O O . ALA A 1 439 ? -30.049 -1.862 57.233 1.00 94.50 439 ALA A O 1
ATOM 3491 N N . ASN A 1 440 ? -28.004 -2.697 57.618 1.00 93.06 440 ASN A N 1
ATOM 3492 C CA . ASN A 1 440 ? -27.983 -2.538 59.086 1.00 93.06 440 ASN A CA 1
ATOM 3493 C C . ASN A 1 440 ? -29.021 -3.383 59.849 1.00 93.06 440 ASN A C 1
ATOM 3495 O O . ASN A 1 440 ? -29.398 -3.040 60.973 1.00 93.06 440 ASN A O 1
ATOM 3499 N N . ARG A 1 441 ? -29.507 -4.475 59.254 1.00 93.62 441 ARG A N 1
ATOM 3500 C CA . ARG A 1 441 ? -30.417 -5.420 59.903 1.00 93.62 441 ARG A CA 1
ATOM 3501 C C . ARG A 1 441 ? -29.897 -6.841 59.802 1.00 93.62 441 ARG A C 1
ATOM 3503 O O . ARG A 1 441 ? -29.121 -7.185 58.918 1.00 93.62 441 ARG A O 1
ATOM 3510 N N . THR A 1 442 ? -30.378 -7.692 60.701 1.00 95.38 442 THR A N 1
ATOM 3511 C CA . THR A 1 442 ? -30.028 -9.110 60.680 1.00 95.38 442 THR A CA 1
ATOM 3512 C C . THR A 1 442 ? -30.957 -9.869 59.742 1.00 95.38 442 THR A C 1
ATOM 3514 O O . THR A 1 442 ? -32.169 -9.885 59.949 1.00 95.38 442 THR A O 1
ATOM 3517 N N . PHE A 1 443 ? -30.380 -10.556 58.762 1.00 96.81 443 PHE A N 1
ATOM 3518 C CA . PHE A 1 443 ? -31.085 -11.472 57.872 1.00 96.81 443 PHE A CA 1
ATOM 3519 C C . PHE A 1 443 ? -30.578 -12.901 58.059 1.00 96.81 443 PHE A C 1
ATOM 3521 O O . PHE A 1 443 ? -29.456 -13.123 58.506 1.00 96.81 443 PHE A O 1
ATOM 3528 N N . THR A 1 444 ? -31.414 -13.883 57.735 1.00 96.50 444 THR A N 1
ATOM 3529 C CA . THR A 1 444 ? -31.062 -15.308 57.671 1.00 96.50 444 THR A CA 1
ATOM 3530 C C . THR A 1 444 ? -31.014 -15.738 56.212 1.00 96.50 444 THR A C 1
ATOM 3532 O O . THR A 1 444 ? -31.970 -15.483 55.480 1.00 96.50 444 THR A O 1
ATOM 3535 N N . ILE A 1 445 ? -29.942 -16.408 55.791 1.00 97.31 445 ILE A N 1
ATOM 3536 C CA . ILE A 1 445 ? -29.837 -16.959 54.435 1.00 97.31 445 ILE A CA 1
ATOM 3537 C C . ILE A 1 445 ? -30.801 -18.136 54.319 1.00 97.31 445 ILE A C 1
ATOM 3539 O O . ILE A 1 445 ? -30.641 -19.146 55.004 1.00 97.31 445 ILE A O 1
ATOM 3543 N N . ALA A 1 446 ? -31.810 -18.013 53.467 1.00 96.38 446 ALA A N 1
ATOM 3544 C CA . ALA A 1 446 ? -32.832 -19.037 53.301 1.00 96.38 446 ALA A CA 1
ATOM 3545 C C . ALA A 1 446 ? -32.561 -19.968 52.126 1.00 96.38 446 ALA A C 1
ATOM 3547 O O . ALA A 1 446 ? -32.912 -21.143 52.195 1.00 96.38 446 ALA A O 1
ATOM 3548 N N . TYR A 1 447 ? -31.919 -19.454 51.081 1.00 97.38 447 TYR A N 1
ATOM 3549 C CA . TYR A 1 447 ? -31.513 -20.226 49.918 1.00 97.38 447 TYR A CA 1
ATOM 3550 C C . TYR A 1 447 ? -30.340 -19.540 49.212 1.00 97.38 447 TYR A C 1
ATOM 3552 O O . TYR A 1 447 ? -30.219 -18.316 49.257 1.00 97.38 447 TYR A O 1
ATOM 3560 N N . ILE A 1 448 ? -29.477 -20.341 48.590 1.00 96.69 448 ILE A N 1
ATOM 3561 C CA . ILE A 1 448 ? -28.339 -19.886 47.790 1.00 96.69 448 ILE A CA 1
ATOM 3562 C C . ILE A 1 448 ? -28.465 -20.550 46.422 1.00 96.69 448 ILE A C 1
ATOM 3564 O O . ILE A 1 448 ? -28.482 -21.779 46.338 1.00 96.69 448 ILE A O 1
ATOM 3568 N N . ASP A 1 449 ? -28.533 -19.738 45.374 1.00 95.12 449 ASP A N 1
ATOM 3569 C CA . ASP A 1 449 ? -28.388 -20.190 43.998 1.00 95.12 449 ASP A CA 1
ATOM 3570 C C . ASP A 1 449 ? -26.929 -19.996 43.580 1.00 95.12 449 ASP A C 1
ATOM 3572 O O . ASP A 1 449 ? -26.483 -18.879 43.311 1.00 95.12 449 ASP A O 1
ATOM 3576 N N . GLU A 1 450 ? -26.163 -21.088 43.585 1.00 91.69 450 GLU A N 1
ATOM 3577 C CA . GLU A 1 450 ? -24.739 -21.033 43.240 1.00 91.69 450 GLU A CA 1
ATOM 3578 C C . GLU A 1 450 ? -24.512 -20.734 41.760 1.00 91.69 450 GLU A C 1
ATOM 3580 O O . GLU A 1 450 ? -23.513 -20.119 41.419 1.00 91.69 450 GLU A O 1
ATOM 3585 N N . ALA A 1 451 ? -25.430 -21.157 40.889 1.00 88.56 451 ALA A N 1
ATOM 3586 C CA . ALA A 1 451 ? -25.283 -20.951 39.455 1.00 88.56 451 ALA A CA 1
ATOM 3587 C C . ALA A 1 451 ? -25.551 -19.490 39.080 1.00 88.56 451 ALA A C 1
ATOM 3589 O O . ALA A 1 451 ? -24.899 -18.952 38.192 1.00 88.56 451 ALA A O 1
ATOM 3590 N N . ALA A 1 452 ? -26.503 -18.854 39.765 1.00 89.12 452 ALA A N 1
ATOM 3591 C CA . ALA A 1 452 ? -26.866 -17.465 39.513 1.00 89.12 452 ALA A CA 1
ATOM 3592 C C . ALA A 1 452 ? -26.087 -16.450 40.369 1.00 89.12 452 ALA A C 1
ATOM 3594 O O . ALA A 1 452 ? -26.288 -15.254 40.189 1.00 89.12 452 ALA A O 1
ATOM 3595 N N . ASN A 1 453 ? -25.244 -16.892 41.313 1.00 93.81 453 ASN A N 1
ATOM 3596 C CA . ASN A 1 453 ? -24.624 -16.028 42.329 1.00 93.81 453 ASN A CA 1
ATOM 3597 C C . ASN A 1 453 ? -25.655 -15.135 43.039 1.00 93.81 453 ASN A C 1
ATOM 3599 O O . ASN A 1 453 ? -25.479 -13.926 43.202 1.00 93.81 453 ASN A O 1
ATOM 3603 N N . THR A 1 454 ? -26.761 -15.744 43.474 1.00 95.56 454 THR A N 1
ATOM 3604 C CA . THR A 1 454 ? -27.823 -15.035 44.198 1.00 95.56 454 THR A CA 1
ATOM 3605 C C . THR A 1 454 ? -28.180 -15.739 45.502 1.00 95.56 454 THR A C 1
ATOM 3607 O O . THR A 1 454 ? -28.010 -16.952 45.654 1.00 95.56 454 THR A O 1
ATOM 3610 N N . ALA A 1 455 ? -28.688 -14.983 46.473 1.00 97.19 455 ALA A N 1
ATOM 3611 C CA . ALA A 1 455 ? -29.247 -15.537 47.699 1.00 97.19 455 ALA A CA 1
ATOM 3612 C C . ALA A 1 455 ? -30.631 -14.964 47.990 1.00 97.19 455 ALA A C 1
ATOM 3614 O O . ALA A 1 455 ? -30.880 -13.767 47.844 1.00 97.19 455 ALA A O 1
ATOM 3615 N N . LEU A 1 456 ? -31.511 -15.834 48.476 1.00 97.94 456 LEU A N 1
ATOM 3616 C CA . LEU A 1 456 ? -32.764 -15.447 49.102 1.00 97.94 456 LEU A CA 1
ATOM 3617 C C . LEU A 1 456 ? -32.511 -15.305 50.600 1.00 97.94 456 LEU A C 1
ATOM 3619 O O . LEU A 1 456 ? -32.150 -16.275 51.276 1.00 97.94 456 LEU A O 1
ATOM 3623 N N . ILE A 1 457 ? -32.724 -14.108 51.128 1.00 97.56 457 ILE A N 1
ATOM 3624 C CA . ILE A 1 457 ? -32.508 -13.790 52.538 1.00 97.56 457 ILE A CA 1
ATOM 3625 C C . ILE A 1 457 ? -33.828 -13.382 53.191 1.00 97.56 457 ILE A C 1
ATOM 3627 O O . ILE A 1 457 ? -34.649 -12.708 52.577 1.00 97.56 457 ILE A O 1
ATOM 3631 N N . LEU A 1 458 ? -34.047 -13.799 54.438 1.00 96.06 458 LEU A N 1
ATOM 3632 C CA . LEU A 1 458 ? -35.231 -13.449 55.229 1.00 96.06 458 LEU A CA 1
ATOM 3633 C C . LEU A 1 458 ? -34.841 -12.534 56.378 1.00 96.06 458 LEU A C 1
ATOM 3635 O O . LEU A 1 458 ? -33.920 -12.864 57.128 1.00 96.06 458 LEU A O 1
ATOM 3639 N N . SER A 1 459 ? -35.564 -11.431 56.557 1.00 95.06 459 SER A N 1
ATOM 3640 C CA . SER A 1 459 ? -35.359 -10.538 57.699 1.00 95.06 459 SER A CA 1
ATOM 3641 C C . SER A 1 459 ? -35.595 -11.268 59.020 1.00 95.06 459 SER A C 1
ATOM 3643 O O . SER A 1 459 ? -36.109 -12.386 59.061 1.00 95.06 459 SER A O 1
ATOM 3645 N N . ASP A 1 460 ? -35.276 -10.632 60.137 1.00 91.38 460 ASP A N 1
ATOM 3646 C CA . ASP A 1 460 ? -35.891 -10.989 61.408 1.00 91.38 460 ASP A CA 1
ATOM 3647 C C . ASP A 1 460 ? -37.399 -10.690 61.414 1.00 91.38 460 ASP A C 1
ATOM 3649 O O . ASP A 1 460 ? -37.929 -9.985 60.551 1.00 91.38 460 ASP A O 1
ATOM 3653 N N . VAL A 1 461 ? -38.114 -11.268 62.380 1.00 89.50 461 VAL A N 1
ATOM 3654 C CA . VAL A 1 461 ? -39.502 -10.881 62.634 1.00 89.50 461 VAL A CA 1
ATOM 3655 C C . VAL A 1 461 ? -39.523 -9.412 63.051 1.00 89.50 461 VAL A C 1
ATOM 3657 O O . VAL A 1 461 ? -38.880 -9.042 64.034 1.00 89.50 461 VAL A O 1
ATOM 3660 N N . LEU A 1 462 ? -40.284 -8.589 62.328 1.00 89.12 462 LEU A N 1
ATOM 3661 C CA . LEU A 1 462 ? -40.342 -7.156 62.603 1.00 89.12 462 LEU A CA 1
ATOM 3662 C C . LEU A 1 462 ? -40.959 -6.879 63.976 1.00 89.12 462 LEU A C 1
ATOM 3664 O O . LEU A 1 462 ? -42.048 -7.359 64.301 1.00 89.12 462 LEU A O 1
ATOM 3668 N N . SER A 1 463 ? -40.271 -6.069 64.778 1.00 88.38 463 SER A N 1
ATOM 3669 C CA . SER A 1 463 ? -40.788 -5.605 66.063 1.00 88.38 463 SER A CA 1
ATOM 3670 C C . SER A 1 463 ? -41.885 -4.550 65.873 1.00 88.38 463 SER A C 1
ATOM 3672 O O . SER A 1 463 ? -42.002 -3.925 64.822 1.00 88.38 463 SER A O 1
ATOM 3674 N N . TYR A 1 464 ? -42.666 -4.274 66.918 1.00 84.69 464 TYR A N 1
ATOM 3675 C CA . TYR A 1 464 ? -43.636 -3.175 66.923 1.00 84.69 464 TYR A CA 1
ATOM 3676 C C . TYR A 1 464 ? -42.979 -1.827 66.596 1.00 84.69 464 TYR A C 1
ATOM 3678 O O . TYR A 1 464 ? -43.569 -1.003 65.901 1.00 84.69 464 TYR A O 1
ATOM 3686 N N . SER A 1 465 ? -41.742 -1.615 67.061 1.00 87.62 465 SER A N 1
ATOM 3687 C CA . SER A 1 465 ? -40.977 -0.414 66.727 1.00 87.62 465 SER A CA 1
ATOM 3688 C C . SER A 1 465 ? -40.687 -0.343 65.231 1.00 87.62 465 SER A C 1
ATOM 3690 O O . SER A 1 465 ? -40.879 0.713 64.641 1.00 87.62 465 SER A O 1
ATOM 3692 N N . ASP A 1 466 ? -40.273 -1.454 64.615 1.00 90.25 466 ASP A N 1
ATOM 3693 C CA . ASP A 1 466 ? -39.982 -1.499 63.178 1.00 90.25 466 ASP A CA 1
ATOM 3694 C C . ASP A 1 466 ? -41.232 -1.215 62.343 1.00 90.25 466 ASP A C 1
ATOM 3696 O O . ASP A 1 466 ? -41.193 -0.403 61.421 1.00 90.25 466 ASP A O 1
ATOM 3700 N N . LEU A 1 467 ? -42.355 -1.844 62.703 1.00 88.81 467 LEU A N 1
ATOM 3701 C CA . LEU A 1 467 ? -43.636 -1.632 62.033 1.00 88.81 467 LEU A CA 1
ATOM 3702 C C . LEU A 1 467 ? -44.068 -0.165 62.119 1.00 88.81 467 LEU A C 1
ATOM 3704 O O . LEU A 1 467 ? -44.451 0.416 61.108 1.00 88.81 467 LEU A O 1
ATOM 3708 N N . ASN A 1 468 ? -43.947 0.461 63.292 1.00 87.12 468 ASN A N 1
ATOM 3709 C CA . ASN A 1 468 ? -44.289 1.870 63.461 1.00 87.12 468 ASN A CA 1
ATOM 3710 C C . ASN A 1 468 ? -43.326 2.802 62.703 1.00 87.12 468 ASN A C 1
ATOM 3712 O O . ASN A 1 468 ? -43.763 3.787 62.118 1.00 87.12 468 ASN A O 1
ATOM 3716 N N . THR A 1 469 ? -42.024 2.495 62.678 1.00 90.94 469 THR A N 1
ATOM 3717 C CA . THR A 1 469 ? -41.027 3.275 61.925 1.00 90.94 469 THR A CA 1
ATOM 3718 C C . THR A 1 469 ? -41.276 3.234 60.416 1.00 90.94 469 THR A C 1
ATOM 3720 O O . THR A 1 469 ? -41.069 4.243 59.749 1.00 90.94 469 THR A O 1
ATOM 3723 N N . ALA A 1 470 ? -41.748 2.107 59.881 1.00 90.12 470 ALA A N 1
ATOM 3724 C CA . ALA A 1 470 ? -42.124 1.979 58.472 1.00 90.12 470 ALA A CA 1
ATOM 3725 C C . ALA A 1 470 ? -43.569 2.420 58.168 1.00 90.12 470 ALA A C 1
ATOM 3727 O O . ALA A 1 470 ? -44.044 2.212 57.056 1.00 90.12 470 ALA A O 1
ATOM 3728 N N . ASP A 1 471 ? -44.280 3.004 59.139 1.00 89.31 471 ASP A N 1
ATOM 3729 C CA . ASP A 1 471 ? -45.700 3.371 59.034 1.00 89.31 471 ASP A CA 1
ATOM 3730 C C . ASP A 1 471 ? -46.616 2.201 58.606 1.00 89.31 471 ASP A C 1
ATOM 3732 O O . ASP A 1 471 ? -47.639 2.348 57.935 1.00 89.31 471 ASP A O 1
ATOM 3736 N N . ILE A 1 472 ? -46.266 0.989 59.039 1.00 86.12 472 ILE A N 1
ATOM 3737 C CA . ILE A 1 472 ? -47.050 -0.238 58.857 1.00 86.12 472 ILE A CA 1
ATOM 3738 C C . ILE A 1 472 ? -48.031 -0.348 60.036 1.00 86.12 472 ILE A C 1
ATOM 3740 O O . ILE A 1 472 ? -47.999 -1.278 60.842 1.00 86.12 472 ILE A O 1
ATOM 3744 N N . ASN A 1 473 ? -48.890 0.661 60.188 1.00 67.88 473 ASN A N 1
ATOM 3745 C CA . ASN A 1 473 ? -49.810 0.768 61.316 1.00 67.88 473 ASN A CA 1
ATOM 3746 C C . ASN A 1 473 ? -51.192 0.202 60.963 1.00 67.88 473 ASN A C 1
ATOM 3748 O O . ASN A 1 473 ? -52.063 0.919 60.472 1.00 67.88 473 ASN A O 1
ATOM 3752 N N . HIS A 1 474 ? -51.436 -1.077 61.271 1.00 60.56 474 HIS A N 1
ATOM 3753 C CA . HIS A 1 474 ? -52.785 -1.648 61.193 1.00 60.56 474 HIS A CA 1
ATOM 3754 C C . HIS A 1 474 ? -53.217 -2.326 62.496 1.00 60.56 474 HIS A C 1
ATOM 3756 O O . HIS A 1 474 ? -53.213 -3.543 62.616 1.00 60.56 474 HIS A O 1
ATOM 3762 N N . GLY A 1 475 ? -53.671 -1.497 63.441 1.00 57.31 475 GLY A N 1
ATOM 3763 C CA . GLY A 1 475 ? -54.646 -1.844 64.479 1.00 57.31 475 GLY A CA 1
ATOM 3764 C C . GLY A 1 475 ? -54.385 -3.111 65.307 1.00 57.31 475 GLY A C 1
ATOM 3765 O O . GLY A 1 475 ? -54.848 -4.186 64.932 1.00 57.31 475 GLY A O 1
ATOM 3766 N N . ILE A 1 476 ? -53.835 -2.879 66.511 1.00 52.44 476 ILE A N 1
ATOM 3767 C CA . ILE A 1 476 ? -53.727 -3.710 67.737 1.00 52.44 476 ILE A CA 1
ATOM 3768 C C . ILE A 1 476 ? -52.261 -3.991 68.140 1.00 52.44 476 ILE A C 1
ATOM 3770 O O . ILE A 1 476 ? -51.398 -4.286 67.324 1.00 52.44 476 ILE A O 1
ATOM 3774 N N . LEU A 1 477 ? -52.005 -3.831 69.444 1.00 56.00 477 LEU A N 1
ATOM 3775 C CA . LEU A 1 477 ? -50.734 -3.914 70.174 1.00 56.00 477 LEU A CA 1
ATOM 3776 C C . LEU A 1 477 ? -50.085 -5.311 70.111 1.00 56.00 477 LEU A C 1
ATOM 3778 O O . LEU A 1 477 ? -50.224 -6.097 71.042 1.00 56.00 477 LEU A O 1
ATOM 3782 N N . SER A 1 478 ? -49.369 -5.636 69.043 1.00 62.25 478 SER A N 1
ATOM 3783 C CA . SER A 1 478 ? -48.510 -6.830 68.972 1.00 62.25 478 SER A CA 1
ATOM 3784 C C . SER A 1 478 ? -47.776 -6.813 67.641 1.00 62.25 478 SER A C 1
ATOM 3786 O O . SER A 1 478 ? -48.402 -6.432 66.666 1.00 62.25 478 SER A O 1
ATOM 3788 N N . ASN A 1 479 ? -46.503 -7.220 67.597 1.00 71.50 479 ASN A N 1
ATOM 3789 C CA . ASN A 1 479 ? -45.589 -7.322 66.437 1.00 71.50 479 ASN A CA 1
ATOM 3790 C C . ASN A 1 479 ? -46.158 -8.097 65.214 1.00 71.50 479 ASN A C 1
ATOM 3792 O O . ASN A 1 479 ? -45.618 -9.124 64.808 1.00 71.50 479 ASN A O 1
ATOM 3796 N N . GLN A 1 480 ? -47.301 -7.688 64.675 1.00 79.69 480 GLN A N 1
ATOM 3797 C CA . GLN A 1 480 ? -48.137 -8.484 63.794 1.00 79.69 480 GLN A CA 1
ATOM 3798 C C . GLN A 1 480 ? -48.859 -7.597 62.770 1.00 79.69 480 GLN A C 1
ATOM 3800 O O . GLN A 1 480 ? -49.248 -6.468 63.050 1.00 79.69 480 GLN A O 1
ATOM 3805 N N . VAL A 1 481 ? -49.062 -8.148 61.577 1.00 77.19 481 VAL A N 1
ATOM 3806 C CA . VAL A 1 481 ? -49.645 -7.511 60.392 1.00 77.19 481 VAL A CA 1
ATOM 3807 C C . VAL A 1 481 ? -50.855 -8.334 59.933 1.00 77.19 481 VAL A C 1
ATOM 3809 O O . VAL A 1 481 ? -50.933 -9.541 60.184 1.00 77.19 481 VAL A O 1
ATOM 3812 N N . ARG A 1 482 ? -51.838 -7.696 59.285 1.00 75.06 482 ARG A N 1
ATOM 3813 C CA . ARG A 1 482 ? -53.052 -8.350 58.766 1.00 75.06 482 ARG A CA 1
ATOM 3814 C C . ARG A 1 482 ? -52.986 -8.514 57.249 1.00 75.06 482 ARG A C 1
ATOM 3816 O O . ARG A 1 482 ? -52.721 -7.554 56.538 1.00 75.06 482 ARG A O 1
ATOM 3823 N N . TYR A 1 483 ? -53.351 -9.678 56.720 1.00 72.44 483 TYR A N 1
ATOM 3824 C CA . TYR A 1 483 ? -53.606 -9.822 55.284 1.00 72.44 483 TYR A CA 1
ATOM 3825 C C . TYR A 1 483 ? -55.030 -9.363 54.944 1.00 72.44 483 TYR A C 1
ATOM 3827 O O . TYR A 1 483 ? -55.988 -10.129 55.033 1.00 72.44 483 TYR A O 1
ATOM 3835 N N . GLN A 1 484 ? -55.188 -8.097 54.561 1.00 71.56 484 GLN A N 1
ATOM 3836 C CA . GLN A 1 484 ? -56.469 -7.548 54.112 1.00 71.56 484 GLN A CA 1
ATOM 3837 C C . GLN A 1 484 ? -56.385 -7.145 52.635 1.00 71.56 484 GLN A C 1
ATOM 3839 O O . GLN A 1 484 ? -55.442 -6.473 52.224 1.00 71.56 484 GLN A O 1
ATOM 3844 N N . ASN A 1 485 ? -57.355 -7.579 51.825 1.00 66.56 485 ASN A N 1
ATOM 3845 C CA . ASN A 1 485 ? -57.498 -7.125 50.440 1.00 66.56 485 ASN A CA 1
ATOM 3846 C C . ASN A 1 485 ? -58.300 -5.816 50.413 1.00 66.56 485 ASN A C 1
ATOM 3848 O O . ASN A 1 485 ? -59.393 -5.761 50.982 1.00 66.56 485 ASN A O 1
ATOM 3852 N N . ASN A 1 486 ? -57.777 -4.798 49.729 1.00 66.19 486 ASN A N 1
ATOM 3853 C CA . ASN A 1 486 ? -58.376 -3.467 49.643 1.00 66.19 486 ASN A CA 1
ATOM 3854 C C . ASN A 1 486 ? -59.310 -3.270 48.415 1.00 66.19 486 ASN A C 1
ATOM 3856 O O . ASN A 1 486 ? -59.753 -2.148 48.184 1.00 66.19 486 ASN A O 1
ATOM 3860 N N . GLY A 1 487 ? -59.650 -4.317 47.635 1.00 57.72 487 GLY A N 1
ATOM 3861 C CA . GLY A 1 487 ? -60.534 -4.215 46.450 1.00 57.72 487 GLY A CA 1
ATOM 3862 C C . GLY A 1 487 ? -61.080 -5.546 45.875 1.00 57.72 487 GLY A C 1
ATOM 3863 O O . GLY A 1 487 ? -60.656 -6.634 46.252 1.00 57.72 487 GLY A O 1
ATOM 3864 N N . THR A 1 488 ? -62.073 -5.479 44.974 1.00 46.66 488 THR A N 1
ATOM 3865 C CA . THR A 1 488 ? -63.084 -6.522 44.635 1.00 46.66 488 THR A CA 1
ATOM 3866 C C . THR A 1 488 ? -62.666 -7.730 43.767 1.00 46.66 488 THR A C 1
ATOM 3868 O O . THR A 1 488 ? -63.518 -8.356 43.141 1.00 46.66 488 THR A O 1
ATOM 3871 N N . SER A 1 489 ? -61.411 -8.178 43.796 1.00 51.84 489 SER A N 1
ATOM 3872 C CA . SER A 1 489 ? -61.058 -9.537 43.333 1.00 51.84 489 SER A CA 1
ATOM 3873 C C . SER A 1 489 ? -59.960 -10.120 44.218 1.00 51.84 489 SER A C 1
ATOM 3875 O O . SER A 1 489 ? -58.874 -9.559 44.326 1.00 51.84 489 SER A O 1
ATOM 3877 N N . ARG A 1 490 ? -60.249 -11.230 44.912 1.00 56.09 490 ARG A N 1
ATOM 3878 C CA . ARG A 1 490 ? -59.384 -11.846 45.944 1.00 56.09 490 ARG A CA 1
ATOM 3879 C C . ARG A 1 490 ? -58.253 -12.709 45.377 1.00 56.09 490 ARG A C 1
ATOM 3881 O O . ARG A 1 490 ? -57.936 -13.746 45.946 1.00 56.09 490 ARG A O 1
ATOM 3888 N N . THR A 1 491 ? -57.648 -12.296 44.268 1.00 54.19 491 THR A N 1
ATOM 3889 C CA . THR A 1 491 ? -56.804 -13.192 43.466 1.00 54.19 491 THR A CA 1
ATOM 3890 C C . THR A 1 491 ? -55.315 -12.850 43.417 1.00 54.19 491 THR A C 1
ATOM 3892 O O . THR A 1 491 ? -54.596 -13.567 42.735 1.00 54.19 491 THR A O 1
ATOM 3895 N N . ALA A 1 492 ? -54.798 -11.829 44.121 1.00 67.88 492 ALA A N 1
ATOM 3896 C CA . ALA A 1 492 ? -53.351 -11.570 44.076 1.00 67.88 492 ALA A CA 1
ATOM 3897 C C . ALA A 1 492 ? -52.769 -10.788 45.267 1.00 67.88 492 ALA A C 1
ATOM 3899 O O . ALA A 1 492 ? -53.392 -9.874 45.808 1.00 67.88 492 ALA A O 1
ATOM 3900 N N . TYR A 1 493 ? -51.504 -11.093 45.578 1.00 80.44 493 TYR A N 1
ATOM 3901 C CA . TYR A 1 493 ? -50.605 -10.331 46.458 1.00 80.44 493 TYR A CA 1
ATOM 3902 C C . TYR A 1 493 ? -50.563 -8.831 46.107 1.00 80.44 493 TYR A C 1
ATOM 3904 O O . TYR A 1 493 ? -50.489 -7.986 46.999 1.00 80.44 493 TYR A O 1
ATOM 3912 N N . SER A 1 494 ? -50.700 -8.492 44.818 1.00 78.12 494 SER A N 1
ATOM 3913 C CA . SER A 1 494 ? -50.569 -7.136 44.269 1.00 78.12 494 SER A CA 1
ATOM 3914 C C . SER A 1 494 ? -51.524 -6.080 44.848 1.00 78.12 494 SER A C 1
ATOM 3916 O O . SER A 1 494 ? -51.186 -4.898 44.773 1.00 78.12 494 SER A O 1
ATOM 3918 N N . GLY A 1 495 ? -52.663 -6.488 45.423 1.00 75.62 495 GLY A N 1
ATOM 3919 C CA . GLY A 1 495 ? -53.658 -5.614 46.070 1.00 75.62 495 GLY A CA 1
ATOM 3920 C C . GLY A 1 495 ? -53.847 -5.858 47.575 1.00 75.62 495 GLY A C 1
ATOM 3921 O O . GLY A 1 495 ? -54.829 -5.392 48.157 1.00 75.62 495 GLY A O 1
ATOM 3922 N N . SER A 1 496 ? -52.949 -6.623 48.201 1.00 80.00 496 SER A N 1
ATOM 3923 C CA . SER A 1 496 ? -53.005 -6.956 49.630 1.00 80.00 496 SER A CA 1
ATOM 3924 C C . SER A 1 496 ? -52.278 -5.926 50.502 1.00 80.00 496 SER A C 1
ATOM 3926 O O . SER A 1 496 ? -51.285 -5.339 50.075 1.00 80.00 496 SER A O 1
ATOM 3928 N N . TYR A 1 497 ? -52.712 -5.767 51.758 1.00 82.44 497 TYR A N 1
ATOM 3929 C CA . TYR A 1 497 ? -51.972 -4.981 52.756 1.00 82.44 497 TYR A CA 1
ATOM 3930 C C . TYR A 1 497 ? -50.563 -5.536 53.009 1.00 82.44 497 TYR A C 1
ATOM 3932 O O . TYR A 1 497 ? -49.656 -4.778 53.333 1.00 82.44 497 TYR A O 1
ATOM 3940 N N . LEU A 1 498 ? -50.356 -6.841 52.801 1.00 85.62 498 LEU A N 1
ATOM 3941 C CA . LEU A 1 498 ? -49.046 -7.474 52.932 1.00 85.62 498 LEU A CA 1
ATOM 3942 C C . LEU A 1 498 ? -48.036 -6.879 51.944 1.00 85.62 498 LEU A C 1
ATOM 3944 O O . LEU A 1 498 ? -46.955 -6.483 52.355 1.00 85.62 498 LEU A O 1
ATOM 3948 N N . LYS A 1 499 ? -48.430 -6.675 50.680 1.00 88.62 499 LYS A N 1
ATOM 3949 C CA . LYS A 1 499 ? -47.588 -5.962 49.710 1.00 88.62 499 LYS A CA 1
ATOM 3950 C C . LYS A 1 499 ? -47.309 -4.521 50.132 1.00 88.62 499 LYS A C 1
ATOM 3952 O O . LYS A 1 499 ? -46.195 -4.042 49.932 1.00 88.62 499 LYS A O 1
ATOM 3957 N N . THR A 1 500 ? -48.299 -3.814 50.684 1.00 88.88 500 THR A N 1
ATOM 3958 C CA . THR A 1 500 ? -48.089 -2.456 51.215 1.00 88.88 500 THR A CA 1
ATOM 3959 C C . THR A 1 500 ? -47.047 -2.468 52.331 1.00 88.88 500 THR A C 1
ATOM 3961 O O . THR A 1 500 ? -46.142 -1.640 52.313 1.00 88.88 500 THR A O 1
ATOM 3964 N N . ALA A 1 501 ? -47.135 -3.433 53.247 1.00 90.19 501 ALA A N 1
ATOM 3965 C CA . ALA A 1 501 ? -46.190 -3.603 54.342 1.00 90.19 501 ALA A CA 1
ATOM 3966 C C . ALA A 1 501 ? -44.779 -3.968 53.847 1.00 90.19 501 ALA A C 1
ATOM 3968 O O . ALA A 1 501 ? -43.810 -3.354 54.279 1.00 90.19 501 ALA A O 1
ATOM 3969 N N . ASP A 1 502 ? -44.662 -4.895 52.896 1.00 93.75 502 ASP A N 1
ATOM 3970 C CA . ASP A 1 502 ? -43.383 -5.280 52.289 1.00 93.75 502 ASP A CA 1
ATOM 3971 C C . ASP A 1 502 ? -42.735 -4.103 51.532 1.00 93.75 502 ASP A C 1
ATOM 3973 O O . ASP A 1 502 ? -41.539 -3.840 51.668 1.00 93.75 502 ASP A O 1
ATOM 3977 N N . THR A 1 503 ? -43.537 -3.321 50.800 1.00 94.00 503 THR A N 1
ATOM 3978 C CA . THR A 1 503 ? -43.069 -2.111 50.098 1.00 94.00 503 THR A CA 1
ATOM 3979 C C . THR A 1 503 ? -42.591 -1.046 51.086 1.00 94.00 503 THR A C 1
ATOM 3981 O O . THR A 1 503 ? -41.543 -0.433 50.882 1.00 94.00 503 THR A O 1
ATOM 3984 N N . ALA A 1 504 ? -43.344 -0.826 52.166 1.00 94.44 504 ALA A N 1
ATOM 3985 C CA . ALA A 1 504 ? -42.976 0.111 53.219 1.00 94.44 504 ALA A CA 1
ATOM 3986 C C . ALA A 1 504 ? -41.683 -0.322 53.926 1.00 94.44 504 ALA A C 1
ATOM 3988 O O . ALA A 1 504 ? -40.769 0.485 54.075 1.00 94.44 504 ALA A O 1
ATOM 3989 N N . PHE A 1 505 ? -41.553 -1.611 54.261 1.00 95.75 505 PHE A N 1
ATOM 3990 C CA . PHE A 1 505 ? -40.324 -2.171 54.820 1.00 95.75 505 PHE A CA 1
ATOM 3991 C C . PHE A 1 505 ? -39.118 -1.912 53.908 1.00 95.75 505 PHE A C 1
ATOM 3993 O O . PHE A 1 505 ? -38.100 -1.400 54.376 1.00 95.75 505 PHE A O 1
ATOM 4000 N N . TYR A 1 506 ? -39.239 -2.215 52.610 1.00 97.19 506 TYR A N 1
ATOM 4001 C CA . TYR A 1 506 ? -38.165 -1.979 51.647 1.00 97.19 506 TYR A CA 1
ATOM 4002 C C . TYR A 1 506 ? -37.757 -0.504 51.609 1.00 97.19 506 TYR A C 1
ATOM 4004 O O . TYR A 1 506 ? -36.582 -0.187 51.768 1.00 97.19 506 TYR A O 1
ATOM 4012 N N . ASN A 1 507 ? -38.718 0.406 51.458 1.00 96.56 507 ASN A N 1
ATOM 4013 C CA . ASN A 1 507 ? -38.436 1.835 51.343 1.00 96.56 507 ASN A CA 1
ATOM 4014 C C . ASN A 1 507 ? -37.815 2.435 52.610 1.00 96.56 507 ASN A C 1
ATOM 4016 O O . ASN A 1 507 ? -36.980 3.328 52.510 1.00 96.56 507 ASN A O 1
ATOM 4020 N N . THR A 1 508 ? -38.219 1.963 53.790 1.00 96.25 508 THR A N 1
ATOM 4021 C CA . THR A 1 508 ? -37.747 2.504 55.068 1.00 96.25 508 THR A CA 1
ATOM 4022 C C . THR A 1 508 ? -36.395 1.935 55.484 1.00 96.25 508 THR A C 1
ATOM 4024 O O . THR A 1 508 ? -35.539 2.674 55.974 1.00 96.25 508 THR A O 1
ATOM 4027 N N . PHE A 1 509 ? -36.203 0.623 55.340 1.00 96.25 509 PHE A N 1
ATOM 4028 C CA . PHE A 1 509 ? -35.046 -0.058 55.921 1.00 96.25 509 PHE A CA 1
ATOM 4029 C C . PHE A 1 509 ? -33.975 -0.430 54.907 1.00 96.25 509 PHE A C 1
ATOM 4031 O O . PHE A 1 509 ? -32.817 -0.539 55.299 1.00 96.25 509 PHE A O 1
ATOM 4038 N N . ILE A 1 510 ? -34.338 -0.608 53.636 1.00 97.19 510 ILE A N 1
ATOM 4039 C CA . ILE A 1 510 ? -33.433 -1.129 52.609 1.00 97.19 510 ILE A CA 1
ATOM 4040 C C . ILE A 1 510 ? -33.033 -0.027 51.636 1.00 97.19 510 ILE A C 1
ATOM 4042 O O . ILE A 1 510 ? -31.851 0.260 51.502 1.00 97.19 510 ILE A O 1
ATOM 4046 N N . ASN A 1 511 ? -33.999 0.626 50.992 1.00 95.12 511 ASN A N 1
ATOM 4047 C CA . ASN A 1 511 ? -33.745 1.622 49.958 1.00 95.12 511 ASN A CA 1
ATOM 4048 C C . ASN A 1 511 ? -32.844 2.764 50.468 1.00 95.12 511 ASN A C 1
ATOM 4050 O O . ASN A 1 511 ? -33.055 3.310 51.552 1.00 95.12 511 ASN A O 1
ATOM 4054 N N . GLY A 1 512 ? -31.828 3.119 49.681 1.00 90.38 512 GLY A N 1
ATOM 4055 C CA . GLY A 1 512 ? -30.859 4.162 50.024 1.00 90.38 512 GLY A CA 1
ATOM 4056 C C . GLY A 1 512 ? -29.809 3.756 51.066 1.00 90.38 512 GLY A C 1
ATOM 4057 O O . GLY A 1 512 ? -29.024 4.603 51.489 1.00 90.38 512 GLY A O 1
ATOM 4058 N N . LYS A 1 513 ? -29.771 2.489 51.504 1.00 92.88 513 LYS A N 1
ATOM 4059 C CA . LYS A 1 513 ? -28.610 1.926 52.217 1.00 92.88 513 LYS A CA 1
ATOM 4060 C C . LYS A 1 513 ? -27.555 1.468 51.215 1.00 92.88 513 LYS A C 1
ATOM 4062 O O . LYS A 1 513 ? -27.906 1.131 50.090 1.00 92.88 513 LYS A O 1
ATOM 4067 N N . GLN A 1 514 ? -26.293 1.415 51.642 1.00 87.75 514 GLN A N 1
ATOM 4068 C CA . GLN A 1 514 ? -25.183 0.930 50.813 1.00 87.75 514 GLN A CA 1
ATOM 4069 C C . GLN A 1 514 ? -25.518 -0.437 50.200 1.00 87.75 514 GLN A C 1
ATOM 4071 O O . GLN A 1 514 ? -25.617 -0.555 48.988 1.00 87.75 514 GLN A O 1
ATOM 4076 N N . ASP A 1 515 ? -25.907 -1.401 51.037 1.00 91.19 515 ASP A N 1
ATOM 4077 C CA . ASP A 1 515 ? -26.230 -2.760 50.586 1.00 91.19 515 ASP A CA 1
ATOM 4078 C C . ASP A 1 515 ? -27.452 -2.858 49.649 1.00 91.19 515 ASP A C 1
ATOM 4080 O O . ASP A 1 515 ? -27.700 -3.907 49.060 1.00 91.19 515 ASP A O 1
ATOM 4084 N N . SER A 1 516 ? -28.251 -1.793 49.496 1.00 91.94 516 SER A N 1
ATOM 4085 C CA . SER A 1 516 ? -29.441 -1.822 48.632 1.00 91.94 516 SER A CA 1
ATOM 4086 C C . SER A 1 516 ? -29.116 -1.996 47.150 1.00 91.94 516 SER A C 1
ATOM 4088 O O . SER A 1 516 ? -29.976 -2.444 46.388 1.00 91.94 516 SER A O 1
ATOM 4090 N N . GLU A 1 517 ? -27.874 -1.711 46.751 1.00 91.44 517 GLU A N 1
ATOM 4091 C CA . GLU A 1 517 ? -27.376 -1.967 45.400 1.00 91.44 517 GLU A CA 1
ATOM 4092 C C . GLU A 1 517 ? -27.429 -3.457 45.033 1.00 91.44 517 GLU A C 1
ATOM 4094 O O . GLU A 1 517 ? -27.833 -3.792 43.916 1.00 91.44 517 GLU A O 1
ATOM 4099 N N . PHE A 1 518 ? -27.167 -4.338 46.007 1.00 94.81 518 PHE A N 1
ATOM 4100 C CA . PHE A 1 518 ? -27.181 -5.791 45.834 1.00 94.81 518 PHE A CA 1
ATOM 4101 C C . PHE A 1 518 ? -28.590 -6.374 45.749 1.00 94.81 518 PHE A C 1
ATOM 4103 O O . PHE A 1 518 ? -28.740 -7.543 45.410 1.00 94.81 518 PHE A O 1
ATOM 4110 N N . VAL A 1 519 ? -29.644 -5.606 46.052 1.00 96.50 519 VAL A N 1
ATOM 4111 C CA . VAL A 1 519 ? -31.014 -6.113 45.916 1.00 96.50 519 VAL A CA 1
ATOM 4112 C C . VAL A 1 519 ? -31.355 -6.287 44.443 1.00 96.50 519 VAL A C 1
ATOM 4114 O O . VAL A 1 519 ? -31.239 -5.360 43.636 1.00 96.50 519 VAL A O 1
ATOM 4117 N N . LEU A 1 520 ? -31.830 -7.482 44.111 1.00 95.69 520 LEU A N 1
ATOM 4118 C CA . LEU A 1 520 ? -32.217 -7.869 42.767 1.00 95.69 520 LEU A CA 1
ATOM 4119 C C . LEU A 1 520 ? -33.690 -7.569 42.507 1.00 95.69 520 LEU A C 1
ATOM 4121 O O . LEU A 1 520 ? -34.539 -7.601 43.402 1.00 95.69 520 LEU A O 1
ATOM 4125 N N . ALA A 1 521 ? -33.991 -7.273 41.247 1.00 95.81 521 ALA A N 1
ATOM 4126 C CA . ALA A 1 521 ? -35.361 -7.163 40.790 1.00 95.81 521 ALA A CA 1
ATOM 4127 C C . ALA A 1 521 ? -36.000 -8.560 40.745 1.00 95.81 521 ALA A C 1
ATOM 4129 O O . ALA A 1 521 ? -35.355 -9.548 40.386 1.00 95.81 521 ALA A O 1
ATOM 4130 N N . VAL A 1 522 ? -37.258 -8.650 41.177 1.00 95.31 522 VAL A N 1
ATOM 4131 C CA . VAL A 1 522 ? -37.972 -9.926 41.303 1.00 95.31 522 VAL A CA 1
ATOM 4132 C C . VAL A 1 522 ? -39.320 -9.888 40.602 1.00 95.31 522 VAL A C 1
ATOM 4134 O O . VAL A 1 522 ? -40.023 -8.871 40.622 1.00 95.31 522 VAL A O 1
ATOM 4137 N N . ASN A 1 523 ? -39.707 -11.027 40.031 1.00 93.50 523 ASN A N 1
ATOM 4138 C CA . ASN A 1 523 ? -41.057 -11.276 39.548 1.00 93.50 523 ASN A CA 1
ATOM 4139 C C . ASN A 1 523 ? -41.869 -11.994 40.633 1.00 93.50 523 ASN A C 1
ATOM 4141 O O . ASN A 1 523 ? -41.437 -12.992 41.210 1.00 93.50 523 ASN A O 1
ATOM 4145 N N . LEU A 1 524 ? -43.064 -11.478 40.921 1.00 90.88 524 LEU A N 1
ATOM 4146 C CA . LEU A 1 524 ? -43.927 -11.918 42.018 1.00 90.88 524 LEU A CA 1
ATOM 4147 C C . LEU A 1 524 ? -45.243 -12.473 41.449 1.00 90.88 524 LEU A C 1
ATOM 4149 O O . LEU A 1 524 ? -46.265 -11.775 41.475 1.00 90.88 524 LEU A O 1
ATOM 4153 N N . PRO A 1 525 ? -45.234 -13.703 40.903 1.00 86.06 525 PRO A N 1
ATOM 4154 C CA . PRO A 1 525 ? -46.395 -14.284 40.241 1.00 86.06 525 PRO A CA 1
ATOM 4155 C C . PRO A 1 525 ? -47.574 -14.473 41.206 1.00 86.06 525 PRO A C 1
ATOM 4157 O O . PRO A 1 525 ? -47.412 -14.731 42.401 1.00 86.06 525 PRO A O 1
ATOM 4160 N N . ALA A 1 526 ? -48.793 -14.355 40.676 1.00 81.38 526 ALA A N 1
ATOM 4161 C CA . ALA A 1 526 ? -50.002 -14.627 41.442 1.00 81.38 526 ALA A CA 1
ATOM 4162 C C . ALA A 1 526 ? -50.158 -16.137 41.673 1.00 81.38 526 ALA A C 1
ATOM 4164 O O . ALA A 1 526 ? -50.190 -16.917 40.721 1.00 81.38 526 ALA A O 1
ATOM 4165 N N . GLU A 1 527 ? -50.307 -16.548 42.932 1.00 78.75 527 GLU A N 1
ATOM 4166 C CA . GLU A 1 527 ? -50.588 -17.944 43.257 1.00 78.75 527 GLU A CA 1
ATOM 4167 C C . GLU A 1 527 ? -52.085 -18.240 43.286 1.00 78.75 527 GLU A C 1
ATOM 4169 O O . GLU A 1 527 ? -52.892 -17.487 43.835 1.00 78.75 527 GLU A O 1
ATOM 4174 N N . SER A 1 528 ? -52.446 -19.392 42.724 1.00 73.38 528 SER A N 1
ATOM 4175 C CA . SER A 1 528 ? -53.795 -19.939 42.843 1.00 73.38 528 SER A CA 1
ATOM 4176 C C . SER A 1 528 ? -53.986 -20.576 44.218 1.00 73.38 528 SER A C 1
ATOM 4178 O O . SER A 1 528 ? -53.081 -21.226 44.741 1.00 73.38 528 SER A O 1
ATOM 4180 N N . ALA A 1 529 ? -55.181 -20.438 44.793 1.00 71.75 529 ALA A N 1
ATOM 4181 C CA . ALA A 1 529 ? -55.515 -21.116 46.039 1.00 71.75 529 ALA A CA 1
ATOM 4182 C C . ALA A 1 529 ? -55.418 -22.643 45.863 1.00 71.75 529 ALA A C 1
ATOM 4184 O O . ALA A 1 529 ? -56.006 -23.210 44.943 1.00 71.75 529 ALA A O 1
ATOM 4185 N N . SER A 1 530 ? -54.703 -23.312 46.768 1.00 70.94 530 SER A N 1
ATOM 4186 C CA . SER A 1 530 ? -54.575 -24.775 46.807 1.00 70.94 530 SER A CA 1
ATOM 4187 C C . SER A 1 530 ? -55.133 -25.325 48.123 1.00 70.94 530 SER A C 1
ATOM 4189 O O . SER A 1 530 ? -55.250 -24.603 49.113 1.00 70.94 530 SER A O 1
ATOM 4191 N N . THR A 1 531 ? -55.511 -26.602 48.159 1.00 68.00 531 THR A N 1
ATOM 4192 C CA . THR A 1 531 ? -55.807 -27.335 49.405 1.00 68.00 531 THR A CA 1
ATOM 4193 C C . THR A 1 531 ? -54.605 -28.101 49.941 1.00 68.00 531 THR A C 1
ATOM 4195 O O . THR A 1 531 ? -54.623 -28.502 51.100 1.00 68.00 531 THR A O 1
ATOM 4198 N N . ASN A 1 532 ? -53.578 -28.330 49.118 1.00 73.94 532 ASN A N 1
ATOM 4199 C CA . ASN A 1 532 ? -52.421 -29.149 49.467 1.00 73.94 532 ASN A CA 1
ATOM 4200 C C . ASN A 1 532 ? -51.123 -28.356 49.291 1.00 73.94 532 ASN A C 1
ATOM 4202 O O . ASN A 1 532 ? -50.391 -28.505 48.309 1.00 73.94 532 ASN A O 1
ATOM 4206 N N . TRP A 1 533 ? -50.863 -27.474 50.251 1.00 71.44 533 TRP A N 1
ATOM 4207 C CA . TRP A 1 533 ? -49.761 -26.514 50.178 1.00 71.44 533 TRP A CA 1
ATOM 4208 C C . TRP A 1 533 ? -48.398 -27.161 50.260 1.00 71.44 533 TRP A C 1
ATOM 4210 O O . TRP A 1 533 ? -47.485 -26.695 49.601 1.00 71.44 533 TRP A O 1
ATOM 4220 N N . ASN A 1 534 ? -48.287 -28.292 50.951 1.00 69.44 534 ASN A N 1
ATOM 4221 C CA . ASN A 1 534 ? -47.042 -29.048 51.084 1.00 69.44 534 ASN A CA 1
ATOM 4222 C C . ASN A 1 534 ? -46.568 -29.659 49.749 1.00 69.44 534 ASN A C 1
ATOM 4224 O O . ASN A 1 534 ? -45.514 -30.279 49.694 1.00 69.44 534 ASN A O 1
ATOM 4228 N N . SER A 1 535 ? -47.373 -29.536 48.689 1.00 69.81 535 SER A N 1
ATOM 4229 C CA . SER A 1 535 ? -47.077 -30.030 47.340 1.00 69.81 535 SER A CA 1
ATOM 4230 C C . SER A 1 535 ? -47.362 -29.004 46.241 1.00 69.81 535 SER A C 1
ATOM 4232 O O . SER A 1 535 ? -47.286 -29.338 45.062 1.00 69.81 535 SER A O 1
ATOM 4234 N N . SER A 1 536 ? -47.743 -27.772 46.602 1.00 69.31 536 SER A N 1
ATOM 4235 C CA . SER A 1 536 ? -48.059 -26.746 45.609 1.00 69.31 536 SER A CA 1
ATOM 4236 C C . SER A 1 536 ? -46.792 -26.377 44.840 1.00 69.31 536 SER A C 1
ATOM 4238 O O . SER A 1 536 ? -45.816 -25.930 45.442 1.00 69.31 536 SER A O 1
ATOM 4240 N N . SER A 1 537 ? -46.822 -26.574 43.523 1.00 64.50 537 SER A N 1
ATOM 4241 C CA . SER A 1 537 ? -45.740 -26.260 42.587 1.00 64.50 537 SER A CA 1
ATOM 4242 C C . SER A 1 537 ? -46.115 -25.093 41.668 1.00 64.50 537 SER A C 1
ATOM 4244 O O . SER A 1 537 ? -45.816 -25.129 40.473 1.00 64.50 537 SER A O 1
ATOM 4246 N N . ALA A 1 538 ? -46.847 -24.098 42.181 1.00 72.44 538 ALA A N 1
ATOM 4247 C CA . ALA A 1 538 ? -47.089 -22.880 41.411 1.00 72.44 538 ALA A CA 1
ATOM 4248 C C . ALA A 1 538 ? -45.763 -22.125 41.188 1.00 72.44 538 ALA A C 1
ATOM 4250 O O . ALA A 1 538 ? -44.710 -22.518 41.694 1.00 72.44 538 ALA A O 1
ATOM 4251 N N . THR A 1 539 ? -45.793 -21.068 40.380 1.00 84.50 539 THR A N 1
ATOM 4252 C CA . THR A 1 539 ? -44.584 -20.322 40.020 1.00 84.50 539 THR A CA 1
ATOM 4253 C C . THR A 1 539 ? -44.013 -19.617 41.265 1.00 84.50 539 THR A C 1
ATOM 4255 O O . THR A 1 539 ? -44.724 -18.802 41.851 1.00 84.50 539 THR A O 1
ATOM 4258 N N . PRO A 1 540 ? -42.778 -19.925 41.705 1.00 91.12 540 PRO A N 1
ATOM 4259 C CA . PRO A 1 540 ? -42.119 -19.230 42.812 1.00 91.12 540 PRO A CA 1
ATOM 4260 C C . PRO A 1 540 ? -41.663 -17.824 42.385 1.00 91.12 540 PRO A C 1
ATOM 4262 O O . PRO A 1 540 ? -41.684 -17.478 41.204 1.00 91.12 540 PRO A O 1
ATOM 4265 N N . THR A 1 541 ? -41.230 -17.018 43.347 1.00 93.25 541 THR A N 1
ATOM 4266 C CA . THR A 1 541 ? -40.545 -15.740 43.145 1.00 93.25 541 THR A CA 1
ATOM 4267 C C . THR A 1 541 ? -39.193 -15.957 42.495 1.00 93.25 541 THR A C 1
ATOM 4269 O O . THR A 1 541 ? -38.284 -16.475 43.135 1.00 93.25 541 THR A O 1
ATOM 4272 N N . THR A 1 542 ? -39.016 -15.479 41.272 1.00 92.88 542 THR A N 1
ATOM 4273 C CA . THR A 1 542 ? -37.731 -15.543 40.571 1.00 92.88 542 THR A CA 1
ATOM 4274 C C . THR A 1 542 ? -37.085 -14.169 40.483 1.00 92.88 542 THR A C 1
ATOM 4276 O O . THR A 1 542 ? -37.777 -13.149 40.450 1.00 92.88 542 THR A O 1
ATOM 4279 N N . VAL A 1 543 ? -35.755 -14.151 40.410 1.00 93.44 543 VAL A N 1
ATOM 4280 C CA . VAL A 1 543 ? -35.006 -12.975 39.958 1.00 93.44 543 VAL A CA 1
ATOM 4281 C C . VAL A 1 543 ? -35.384 -12.700 38.502 1.00 93.44 543 VAL A C 1
ATOM 4283 O O . VAL A 1 543 ? -35.455 -13.624 37.693 1.00 93.44 543 VAL A O 1
ATOM 4286 N N . ASP A 1 544 ? -35.693 -11.445 38.200 1.00 92.62 544 ASP A N 1
ATOM 4287 C CA . ASP A 1 544 ? -36.113 -10.975 36.880 1.00 92.62 544 ASP A CA 1
ATOM 4288 C C . ASP A 1 544 ? -35.661 -9.522 36.733 1.00 92.62 544 ASP A C 1
ATOM 4290 O O . ASP A 1 544 ? -36.086 -8.664 37.507 1.00 92.62 544 ASP A O 1
ATOM 4294 N N . GLU A 1 545 ? -34.804 -9.246 35.752 1.00 88.56 545 GLU A N 1
ATOM 4295 C CA . GLU A 1 545 ? -34.266 -7.909 35.472 1.00 88.56 545 GLU A CA 1
ATOM 4296 C C . GLU A 1 545 ? -35.362 -6.867 35.191 1.00 88.56 545 GLU A C 1
ATOM 4298 O O . GLU A 1 545 ? -35.205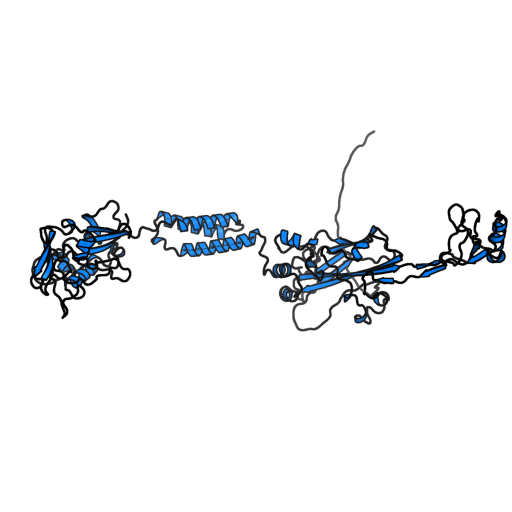 -5.696 35.531 1.00 88.56 545 GLU A O 1
ATOM 4303 N N . ASN A 1 546 ? -36.507 -7.304 34.653 1.00 91.69 546 ASN A N 1
ATOM 4304 C CA . ASN A 1 546 ? -37.671 -6.459 34.381 1.00 91.69 546 ASN A CA 1
ATOM 4305 C C . ASN A 1 546 ? -38.635 -6.378 35.578 1.00 91.69 546 ASN A C 1
ATOM 4307 O O . ASN A 1 546 ? -39.698 -5.755 35.498 1.00 91.69 546 ASN A O 1
ATOM 4311 N N . GLY A 1 547 ? -38.298 -7.049 36.681 1.00 91.75 547 GLY A N 1
ATOM 4312 C CA . GLY A 1 547 ? -39.069 -7.079 37.912 1.00 91.75 547 GLY A CA 1
ATOM 4313 C C . GLY A 1 547 ? -38.974 -5.783 38.718 1.00 91.75 547 GLY A C 1
ATOM 4314 O O . GLY A 1 547 ? -38.555 -4.727 38.252 1.00 91.75 547 GLY A O 1
ATOM 4315 N N . THR A 1 548 ? -39.375 -5.849 39.986 1.00 91.31 548 THR A N 1
ATOM 4316 C CA . THR A 1 548 ? -39.250 -4.711 40.912 1.00 91.31 548 THR A CA 1
ATOM 4317 C C . THR A 1 548 ? -38.226 -5.032 41.990 1.00 91.31 548 THR A C 1
ATOM 4319 O O . THR A 1 548 ? -38.336 -6.074 42.633 1.00 91.31 548 THR A O 1
ATOM 4322 N N . LYS A 1 549 ? -37.262 -4.134 42.233 1.00 93.75 549 LYS A N 1
ATOM 4323 C CA . LYS A 1 549 ? -36.411 -4.196 43.431 1.00 93.75 549 LYS A CA 1
ATOM 4324 C C . LYS A 1 549 ? -37.265 -3.863 44.651 1.00 93.75 549 LYS A C 1
ATOM 4326 O O . LYS A 1 549 ? -37.622 -2.708 44.875 1.00 93.75 549 LYS A O 1
ATOM 4331 N N . THR A 1 550 ? -37.681 -4.884 45.388 1.00 95.94 550 THR A N 1
ATOM 4332 C CA . THR A 1 550 ? -38.573 -4.726 46.537 1.00 95.94 550 THR A CA 1
ATOM 4333 C C . THR A 1 550 ? -38.423 -5.891 47.505 1.00 95.94 550 THR A C 1
ATOM 4335 O O . THR A 1 550 ? -37.942 -6.961 47.133 1.00 95.94 550 THR A O 1
ATOM 4338 N N . ALA A 1 551 ? -38.857 -5.691 48.747 1.00 96.69 551 ALA A N 1
ATOM 4339 C CA . ALA A 1 551 ? -39.045 -6.789 49.680 1.00 96.69 551 ALA A CA 1
ATOM 4340 C C . ALA A 1 551 ? -40.377 -7.494 49.402 1.00 96.69 551 ALA A C 1
ATOM 4342 O O . ALA A 1 551 ? -41.302 -6.914 48.826 1.00 96.69 551 ALA A O 1
ATOM 4343 N N . PHE A 1 552 ? -40.485 -8.753 49.809 1.00 95.62 552 PHE A N 1
ATOM 4344 C CA . PHE A 1 552 ? -41.713 -9.519 49.629 1.00 95.62 552 PHE A CA 1
ATOM 4345 C C . PHE A 1 552 ? -41.879 -10.593 50.695 1.00 95.62 552 PHE A C 1
ATOM 4347 O O . PHE A 1 552 ? -40.923 -11.229 51.123 1.00 95.62 552 PHE A O 1
ATOM 4354 N N . SER A 1 553 ? -43.116 -10.858 51.084 1.00 93.31 553 SER A N 1
ATOM 4355 C CA . SER A 1 553 ? -43.451 -12.027 51.886 1.00 93.31 553 SER A CA 1
ATOM 4356 C C . SER A 1 553 ? -43.395 -13.289 51.027 1.00 93.31 553 SER A C 1
ATOM 4358 O O . SER A 1 553 ? -43.912 -13.303 49.906 1.00 93.31 553 SER A O 1
ATOM 4360 N N . LEU A 1 554 ? -42.808 -14.364 51.556 1.00 92.81 554 LEU A N 1
ATOM 4361 C CA . LEU A 1 554 ? -42.709 -15.642 50.848 1.00 92.81 554 LEU A CA 1
ATOM 4362 C C . LEU A 1 554 ? -44.087 -16.206 50.488 1.00 92.81 554 LEU A C 1
ATOM 4364 O O . LEU A 1 554 ? -45.062 -16.053 51.229 1.00 92.81 554 LEU A O 1
ATOM 4368 N N . SER A 1 555 ? -44.170 -16.911 49.367 1.00 90.19 555 SER A N 1
ATOM 4369 C CA . SER A 1 555 ? -45.293 -17.784 49.053 1.00 90.19 555 SER A CA 1
ATOM 4370 C C . SER A 1 555 ? -45.046 -19.230 49.479 1.00 90.19 555 SER A C 1
ATOM 4372 O O . SER A 1 555 ? -43.939 -19.632 49.833 1.00 90.19 555 SER A O 1
ATOM 4374 N N . VAL A 1 556 ? -46.095 -20.048 49.417 1.00 87.62 556 VAL A N 1
ATOM 4375 C CA . VAL A 1 556 ? -45.979 -21.500 49.584 1.00 87.62 556 VAL A CA 1
ATOM 4376 C C . VAL A 1 556 ? -45.057 -22.099 48.517 1.00 87.62 556 VAL A C 1
ATOM 4378 O O . VAL A 1 556 ? -44.262 -22.983 48.836 1.00 87.62 556 VAL A O 1
ATOM 4381 N N . SER A 1 557 ? -45.121 -21.622 47.268 1.00 88.81 557 SER A N 1
ATOM 4382 C CA . SER A 1 557 ? -44.234 -22.141 46.220 1.00 88.81 557 SER A CA 1
ATOM 4383 C C . SER A 1 557 ? -42.784 -21.726 46.432 1.00 88.81 557 SER A C 1
ATOM 4385 O O . SER A 1 557 ? -41.912 -22.526 46.118 1.00 88.81 557 SER A O 1
ATOM 4387 N N . ASP A 1 558 ? -42.512 -20.555 47.023 1.00 92.00 558 ASP A N 1
ATOM 4388 C CA . ASP A 1 558 ? -41.151 -20.179 47.436 1.00 92.00 558 ASP A CA 1
ATOM 4389 C C . ASP A 1 558 ? -40.596 -21.189 48.445 1.00 92.00 558 ASP A C 1
ATOM 4391 O O . ASP A 1 558 ? -39.522 -21.758 48.248 1.00 92.00 558 ASP A O 1
ATOM 4395 N N . VAL A 1 559 ? -41.369 -21.474 49.499 1.00 90.62 559 VAL A N 1
ATOM 4396 C CA . VAL A 1 559 ? -40.982 -22.430 50.546 1.00 90.62 559 VAL A CA 1
ATOM 4397 C C . VAL A 1 559 ? -40.700 -23.813 49.953 1.00 90.62 559 VAL A C 1
ATOM 4399 O O . VAL A 1 559 ? -39.657 -24.402 50.237 1.00 90.62 559 VAL A O 1
ATOM 4402 N N . ASN A 1 560 ? -41.590 -24.311 49.090 1.00 88.56 560 ASN A N 1
ATOM 4403 C CA . ASN A 1 560 ? -41.444 -25.633 48.482 1.00 88.56 560 ASN A CA 1
ATOM 4404 C C . ASN A 1 560 ? -40.305 -25.694 47.454 1.00 88.56 560 ASN A C 1
ATOM 4406 O O . ASN A 1 560 ? -39.540 -26.656 47.455 1.00 88.56 560 ASN A O 1
ATOM 4410 N N . ARG A 1 561 ? -40.191 -24.697 46.564 1.00 91.88 561 ARG A N 1
ATOM 4411 C CA . ARG A 1 561 ? -39.192 -24.680 45.482 1.00 91.88 561 ARG A CA 1
ATOM 4412 C C . ARG A 1 561 ? -37.782 -24.610 46.039 1.00 91.88 561 ARG A C 1
ATOM 4414 O O . ARG A 1 561 ? -36.920 -25.351 45.573 1.00 91.88 561 ARG A O 1
ATOM 4421 N N . TYR A 1 562 ? -37.567 -23.707 46.990 1.00 92.88 562 TYR A N 1
ATOM 4422 C CA . TYR A 1 562 ? -36.247 -23.412 47.539 1.00 92.88 562 TYR A CA 1
ATOM 4423 C C . TYR A 1 562 ? -35.904 -24.283 48.751 1.00 92.88 562 TYR A C 1
ATOM 4425 O O . TYR A 1 562 ? -34.839 -24.123 49.341 1.00 92.88 562 TYR A O 1
ATOM 4433 N N . GLY A 1 563 ? -36.785 -25.223 49.121 1.00 91.06 563 GLY A N 1
ATOM 4434 C CA . GLY A 1 563 ? -36.553 -26.158 50.221 1.00 91.06 563 GLY A CA 1
ATOM 4435 C C . GLY A 1 563 ? -36.373 -25.458 51.568 1.00 91.06 563 GLY A C 1
ATOM 4436 O O . GLY A 1 563 ? -35.576 -25.908 52.392 1.00 91.06 563 GLY A O 1
ATOM 4437 N N . ILE A 1 564 ? -37.080 -24.344 51.788 1.00 91.25 564 ILE A N 1
ATOM 4438 C CA . ILE A 1 564 ? -36.908 -23.515 52.982 1.00 91.25 564 ILE A CA 1
ATOM 4439 C C . ILE A 1 564 ? -37.418 -24.296 54.190 1.00 91.25 564 ILE A C 1
ATOM 4441 O O . ILE A 1 564 ? -38.602 -24.614 54.302 1.00 91.25 564 ILE A O 1
ATOM 4445 N N . SER A 1 565 ? -36.511 -24.618 55.107 1.00 87.94 565 SER A N 1
ATOM 4446 C CA . SER A 1 565 ? -36.844 -25.444 56.258 1.00 87.94 565 SER A CA 1
ATOM 4447 C C . SER A 1 565 ? -37.647 -24.678 57.311 1.00 87.94 565 SER A C 1
ATOM 4449 O O . SER A 1 565 ? -37.511 -23.468 57.512 1.00 87.94 565 SER A O 1
ATOM 4451 N N . ASN A 1 566 ? -38.426 -25.433 58.080 1.00 80.75 566 ASN A N 1
ATOM 4452 C CA . ASN A 1 566 ? -39.193 -24.946 59.224 1.00 80.75 566 ASN A CA 1
ATOM 4453 C C . ASN A 1 566 ? -38.339 -24.179 60.253 1.00 80.75 566 ASN A C 1
ATOM 4455 O O . ASN A 1 566 ? -38.849 -23.299 60.940 1.00 80.75 566 ASN A O 1
ATOM 4459 N N . THR A 1 567 ? -37.049 -24.509 60.382 1.00 83.44 567 THR A N 1
ATOM 4460 C CA . THR A 1 567 ? -36.138 -23.827 61.311 1.00 83.44 567 THR A CA 1
ATOM 4461 C C . THR A 1 567 ? -35.727 -22.446 60.808 1.00 83.44 567 THR A C 1
ATOM 4463 O O . THR A 1 567 ? -35.590 -21.532 61.618 1.00 83.44 567 THR A O 1
ATOM 4466 N N . ILE A 1 568 ? -35.580 -22.265 59.491 1.00 87.25 568 ILE A N 1
ATOM 4467 C CA . ILE A 1 568 ? -35.255 -20.966 58.882 1.00 87.25 568 ILE A CA 1
ATOM 4468 C C . ILE A 1 568 ? -36.423 -19.997 59.034 1.00 87.25 568 ILE A C 1
ATOM 4470 O O . ILE A 1 568 ? -36.193 -18.827 59.328 1.00 87.25 568 ILE A O 1
ATOM 4474 N N . LEU A 1 569 ? -37.661 -20.488 58.920 1.00 83.12 569 LEU A N 1
ATOM 4475 C CA . LEU A 1 569 ? -38.899 -19.703 59.025 1.00 83.12 569 LEU A CA 1
ATOM 4476 C C . LEU A 1 569 ? -39.225 -19.212 60.450 1.00 83.12 569 LEU A C 1
ATOM 4478 O O . LEU A 1 569 ? -40.184 -18.468 60.615 1.00 83.12 569 LEU A O 1
ATOM 4482 N N . ASP A 1 570 ? -38.342 -19.477 61.422 1.00 71.88 570 ASP A N 1
ATOM 4483 C CA . ASP A 1 570 ? -38.500 -19.182 62.855 1.00 71.88 570 ASP A CA 1
ATOM 4484 C C . ASP A 1 570 ? -39.683 -19.938 63.454 1.00 71.88 570 ASP A C 1
ATOM 4486 O O . ASP A 1 570 ? -40.804 -19.446 63.572 1.00 71.88 570 ASP A O 1
ATOM 4490 N N . ALA A 1 571 ? -39.388 -21.171 63.863 1.00 61.50 571 ALA A N 1
ATOM 4491 C CA . ALA A 1 571 ? -40.362 -22.130 64.344 1.00 61.50 571 ALA A CA 1
ATOM 4492 C C . ALA A 1 571 ? -41.144 -21.683 65.587 1.00 61.50 571 ALA A C 1
ATOM 4494 O O . ALA A 1 571 ? -41.983 -22.457 65.998 1.00 61.50 571 ALA A O 1
ATOM 4495 N N . ASN A 1 572 ? -40.912 -20.517 66.201 1.00 72.88 572 ASN A N 1
ATOM 4496 C CA . ASN A 1 572 ? -41.646 -20.078 67.397 1.00 72.88 572 ASN A CA 1
ATOM 4497 C C . ASN A 1 572 ? -42.699 -18.994 67.130 1.00 72.88 572 ASN A C 1
ATOM 4499 O O . ASN A 1 572 ? -43.465 -18.664 68.038 1.00 72.88 572 ASN A O 1
ATOM 4503 N N . THR A 1 573 ? -42.770 -18.466 65.909 1.00 79.69 573 THR A N 1
ATOM 4504 C CA . THR A 1 573 ? -43.626 -17.324 65.578 1.00 79.69 573 THR A CA 1
ATOM 4505 C C . THR A 1 573 ? -44.548 -17.673 64.417 1.00 79.69 573 THR A C 1
ATOM 4507 O O . THR A 1 573 ? -44.117 -18.279 63.442 1.00 79.69 573 THR A O 1
ATOM 4510 N N . GLU A 1 574 ? -45.825 -17.287 64.498 1.00 85.00 574 GLU A N 1
ATOM 4511 C CA . GLU A 1 574 ? -46.710 -17.405 63.339 1.00 85.00 574 GLU A CA 1
ATOM 4512 C C . GLU A 1 574 ? -46.327 -16.340 62.301 1.00 85.00 574 GLU A C 1
ATOM 4514 O O . GLU A 1 574 ? -46.378 -15.147 62.609 1.00 85.00 574 GLU A O 1
ATOM 4519 N N . VAL A 1 575 ? -45.917 -16.751 61.097 1.00 86.75 575 VAL A N 1
ATOM 4520 C CA . VAL A 1 575 ? -45.475 -15.851 60.013 1.00 86.75 575 VAL A CA 1
ATOM 4521 C C . VAL A 1 575 ? -46.412 -15.962 58.817 1.00 86.75 575 VAL A C 1
ATOM 4523 O O . VAL A 1 575 ? -46.797 -17.059 58.405 1.00 86.75 575 VAL A O 1
ATOM 4526 N N . TRP A 1 576 ? -46.767 -14.813 58.249 1.00 86.75 576 TRP A N 1
ATOM 4527 C CA . TRP A 1 576 ? -47.596 -14.720 57.052 1.00 86.75 576 TRP A CA 1
ATOM 4528 C C . TRP A 1 576 ? -46.877 -15.163 55.776 1.00 86.75 576 TRP A C 1
ATOM 4530 O O . TRP A 1 576 ? -45.763 -14.724 55.505 1.00 86.75 576 TRP A O 1
ATOM 4540 N N . LEU A 1 577 ? -47.569 -15.950 54.946 1.00 87.50 577 LEU A N 1
ATOM 4541 C CA . LEU A 1 577 ? -47.208 -16.179 53.548 1.00 87.50 577 LEU A CA 1
ATOM 4542 C C . LEU A 1 577 ? -48.202 -15.459 52.630 1.00 87.50 577 LEU A C 1
ATOM 4544 O O . LEU A 1 577 ? -49.382 -15.312 52.956 1.00 87.50 577 LEU A O 1
ATOM 4548 N N . ARG A 1 578 ? -47.755 -15.032 51.446 1.00 85.38 578 ARG A N 1
ATOM 4549 C CA . ARG A 1 578 ? -48.608 -14.293 50.494 1.00 85.38 578 ARG A CA 1
ATOM 4550 C C . ARG A 1 578 ? -49.610 -15.160 49.716 1.00 85.38 578 ARG A C 1
ATOM 4552 O O . ARG A 1 578 ? -50.397 -14.619 48.940 1.00 85.38 578 ARG A O 1
ATOM 4559 N N . THR A 1 579 ? -49.589 -16.483 49.890 1.00 77.81 579 THR A N 1
ATOM 4560 C CA . THR A 1 579 ? -50.498 -17.423 49.210 1.00 77.81 579 THR A CA 1
ATOM 4561 C C . THR A 1 579 ? -51.852 -17.506 49.924 1.00 77.81 579 THR A C 1
ATOM 4563 O O . THR A 1 579 ? -51.895 -17.830 51.117 1.00 77.81 579 THR A O 1
ATOM 4566 N N . PRO A 1 580 ? -52.984 -17.288 49.229 1.00 68.50 580 PRO A N 1
ATOM 4567 C CA . PRO A 1 580 ? -54.297 -17.540 49.805 1.00 68.50 580 PRO A CA 1
ATOM 4568 C C . PRO A 1 580 ? -54.559 -19.046 49.946 1.00 68.50 580 PRO A C 1
ATOM 4570 O O . PRO A 1 580 ? -54.272 -19.854 49.062 1.00 68.50 580 PRO A O 1
ATOM 4573 N N . ALA A 1 581 ? -55.156 -19.420 51.069 1.00 60.94 581 ALA A N 1
ATOM 4574 C CA . ALA A 1 581 ? -55.645 -20.768 51.309 1.00 60.94 581 ALA A CA 1
ATOM 4575 C C . ALA A 1 581 ? -56.918 -21.065 50.512 1.00 60.94 581 ALA A C 1
ATOM 4577 O O . ALA A 1 581 ? -57.597 -20.144 50.062 1.00 60.94 581 ALA A O 1
ATOM 4578 N N . ASN A 1 582 ? -57.322 -22.3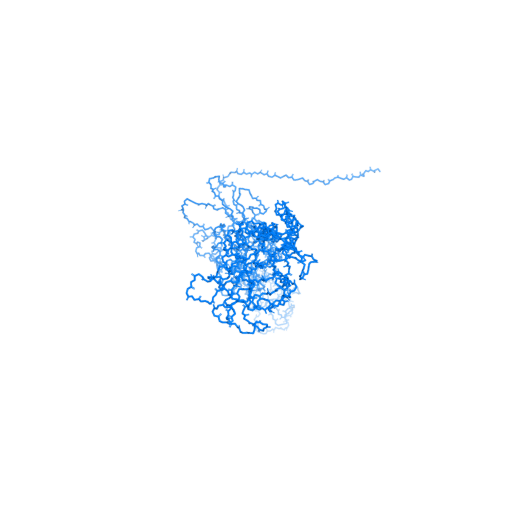39 50.428 1.00 60.44 582 ASN A N 1
ATOM 4579 C CA . ASN A 1 582 ? -58.650 -22.674 49.919 1.00 60.44 582 ASN A CA 1
ATOM 4580 C C . ASN A 1 582 ? -59.752 -21.896 50.675 1.00 60.44 582 ASN A C 1
ATOM 4582 O O . ASN A 1 582 ? -59.862 -21.963 51.905 1.00 60.44 582 ASN A O 1
ATOM 4586 N N . GLY A 1 583 ? -60.578 -21.183 49.907 1.00 58.72 583 GLY A N 1
ATOM 4587 C CA . GLY A 1 583 ? -61.647 -20.319 50.390 1.00 58.72 583 GLY A CA 1
ATOM 4588 C C . GLY A 1 583 ? -61.215 -18.863 50.561 1.00 58.72 583 GLY A C 1
ATOM 4589 O O . GLY A 1 583 ? -60.156 -18.554 51.091 1.00 58.72 583 GLY A O 1
ATOM 4590 N N . ASN A 1 584 ? -62.105 -17.948 50.173 1.00 57.56 584 ASN A N 1
ATOM 4591 C CA . ASN A 1 584 ? -61.881 -16.499 50.146 1.00 57.56 584 ASN A CA 1
ATOM 4592 C C . ASN A 1 584 ? -61.387 -15.882 51.469 1.00 57.56 584 ASN A C 1
ATOM 4594 O O . ASN A 1 584 ? -60.972 -14.729 51.461 1.00 57.56 584 ASN A O 1
ATOM 4598 N N . VAL A 1 585 ? -61.476 -16.585 52.598 1.00 62.00 585 VAL A N 1
ATOM 4599 C CA . VAL A 1 585 ? -61.234 -16.059 53.951 1.00 62.00 585 VAL A CA 1
ATOM 4600 C C . VAL A 1 585 ? -59.951 -16.589 54.583 1.00 62.00 585 VAL A C 1
ATOM 4602 O O . VAL A 1 585 ? -59.540 -16.061 55.609 1.00 62.00 585 VAL A O 1
ATOM 4605 N N . ASN A 1 586 ? -59.333 -17.621 54.011 1.00 70.38 586 ASN A N 1
ATOM 4606 C CA . ASN A 1 586 ? -58.213 -18.296 54.640 1.00 70.38 586 ASN A CA 1
ATOM 4607 C C . ASN A 1 586 ? -56.897 -17.909 53.964 1.00 70.38 586 ASN A C 1
ATOM 4609 O O . ASN A 1 586 ? -56.839 -17.557 52.786 1.00 70.38 586 ASN A O 1
ATOM 4613 N N . VAL A 1 587 ? -55.817 -18.043 54.710 1.00 75.50 587 VAL A N 1
ATOM 4614 C CA . VAL A 1 587 ? -54.474 -17.643 54.295 1.00 75.50 587 VAL A CA 1
ATOM 4615 C C . VAL A 1 587 ? -53.427 -18.636 54.761 1.00 75.50 587 VAL A C 1
ATOM 4617 O O . VAL A 1 587 ? -53.644 -19.327 55.762 1.00 75.50 587 VAL A O 1
ATOM 4620 N N . ALA A 1 588 ? -52.307 -18.705 54.048 1.00 83.12 588 ALA A N 1
ATOM 4621 C CA . ALA A 1 588 ? -51.200 -19.534 54.470 1.00 83.12 588 ALA A CA 1
ATOM 4622 C C . ALA A 1 588 ? -50.347 -18.842 55.534 1.00 83.12 588 ALA A C 1
ATOM 4624 O O . ALA A 1 588 ? -49.890 -17.715 55.349 1.00 83.12 588 ALA A O 1
ATOM 4625 N N . ILE A 1 589 ? -50.139 -19.538 56.650 1.00 85.19 589 ILE A N 1
ATOM 4626 C CA . ILE A 1 589 ? -49.194 -19.144 57.689 1.00 85.19 589 ILE A CA 1
ATOM 4627 C C . ILE A 1 589 ? -48.254 -20.306 58.001 1.00 85.19 589 ILE A C 1
ATOM 4629 O O . ILE A 1 589 ? -48.604 -21.479 57.848 1.00 85.19 589 ILE A O 1
ATOM 4633 N N . VAL A 1 590 ? -47.062 -19.974 58.469 1.00 84.69 590 VAL A N 1
ATOM 4634 C CA . VAL A 1 590 ? -46.159 -20.918 59.128 1.00 84.69 590 VAL A CA 1
ATOM 4635 C C . VAL A 1 590 ? -46.416 -20.770 60.618 1.00 84.69 590 VAL A C 1
ATOM 4637 O O . VAL A 1 590 ? -46.279 -19.666 61.123 1.00 84.69 590 VAL A O 1
ATOM 4640 N N . ASN A 1 591 ? -46.845 -21.822 61.315 1.00 84.31 591 ASN A N 1
ATOM 4641 C CA . ASN A 1 591 ? -47.152 -21.723 62.745 1.00 84.31 591 ASN A CA 1
ATOM 4642 C C . ASN A 1 591 ? -45.898 -21.786 63.635 1.00 84.31 591 ASN A C 1
ATOM 4644 O O . ASN A 1 591 ? -44.798 -22.073 63.167 1.00 84.31 591 ASN A O 1
ATOM 4648 N N . SER A 1 592 ? -46.090 -21.655 64.950 1.00 79.56 592 SER A N 1
ATOM 4649 C CA . SER A 1 592 ? -45.058 -21.833 65.989 1.00 79.56 592 SER A CA 1
ATOM 4650 C C . SER A 1 592 ? -44.553 -23.278 66.177 1.00 79.56 592 SER A C 1
ATOM 4652 O O . SER A 1 592 ? -44.028 -23.648 67.225 1.00 79.56 592 SER A O 1
ATOM 4654 N N . GLN A 1 593 ? -44.716 -24.136 65.174 1.00 77.19 593 GLN A N 1
ATOM 4655 C CA . GLN A 1 593 ? -44.022 -25.422 65.050 1.00 77.19 593 GLN A CA 1
ATOM 4656 C C . GLN A 1 593 ? -43.293 -25.516 63.698 1.00 77.19 593 GLN A C 1
ATOM 4658 O O . GLN A 1 593 ? -42.868 -26.597 63.279 1.00 77.19 593 GLN A O 1
ATOM 4663 N N . GLY A 1 594 ? -43.218 -24.393 62.976 1.00 74.06 594 GLY A N 1
ATOM 4664 C CA . GLY A 1 594 ? -42.727 -24.282 61.611 1.00 74.06 594 GLY A CA 1
ATOM 4665 C C . GLY A 1 594 ? -43.593 -24.997 60.570 1.00 74.06 594 GLY A C 1
ATOM 4666 O O . GLY A 1 594 ? -43.145 -25.206 59.452 1.00 74.06 594 GLY A O 1
ATOM 4667 N N . ARG A 1 595 ? -44.817 -25.426 60.903 1.00 79.56 595 ARG A N 1
ATOM 4668 C CA . ARG A 1 595 ? -45.697 -26.146 59.971 1.00 79.56 595 ARG A CA 1
ATOM 4669 C C . ARG A 1 595 ? -46.578 -25.171 59.200 1.00 79.56 595 ARG A C 1
ATOM 4671 O O . ARG A 1 595 ? -47.160 -24.263 59.790 1.00 79.56 595 ARG A O 1
ATOM 4678 N N . LEU A 1 596 ? -46.739 -25.419 57.901 1.00 80.50 596 LEU A N 1
ATOM 4679 C CA . LEU A 1 596 ? -47.731 -24.732 57.075 1.00 80.50 596 LEU A CA 1
ATOM 4680 C C . LEU A 1 596 ? -49.147 -25.047 57.587 1.00 80.50 596 LEU A C 1
ATOM 4682 O O . LEU A 1 596 ? -49.522 -26.214 57.709 1.00 80.50 596 LEU A O 1
ATOM 4686 N N . THR A 1 597 ? -49.932 -24.015 57.894 1.00 81.94 597 THR A N 1
ATOM 4687 C CA . THR A 1 597 ? -51.324 -24.133 58.353 1.00 81.94 597 THR A CA 1
ATOM 4688 C C . THR A 1 597 ? -52.181 -22.964 57.871 1.00 81.94 597 THR A C 1
ATOM 4690 O O . THR A 1 597 ? -51.678 -21.899 57.523 1.00 81.94 597 THR A O 1
ATOM 4693 N N . THR A 1 598 ? -53.499 -23.146 57.864 1.00 79.44 598 THR A N 1
ATOM 4694 C CA . THR A 1 598 ? -54.470 -22.108 57.507 1.00 79.44 598 THR A CA 1
ATOM 4695 C C . THR A 1 598 ? -54.833 -21.231 58.701 1.00 79.44 598 THR A C 1
ATOM 4697 O O . THR A 1 598 ? -55.177 -21.764 59.756 1.00 79.44 598 THR A O 1
ATOM 4700 N N . ALA A 1 599 ? -54.895 -19.915 58.502 1.00 75.88 599 ALA A N 1
ATOM 4701 C CA . ALA A 1 599 ? -55.537 -18.980 59.431 1.00 75.88 599 ALA A CA 1
ATOM 4702 C C . ALA A 1 599 ? -56.696 -18.227 58.758 1.00 75.88 599 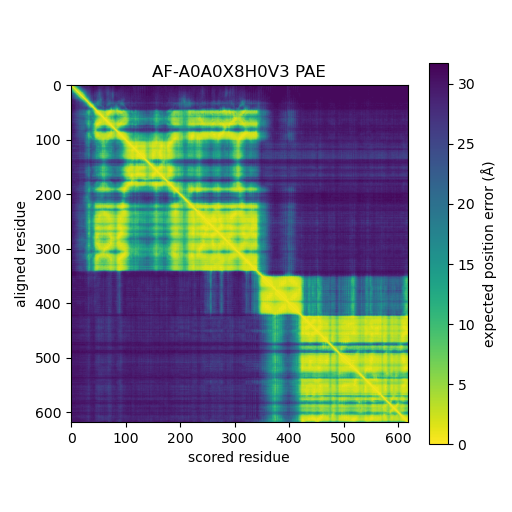ALA A C 1
ATOM 4704 O O . ALA A 1 599 ? -56.763 -18.139 57.533 1.00 75.88 599 ALA A O 1
ATOM 4705 N N . ASN A 1 600 ? -57.615 -17.668 59.552 1.00 72.44 600 ASN A N 1
ATOM 4706 C CA . ASN A 1 600 ? -58.655 -16.773 59.040 1.00 72.44 600 ASN A CA 1
ATOM 4707 C C . ASN A 1 600 ? -58.052 -15.378 58.802 1.00 72.44 600 ASN A C 1
ATOM 4709 O O . ASN A 1 600 ? -57.739 -14.652 59.747 1.00 72.44 600 ASN A O 1
ATOM 4713 N N . GLY A 1 601 ? -57.912 -14.988 57.536 1.00 65.31 601 GLY A N 1
ATOM 4714 C CA . GLY A 1 601 ? -57.257 -13.748 57.131 1.00 65.31 601 GLY A CA 1
ATOM 4715 C C . GLY A 1 601 ? -58.033 -12.470 57.439 1.00 65.31 601 GLY A C 1
ATOM 4716 O O . GLY A 1 601 ? -57.464 -11.388 57.374 1.00 65.31 601 GLY A O 1
ATOM 4717 N N . THR A 1 602 ? -59.309 -12.560 57.830 1.00 63.69 602 THR A N 1
ATOM 4718 C CA . THR A 1 602 ? -60.095 -11.366 58.198 1.00 63.69 602 THR A CA 1
ATOM 4719 C C . THR A 1 602 ? -59.865 -10.894 59.636 1.00 63.69 602 THR A C 1
ATOM 4721 O O . THR A 1 602 ? -60.110 -9.724 59.931 1.00 63.69 602 THR A O 1
ATOM 4724 N N . THR A 1 603 ? -59.367 -11.762 60.523 1.00 64.19 603 THR A N 1
ATOM 4725 C CA . THR A 1 603 ? -59.174 -11.447 61.951 1.00 64.19 603 THR A CA 1
ATOM 4726 C C . THR A 1 603 ? -57.784 -11.781 62.483 1.00 64.19 603 THR A C 1
ATOM 4728 O O . THR A 1 603 ? -57.424 -11.268 63.538 1.00 64.19 603 THR A O 1
ATOM 4731 N N . GLY A 1 604 ? -57.006 -12.617 61.789 1.00 67.62 604 GLY A N 1
ATOM 4732 C CA . GLY A 1 604 ? -55.659 -12.993 62.209 1.00 67.62 604 GLY A CA 1
ATOM 4733 C C . GLY A 1 604 ? -54.638 -11.881 61.969 1.00 67.62 604 GLY A C 1
ATOM 4734 O O . GLY A 1 604 ? -54.547 -11.330 60.870 1.00 67.62 604 GLY A O 1
ATOM 4735 N N . THR A 1 605 ? -53.857 -11.572 62.995 1.00 73.44 605 THR A N 1
ATOM 4736 C CA . THR A 1 605 ? -52.619 -10.799 62.908 1.00 73.44 605 THR A CA 1
ATOM 4737 C C . THR A 1 605 ? -51.476 -11.788 63.129 1.00 73.44 605 THR A C 1
ATOM 4739 O O . THR A 1 605 ? -51.508 -12.558 64.081 1.00 73.44 605 THR A O 1
ATOM 4742 N N . ASN A 1 606 ? -50.489 -11.819 62.235 1.00 82.88 606 ASN A N 1
ATOM 4743 C CA . ASN A 1 606 ? -49.305 -12.675 62.380 1.00 82.88 606 ASN A CA 1
ATOM 4744 C C . ASN A 1 606 ? -48.061 -11.861 62.063 1.00 82.88 606 ASN A C 1
ATOM 4746 O O . ASN A 1 606 ? -48.154 -10.761 61.517 1.00 82.88 606 ASN A O 1
ATOM 4750 N N . ALA A 1 607 ? -46.902 -12.374 62.429 1.00 87.44 607 ALA A N 1
ATOM 4751 C CA . ALA A 1 607 ? -45.669 -11.642 62.271 1.00 87.44 607 ALA A CA 1
ATOM 4752 C C . ALA A 1 607 ? -45.289 -11.483 60.790 1.00 87.44 607 ALA A C 1
ATOM 4754 O O . ALA A 1 607 ? -45.611 -12.330 59.949 1.00 87.44 607 ALA A O 1
ATOM 4755 N N . LEU A 1 608 ? -44.628 -10.367 60.480 1.00 88.56 608 LEU A N 1
ATOM 4756 C CA . LEU A 1 608 ? -44.128 -10.063 59.144 1.00 88.56 608 LEU A CA 1
ATOM 4757 C C . LEU A 1 608 ? -42.637 -10.375 59.078 1.00 88.56 608 LEU A C 1
ATOM 4759 O O . LEU A 1 608 ? -41.887 -10.022 59.993 1.00 88.56 608 LEU A O 1
ATOM 4763 N N . ARG A 1 609 ? -42.223 -11.027 57.993 1.00 92.25 609 ARG A N 1
ATOM 4764 C CA . ARG A 1 609 ? -40.832 -11.406 57.770 1.00 92.25 609 ARG A CA 1
ATOM 4765 C C . ARG A 1 609 ? -40.465 -11.265 56.292 1.00 92.25 609 ARG A C 1
ATOM 4767 O O . ARG A 1 609 ? -40.495 -12.261 55.566 1.00 92.25 609 ARG A O 1
ATOM 4774 N N . PRO A 1 610 ? -40.201 -10.033 55.826 1.00 95.19 610 PRO A N 1
ATOM 4775 C CA . PRO A 1 610 ? -39.942 -9.789 54.419 1.00 95.19 610 PRO A CA 1
ATOM 4776 C C . PRO A 1 610 ? -38.662 -10.490 53.957 1.00 95.19 610 PRO A C 1
ATOM 4778 O O . PRO A 1 610 ? -37.667 -10.578 54.682 1.00 95.19 610 PRO A O 1
ATOM 4781 N N . ALA A 1 611 ? -38.699 -10.988 52.732 1.00 97.31 611 ALA A N 1
ATOM 4782 C CA . ALA A 1 611 ? -37.577 -11.585 52.040 1.00 97.31 611 ALA A CA 1
ATOM 4783 C C . ALA A 1 611 ? -37.025 -10.632 50.973 1.00 97.31 611 ALA A C 1
ATOM 4785 O O . ALA A 1 611 ? -37.733 -9.751 50.476 1.00 97.31 611 ALA A O 1
ATOM 4786 N N . LEU A 1 612 ? -35.756 -10.830 50.627 1.00 98.06 612 LEU A N 1
ATOM 4787 C CA . LEU A 1 612 ? -35.068 -10.159 49.530 1.00 98.06 612 LEU A CA 1
ATOM 4788 C C . LEU A 1 612 ? -34.315 -11.199 48.709 1.00 98.06 612 LEU A C 1
ATOM 4790 O O . LEU A 1 612 ? -33.723 -12.122 49.270 1.00 98.06 612 LEU A O 1
ATOM 4794 N N . TRP A 1 613 ? -34.296 -11.004 47.396 1.00 97.75 613 TRP A N 1
ATOM 4795 C CA . TRP A 1 613 ? -33.270 -11.596 46.550 1.00 97.75 613 TRP A CA 1
ATOM 4796 C C . TRP A 1 613 ? -32.113 -10.614 46.437 1.00 97.75 613 TRP A C 1
ATOM 4798 O O . TRP A 1 613 ? -32.335 -9.435 46.153 1.00 97.75 613 TRP A O 1
ATOM 4808 N N . ILE A 1 614 ? -30.900 -11.097 46.676 1.00 97.12 614 ILE A N 1
ATOM 4809 C CA . ILE A 1 614 ? -29.679 -10.300 46.584 1.00 97.12 614 ILE A CA 1
ATOM 4810 C C . ILE A 1 614 ? -28.654 -10.985 45.681 1.00 97.12 614 ILE A C 1
ATOM 4812 O O . ILE A 1 614 ? -28.612 -12.218 45.634 1.00 97.12 614 ILE A O 1
ATOM 4816 N N . SER A 1 615 ? -27.837 -10.205 44.974 1.00 95.19 615 SER A N 1
ATOM 4817 C CA . SER A 1 615 ? -26.603 -10.720 44.384 1.00 95.19 615 SER A CA 1
ATOM 4818 C C . SER A 1 615 ? -25.602 -10.990 45.499 1.00 95.19 615 SER A C 1
ATOM 4820 O O . SER A 1 615 ? -25.576 -10.288 46.515 1.00 95.19 615 SER A O 1
ATOM 4822 N N . ILE A 1 616 ? -24.805 -12.038 45.336 1.00 94.31 616 ILE A N 1
ATOM 4823 C CA . ILE A 1 616 ? -23.837 -12.469 46.341 1.00 94.31 616 ILE A CA 1
ATOM 4824 C C . ILE A 1 616 ? -22.473 -12.743 45.730 1.00 94.31 616 ILE A C 1
ATOM 4826 O O . ILE A 1 616 ? -22.359 -13.143 44.575 1.00 94.31 616 ILE A O 1
ATOM 4830 N N . THR A 1 617 ? -21.464 -12.573 46.571 1.00 88.50 617 THR A N 1
ATOM 4831 C CA . THR A 1 617 ? -20.086 -12.991 46.326 1.00 88.50 617 THR A CA 1
ATOM 4832 C C . THR A 1 617 ? -19.737 -14.067 47.347 1.00 88.50 617 THR A C 1
ATOM 4834 O O . THR A 1 617 ? -20.223 -14.023 48.483 1.00 88.50 617 THR A O 1
ATOM 4837 N N . LYS A 1 618 ? -18.952 -15.062 46.938 1.00 68.38 618 LYS A N 1
ATOM 4838 C CA . LYS A 1 618 ? -18.616 -16.232 47.750 1.00 68.38 618 LYS A CA 1
ATOM 4839 C C . LYS A 1 618 ? -17.130 -16.439 47.930 1.00 68.38 618 LYS A C 1
ATOM 4841 O O . LYS A 1 618 ? -16.388 -16.114 46.980 1.00 68.38 618 LYS A O 1
#

pLDDT: mean 78.17, std 18.83, range [21.8, 98.25]

Secondary structure (DSSP, 8-state):
-----------------------------------------S--B--EEEEEEE---SS--TT-EEEEEEEEEE--TT--TTS-B--BEEEEEEEEEEEEEEEEEEEEEEEE-B-TTS-B-EESSHHHHHHHHTTS---S--TTS-GGGSEEEE--TT-SS-EEEEBP-TT-TT-SS-EEEEEEEEEEEEESSTT----HHHHSSTTHHHH-GGG--GGGSEE---SSPPPGGGGTEEEEE-TTEEEHHHHHHTTS---SSEEE-TT-TT-EEEESS-B---SS--TTTTBPPPSEEEEEE-S--SEEEEEEEEEEEEEE-GGGGGG-TTS-HHHHHHHHTSS--STHHHHHHHHHHHHHHHHHHHHHTS-GGGB-HHHHHHHHHHHHHHHHHHT-TT--HHHHHHHHHHHHHHHHT--B---SEE-TT--TT-EEEETTEEEEEEEEETTTTEEEEEEPPPPHHHHHHTT---SSSSS-EE--B-SS----GGGBHHHHHHHHHIIIIITTSGGGGGBPEEE-PPPPPBS-GGG--PPP-EE-TTSEE--BPPPHHHHHHTT--TTTT-TTS-EEEEEEBSSTTEEEEE-TTS-EEEEETTT-EEB---EEEEEEE-

Solvent-accessible surface area (backbone atoms only — not comparable to full-atom values): 35393 Å² total; per-residue (Å²): 138,90,83,89,82,89,88,79,91,79,92,79,89,83,85,88,86,89,79,86,85,91,82,82,90,81,86,90,81,85,92,67,81,87,81,85,86,91,90,88,72,102,70,77,48,76,52,74,42,83,44,74,48,70,72,93,70,97,75,81,47,70,72,45,70,42,59,43,32,36,32,46,28,22,41,43,78,83,68,57,97,84,60,62,61,54,48,36,38,43,35,40,31,44,23,43,44,48,30,40,19,48,61,44,72,40,59,46,99,53,36,27,34,28,43,93,88,68,47,71,54,71,22,89,40,65,69,57,42,52,57,55,55,72,72,54,87,77,84,64,74,59,88,88,60,61,80,81,67,35,59,42,79,47,54,36,60,89,45,97,55,64,29,26,32,39,52,51,46,62,78,39,83,66,33,63,71,29,50,59,48,46,47,43,76,48,68,54,72,37,41,73,50,88,92,52,71,77,67,49,79,61,64,72,45,90,68,38,73,86,74,41,67,89,68,52,61,67,88,71,36,48,64,43,59,57,50,98,68,86,54,79,58,63,65,34,44,46,77,40,63,26,93,52,54,43,44,43,66,59,42,50,75,66,63,45,51,74,35,95,30,38,32,36,34,49,84,34,95,70,16,41,30,32,48,36,39,72,28,36,55,32,62,60,84,39,79,62,52,15,18,49,66,41,54,33,40,33,41,26,30,72,40,77,69,73,51,55,72,52,77,49,78,48,74,47,78,48,74,35,43,77,89,45,53,76,71,50,76,87,50,60,62,64,61,51,24,25,71,64,60,75,58,35,60,53,62,79,63,56,35,56,29,48,53,42,47,48,52,40,49,54,50,45,55,55,58,68,69,55,64,52,88,51,25,30,74,65,40,32,48,50,46,50,52,34,44,54,50,36,52,53,50,67,72,38,85,89,64,49,52,67,60,42,49,54,36,40,54,49,37,51,52,43,64,77,64,54,44,58,42,67,83,22,50,79,44,60,97,62,53,74,65,39,76,46,78,54,47,93,37,57,26,32,32,50,33,72,41,79,91,74,38,29,32,38,33,29,44,51,71,45,46,55,66,53,32,54,74,36,67,51,77,66,88,72,99,54,48,41,47,48,57,45,71,81,61,102,65,98,62,48,47,91,55,25,42,51,48,54,41,18,45,29,44,24,58,63,53,30,54,92,34,81,57,39,74,30,46,38,24,34,39,78,61,70,57,78,61,47,90,53,59,97,70,41,79,55,75,44,72,41,83,29,91,87,38,48,72,54,33,36,53,49,34,52,22,36,37,59,73,57,62,47,49,38,71,71,69,39,30,77,43,43,31,54,33,56,30,45,25,62,56,101,52,28,23,34,26,30,31,56,76,28,44,83,43,79,44,53,30,86,78,46,64,30,23,48,47,42,26,38,46,27,30,36,27,111

InterPro domains:
  IPR046240 Domain of unknown function DUF6273 [PF19789] (552-615)